Protein AF-A0AAD7K7C5-F1 (afdb_monomer)

Secondary structure (DSSP, 8-state):
--PPP-PPPP------PPPPP---S--SS---------------TTSSSHHHHHHHTTSS-----PPP--------------------PPPPPHHHHHHHHHHHHHHHHT---------------------------------------------PPPPPPPSSSS-TTSPPP--TTTS---HHHHHHHHHHHS--BBPPPPS-SS--EEEEEE--SSTT-EEEEEEGGGHHHHHHHHHHHHHHHHHHH--S-HHHHHHHHHHHHHHHHHHHHHHHHHHHHHHHHGGG--TT---HHHHHHHHHHHTT----SHHHHHHHHHHH-GGGGGS-GGGS-HHHHHHH-BTTB---HHHHHH-B-HHHHTTTEEEETTTTEEEE-------------------------PPP-------PPPPP-------

Sequence (427 aa):
MATENSDAPGKAKEKRRGLPQAHYVDKLVYGAQGFGGTGLESLSLVSCQVLVNVCFLFLSSTTIFSPLFPLPSPNHCTTTNSRRIQRKVKAMPHAEMKSARRAKRELQQRTPLGGRRISSALTARSSSNTPNIPESESLSISAPIPKAPIPIITQTAPPTPPKGWRNPADLPFIAKAGKTWDDLAIIRFLRTKAAFSIPPRAASTADPWLLVRCPGAGVDGELVRLPRGYRIPLLWVAKFLWSSVELILSPADPAVRKDEWDDAKFDILHAARLCEYLLSAAAEAGAGMDRGWRCAAFDRALRRYWHRWLVSRDEFVRDFWREFGEEEYEGDVLKLGWGQWVLKGHKGFALMKQEVLNGIGVEEFTKGLVVDEDEGTFQWLPSTTESPTTEHHSHGSSTPSTVNSMPPVQVSYDLHPEPFVSLTGNT

Organism: NCBI:txid1033252

Mean predicted aligned error: 18.04 Å

Radius of gyration: 33.75 Å; Cα contacts (8 Å, |Δi|>4): 264; chains: 1; bounding box: 96×128×69 Å

pLDDT: mean 70.14, std 26.81, range [27.28, 98.56]

Structure (mmCIF, N/CA/C/O backbone):
data_AF-A0AAD7K7C5-F1
#
_entry.id   AF-A0AAD7K7C5-F1
#
loop_
_atom_site.group_PDB
_atom_site.id
_atom_site.type_symbol
_atom_site.label_atom_id
_atom_site.label_alt_id
_atom_site.label_comp_id
_atom_site.label_asym_id
_atom_site.label_entity_id
_atom_site.label_seq_id
_atom_site.pdbx_PDB_ins_code
_atom_site.Cartn_x
_atom_site.Cartn_y
_atom_site.Cartn_z
_atom_site.occupancy
_atom_site.B_iso_or_equiv
_atom_site.auth_seq_id
_atom_site.auth_comp_id
_atom_site.auth_asym_id
_atom_site.auth_atom_id
_atom_site.pdbx_PDB_model_num
ATOM 1 N N . MET A 1 1 ? -19.747 -76.636 -21.238 1.00 47.16 1 MET A N 1
ATOM 2 C CA . MET A 1 1 ? -18.793 -75.625 -21.735 1.00 47.16 1 MET A CA 1
ATOM 3 C C . MET A 1 1 ? -19.549 -74.738 -22.700 1.00 47.16 1 MET A C 1
ATOM 5 O O . MET A 1 1 ? -19.748 -75.124 -23.842 1.00 47.16 1 MET A O 1
ATOM 9 N N . ALA A 1 2 ? -20.086 -73.637 -22.185 1.00 34.78 2 ALA A N 1
ATOM 10 C CA . ALA A 1 2 ? -20.886 -72.681 -22.936 1.00 34.78 2 ALA A CA 1
ATOM 11 C C . ALA A 1 2 ? -20.260 -71.300 -22.734 1.00 34.78 2 ALA A C 1
ATOM 13 O O . ALA A 1 2 ? -19.947 -70.916 -21.610 1.00 34.78 2 ALA A O 1
ATOM 14 N N . THR A 1 3 ? -19.997 -70.636 -23.850 1.00 44.47 3 THR A N 1
ATOM 15 C CA . THR A 1 3 ? -19.385 -69.316 -23.980 1.00 44.47 3 THR A CA 1
ATOM 16 C C . THR A 1 3 ? -20.408 -68.222 -23.672 1.00 44.47 3 THR A C 1
ATOM 18 O O . THR A 1 3 ? -21.408 -68.113 -24.380 1.00 44.47 3 THR A O 1
ATOM 21 N N . GLU A 1 4 ? -20.147 -67.404 -22.651 1.00 42.88 4 GLU A N 1
ATOM 22 C CA . GLU A 1 4 ? -20.864 -66.152 -22.385 1.00 42.88 4 GLU A CA 1
ATOM 23 C C . GLU A 1 4 ? -20.209 -64.996 -23.153 1.00 42.88 4 GLU A C 1
ATOM 25 O O . GLU A 1 4 ? -19.026 -64.703 -22.976 1.00 42.88 4 GLU A O 1
ATOM 30 N N . ASN A 1 5 ? -20.997 -64.340 -24.009 1.00 43.22 5 ASN A N 1
ATOM 31 C CA . ASN A 1 5 ? -20.691 -63.034 -24.584 1.00 43.22 5 ASN A CA 1
ATOM 32 C C . ASN A 1 5 ? -21.210 -61.950 -23.633 1.00 43.22 5 ASN A C 1
ATOM 34 O O . ASN A 1 5 ? -22.384 -61.944 -23.271 1.00 43.22 5 ASN A O 1
ATOM 38 N N . SER A 1 6 ? -20.327 -61.033 -23.247 1.00 43.78 6 SER A N 1
ATOM 39 C CA . SER A 1 6 ? -20.620 -59.882 -22.398 1.00 43.78 6 SER A CA 1
ATOM 40 C C . SER A 1 6 ? -21.210 -58.724 -23.208 1.00 43.78 6 SER A C 1
ATOM 42 O O . SER A 1 6 ? -20.505 -58.100 -24.006 1.00 43.78 6 SER A O 1
ATOM 44 N N . ASP A 1 7 ? -22.477 -58.412 -22.946 1.00 43.66 7 ASP A N 1
ATOM 45 C CA . ASP A 1 7 ? -23.149 -57.183 -23.363 1.00 43.66 7 ASP A CA 1
ATOM 46 C C . ASP A 1 7 ? -22.675 -55.973 -22.538 1.00 43.66 7 ASP A C 1
ATOM 48 O O . ASP A 1 7 ? -22.571 -56.012 -21.310 1.00 43.66 7 ASP A O 1
ATOM 52 N N . ALA A 1 8 ? -22.405 -54.866 -23.231 1.00 42.53 8 ALA A N 1
ATOM 53 C CA . ALA A 1 8 ? -22.048 -53.578 -22.647 1.00 42.53 8 ALA A CA 1
ATOM 54 C C . ALA A 1 8 ? -23.306 -52.765 -22.270 1.00 42.53 8 ALA A C 1
ATOM 56 O O . ALA A 1 8 ? -24.190 -52.609 -23.116 1.00 42.53 8 ALA A O 1
ATOM 57 N N . PRO A 1 9 ? -23.396 -52.155 -21.070 1.00 45.97 9 PRO A N 1
ATOM 58 C CA . PRO A 1 9 ? -24.514 -51.280 -20.743 1.00 45.97 9 PRO A CA 1
ATOM 59 C C . PRO A 1 9 ? -24.269 -49.823 -21.159 1.00 45.97 9 PRO A C 1
ATOM 61 O O . PRO A 1 9 ? -23.169 -49.270 -21.079 1.00 45.97 9 PRO A O 1
ATOM 64 N N . GLY A 1 10 ? -25.358 -49.209 -21.622 1.00 35.75 10 GLY A N 1
ATOM 65 C CA . GLY A 1 10 ? -25.407 -47.910 -22.270 1.00 35.75 10 GLY A CA 1
ATOM 66 C C . GLY A 1 10 ? -25.159 -46.710 -21.354 1.00 35.75 10 GLY A C 1
ATOM 67 O O . GLY A 1 10 ? -25.438 -46.702 -20.157 1.00 35.75 10 GLY A O 1
ATOM 68 N N . LYS A 1 11 ? -24.662 -45.642 -21.983 1.00 34.81 11 LYS A N 1
ATOM 69 C CA . LYS A 1 11 ? -24.428 -44.323 -21.388 1.00 34.81 11 LYS A CA 1
ATOM 70 C C . LYS A 1 11 ? -25.750 -43.658 -20.988 1.00 34.81 11 LYS A C 1
ATOM 72 O O . LYS A 1 11 ? -26.514 -43.221 -21.849 1.00 34.81 11 LYS A O 1
ATOM 77 N N . ALA A 1 12 ? -25.977 -43.500 -19.686 1.00 36.78 12 ALA A N 1
ATOM 78 C CA . ALA A 1 12 ? -27.027 -42.640 -19.154 1.00 36.78 12 ALA A CA 1
ATOM 79 C C . ALA A 1 12 ? -26.671 -41.158 -19.390 1.00 36.78 12 ALA A C 1
ATOM 81 O O . ALA A 1 12 ? -25.630 -40.669 -18.951 1.00 36.78 12 ALA A O 1
ATOM 82 N N . LYS A 1 13 ? -27.538 -40.434 -20.108 1.00 36.16 13 LYS A N 1
ATOM 83 C CA . LYS A 1 13 ? -27.468 -38.974 -20.262 1.00 36.16 13 LYS A CA 1
ATOM 84 C C . LYS A 1 13 ? -27.936 -38.311 -18.967 1.00 36.16 13 LYS A C 1
ATOM 86 O O . LYS A 1 13 ? -29.131 -38.248 -18.689 1.00 36.16 13 LYS A O 1
ATOM 91 N N . GLU A 1 14 ? -26.988 -37.786 -18.202 1.00 34.47 14 GLU A N 1
ATOM 92 C CA . GLU A 1 14 ? -27.256 -36.990 -17.010 1.00 34.47 14 GLU A CA 1
ATOM 93 C C . GLU A 1 14 ? -27.833 -35.616 -17.393 1.00 34.47 14 GLU A C 1
ATOM 95 O O . GLU A 1 14 ? -27.189 -34.763 -18.012 1.00 34.47 14 GLU A O 1
ATOM 100 N N . LYS A 1 15 ? -29.105 -35.422 -17.046 1.00 33.53 15 LYS A N 1
ATOM 101 C CA . LYS A 1 15 ? -29.897 -34.215 -17.287 1.00 33.53 15 LYS A CA 1
ATOM 102 C C . LYS A 1 15 ? -29.495 -33.158 -16.248 1.00 33.53 15 LYS A C 1
ATOM 104 O O . LYS A 1 15 ? -30.090 -33.081 -15.176 1.00 33.53 15 LYS A O 1
ATOM 109 N N . ARG A 1 16 ? -28.464 -32.356 -16.546 1.00 31.20 16 ARG A N 1
ATOM 110 C CA . ARG A 1 16 ? -28.040 -31.232 -15.689 1.00 31.20 16 ARG A CA 1
ATOM 111 C C . ARG A 1 16 ? -29.177 -30.216 -15.551 1.00 31.20 16 ARG A C 1
ATOM 113 O O . ARG A 1 16 ? -29.529 -29.524 -16.504 1.00 31.20 16 ARG A O 1
ATOM 120 N N . ARG A 1 17 ? -29.750 -30.149 -14.348 1.00 33.09 17 ARG A N 1
ATOM 121 C CA . ARG A 1 17 ? -30.670 -29.093 -13.912 1.00 33.09 17 ARG A CA 1
ATOM 122 C C . ARG A 1 17 ? -29.920 -27.757 -13.925 1.00 33.09 17 ARG A C 1
ATOM 124 O O . ARG A 1 17 ? -28.794 -27.677 -13.437 1.00 33.09 17 ARG A O 1
ATOM 131 N N . GLY A 1 18 ? -30.532 -26.739 -14.528 1.00 30.41 18 GLY A N 1
ATOM 132 C CA . GLY A 1 18 ? -29.977 -25.391 -14.607 1.00 30.41 18 GLY A CA 1
ATOM 133 C C . GLY A 1 18 ? -29.777 -24.789 -13.218 1.00 30.41 18 GLY A C 1
ATOM 134 O O . GLY A 1 18 ? -30.686 -24.824 -12.391 1.00 30.41 18 GLY A O 1
ATOM 135 N N . LEU A 1 19 ? -28.581 -24.248 -12.974 1.00 32.16 19 LEU A N 1
ATOM 136 C CA . LEU A 1 19 ? -28.323 -23.387 -11.823 1.00 32.16 19 LEU A CA 1
ATOM 137 C C . LEU A 1 19 ? -29.056 -22.045 -12.005 1.00 32.16 19 LEU A C 1
ATOM 139 O O . LEU A 1 19 ? -29.082 -21.522 -13.123 1.00 32.16 19 LEU A O 1
ATOM 143 N N . PRO A 1 20 ? -29.613 -21.461 -10.931 1.00 31.81 20 PRO A N 1
ATOM 144 C CA . PRO A 1 20 ? -30.237 -20.148 -10.997 1.00 31.81 20 PRO A CA 1
ATOM 145 C C . PRO A 1 20 ? -29.188 -19.061 -11.268 1.00 31.81 20 PRO A C 1
ATOM 147 O O . PRO A 1 20 ? -28.112 -19.041 -10.670 1.00 31.81 20 PRO A O 1
ATOM 150 N N . GLN A 1 21 ? -29.519 -18.149 -12.185 1.00 29.17 21 GLN A N 1
ATOM 151 C CA . GLN A 1 21 ? -28.775 -16.913 -12.413 1.00 29.17 21 GLN A CA 1
ATOM 152 C C . GLN A 1 21 ? -28.832 -16.047 -11.150 1.00 29.17 21 GLN A C 1
ATOM 154 O O . GLN A 1 21 ? -29.907 -15.629 -10.725 1.00 29.17 21 GLN A O 1
ATOM 159 N N . ALA A 1 22 ? -27.670 -15.765 -10.563 1.00 29.27 22 ALA A N 1
ATOM 160 C CA . ALA A 1 22 ? -27.540 -14.794 -9.490 1.00 29.27 22 ALA A CA 1
ATOM 161 C C . ALA A 1 22 ? -27.639 -13.374 -10.071 1.00 29.27 22 ALA A C 1
ATOM 163 O O . ALA A 1 22 ? -26.718 -12.887 -10.724 1.00 29.27 22 ALA A O 1
ATOM 164 N N . HIS A 1 23 ? -28.769 -12.713 -9.830 1.00 30.56 23 HIS A N 1
ATOM 165 C CA . HIS A 1 23 ? -28.842 -11.257 -9.822 1.00 30.56 23 HIS A CA 1
ATOM 166 C C . HIS A 1 23 ? -28.238 -10.773 -8.498 1.00 30.56 23 HIS A C 1
ATOM 168 O O . HIS A 1 23 ? -28.795 -11.055 -7.440 1.00 30.56 23 HIS A O 1
ATOM 174 N N . TYR A 1 24 ? -27.107 -10.065 -8.544 1.00 28.64 24 TYR A N 1
ATOM 175 C CA . TYR A 1 24 ? -26.561 -9.380 -7.371 1.00 28.64 24 TYR A CA 1
ATOM 176 C C . TYR A 1 24 ? -26.072 -7.986 -7.767 1.00 28.64 24 TYR A C 1
ATOM 178 O O . TYR A 1 24 ? -24.950 -7.791 -8.227 1.00 28.64 24 TYR A O 1
ATOM 186 N N . VAL A 1 25 ? -26.981 -7.025 -7.630 1.00 32.78 25 VAL A N 1
ATOM 187 C CA . VAL A 1 25 ? -26.701 -5.593 -7.522 1.00 32.78 25 VAL A CA 1
ATOM 188 C C . VAL A 1 25 ? -27.489 -5.141 -6.289 1.00 32.78 25 VAL A C 1
ATOM 190 O O . VAL A 1 25 ? -28.655 -5.502 -6.156 1.00 32.78 25 VAL A O 1
ATOM 193 N N . ASP A 1 26 ? -26.818 -4.429 -5.385 1.00 33.12 26 ASP A N 1
ATOM 194 C CA . ASP A 1 26 ? -27.352 -3.778 -4.178 1.00 33.12 26 ASP A CA 1
ATOM 195 C C . ASP A 1 26 ? -27.926 -4.660 -3.059 1.00 33.12 26 ASP A C 1
ATOM 197 O O . ASP A 1 26 ? -29.110 -4.618 -2.737 1.00 33.12 26 ASP A O 1
ATOM 201 N N . LYS A 1 27 ? -27.035 -5.366 -2.351 1.00 29.41 27 LYS A N 1
ATOM 202 C CA . LYS A 1 27 ? -27.271 -5.757 -0.952 1.00 29.41 27 LYS A CA 1
ATOM 203 C C . LYS A 1 27 ? -26.027 -5.524 -0.095 1.00 29.41 27 LYS A C 1
ATOM 205 O O . LYS A 1 27 ? -25.256 -6.442 0.169 1.00 29.41 27 LYS A O 1
ATOM 210 N N . LEU A 1 28 ? -25.867 -4.270 0.323 1.00 30.17 28 LEU A N 1
ATOM 211 C CA . LEU A 1 28 ? -25.233 -3.884 1.591 1.00 30.17 28 LEU A CA 1
ATOM 212 C C . LEU A 1 28 ? -26.197 -3.037 2.448 1.00 30.17 28 LEU A C 1
ATOM 214 O O . LEU A 1 28 ? -25.776 -2.289 3.318 1.00 30.17 28 LEU A O 1
ATOM 218 N N . VAL A 1 29 ? -27.508 -3.160 2.207 1.00 36.34 29 VAL A N 1
ATOM 219 C CA . VAL A 1 29 ? -28.565 -2.540 3.013 1.00 36.34 29 VAL A CA 1
ATOM 220 C C . VAL A 1 29 ? -29.745 -3.529 3.096 1.00 36.34 29 VAL A C 1
ATOM 222 O O . VAL A 1 29 ? -30.197 -4.043 2.075 1.00 36.34 29 VAL A O 1
ATOM 225 N N . TYR A 1 30 ? -30.194 -3.795 4.326 1.00 30.94 30 TYR A N 1
ATOM 226 C CA . TYR A 1 30 ? -31.264 -4.699 4.796 1.00 30.94 30 TYR A CA 1
ATOM 227 C C . TYR A 1 30 ? -31.042 -6.224 4.778 1.00 30.94 30 TYR A C 1
ATOM 229 O O . TYR A 1 30 ? -31.124 -6.906 3.756 1.00 30.94 30 TYR A O 1
ATOM 237 N N . GLY A 1 31 ? -30.932 -6.762 5.998 1.00 27.56 31 GLY A N 1
ATOM 238 C CA . GLY A 1 31 ? -31.140 -8.164 6.344 1.00 27.56 31 GLY A CA 1
ATOM 239 C C . GLY A 1 31 ? -31.835 -8.304 7.701 1.00 27.56 31 GLY A C 1
ATOM 240 O O . GLY A 1 31 ? -31.241 -8.818 8.638 1.00 27.56 31 GLY A O 1
ATOM 241 N N . ALA A 1 32 ? -33.087 -7.849 7.810 1.00 36.47 32 ALA A N 1
ATOM 242 C CA . ALA A 1 32 ? -34.005 -8.273 8.868 1.00 36.47 32 ALA A CA 1
ATOM 243 C C . ALA A 1 32 ? -35.381 -8.581 8.252 1.00 36.47 32 ALA A C 1
ATOM 245 O O . ALA A 1 32 ? -35.866 -7.808 7.431 1.00 36.47 32 ALA A O 1
ATOM 246 N N . GLN A 1 33 ? -35.978 -9.694 8.703 1.00 34.03 33 GLN A N 1
ATOM 247 C CA . GLN A 1 33 ? -37.228 -10.372 8.295 1.00 34.03 33 GLN A CA 1
ATOM 248 C C . GLN A 1 33 ? -37.072 -11.503 7.256 1.00 34.03 33 GLN A C 1
ATOM 250 O O . GLN A 1 33 ? -36.557 -11.302 6.164 1.00 34.03 33 GLN A O 1
ATOM 255 N N . GLY A 1 34 ? -37.538 -12.728 7.519 1.00 31.00 34 GLY A N 1
ATOM 256 C CA . GLY A 1 34 ? -38.195 -13.234 8.724 1.00 31.00 34 GLY A CA 1
ATOM 257 C C . GLY A 1 34 ? -38.526 -14.726 8.624 1.00 31.00 34 GLY A C 1
ATOM 258 O O . GLY A 1 34 ? -38.718 -15.257 7.533 1.00 31.00 34 GLY A O 1
ATOM 259 N N . PHE A 1 35 ? -38.624 -15.378 9.781 1.00 29.81 35 PHE A N 1
ATOM 260 C CA . PHE A 1 35 ? -39.495 -16.532 9.994 1.00 29.81 35 PHE A CA 1
ATOM 261 C C . PHE A 1 35 ? -40.194 -16.342 11.342 1.00 29.81 35 PHE A C 1
ATOM 263 O O . PHE A 1 35 ? -39.560 -15.983 12.332 1.00 29.81 35 PHE A O 1
ATOM 270 N N . GLY A 1 36 ? -41.519 -16.468 11.315 1.00 29.11 36 GLY A N 1
ATOM 271 C CA . GLY A 1 36 ? -42.420 -16.064 12.384 1.00 29.11 36 GLY A CA 1
ATOM 272 C C . GLY A 1 36 ? -42.458 -17.011 13.580 1.00 29.11 36 GLY A C 1
ATOM 273 O O . GLY A 1 36 ? -42.370 -18.228 13.445 1.00 29.11 36 GLY A O 1
ATOM 274 N N . GLY A 1 37 ? -42.677 -16.408 14.742 1.00 28.66 37 GLY A N 1
ATOM 275 C CA . GLY A 1 37 ? -43.095 -17.047 15.980 1.00 28.66 37 GLY A CA 1
ATOM 276 C C . GLY A 1 37 ? -43.675 -15.954 16.869 1.00 28.66 37 GLY A C 1
ATOM 277 O O . GLY A 1 37 ? -42.984 -15.011 17.231 1.00 28.66 37 GLY A O 1
ATOM 278 N N . THR A 1 38 ? -44.976 -16.025 17.111 1.00 40.72 38 THR A N 1
ATOM 279 C CA . THR A 1 38 ? -45.772 -15.066 17.879 1.00 40.72 38 THR A CA 1
ATOM 280 C C . THR A 1 38 ? -45.323 -14.994 19.339 1.00 40.72 38 THR A C 1
ATOM 282 O O . THR A 1 38 ? -45.342 -16.013 20.025 1.00 40.72 38 THR A O 1
ATOM 285 N N . GLY A 1 39 ? -45.004 -13.799 19.834 1.00 30.20 39 GLY A N 1
ATOM 286 C CA . GLY A 1 39 ? -44.788 -13.541 21.258 1.00 30.20 39 GLY A CA 1
ATOM 287 C C . GLY A 1 39 ? -44.550 -12.057 21.512 1.00 30.20 39 GLY A C 1
ATOM 288 O O . GLY A 1 39 ? -43.632 -11.481 20.941 1.00 30.20 39 GLY A O 1
ATOM 289 N N . LEU A 1 40 ? -45.429 -11.445 22.305 1.00 44.16 40 LEU A N 1
ATOM 290 C CA . LEU A 1 40 ? -45.360 -10.059 22.765 1.00 44.16 40 LEU A CA 1
ATOM 291 C C . LEU A 1 40 ? -43.993 -9.731 23.383 1.00 44.16 40 LEU A C 1
ATOM 293 O O . LEU A 1 40 ? -43.521 -10.500 24.208 1.00 44.16 40 LEU A O 1
ATOM 297 N N . GLU A 1 41 ? -43.427 -8.567 23.054 1.00 34.22 41 GLU A N 1
ATOM 298 C CA . GLU A 1 41 ? -43.137 -7.508 24.031 1.00 34.22 41 GLU A CA 1
ATOM 299 C C . GLU A 1 41 ? -42.592 -6.241 23.347 1.00 34.22 41 GLU A C 1
ATOM 301 O O . GLU A 1 41 ? -41.885 -6.263 22.342 1.00 34.22 41 GLU A O 1
ATOM 306 N N . SER A 1 42 ? -43.035 -5.112 23.885 1.00 47.25 42 SER A N 1
ATOM 307 C CA . SER A 1 42 ? -42.762 -3.733 23.495 1.00 47.25 42 SER A CA 1
ATOM 308 C C . SER A 1 42 ? -41.293 -3.346 23.645 1.00 47.25 42 SER A C 1
ATOM 310 O O . SER A 1 42 ? -40.778 -3.528 24.738 1.00 47.25 42 SER A O 1
ATOM 312 N N . LEU A 1 43 ? -40.677 -2.689 22.648 1.00 33.75 43 LEU A N 1
ATOM 313 C CA . LEU A 1 43 ? -39.556 -1.752 22.849 1.00 33.75 43 LEU A CA 1
ATOM 314 C C . LEU A 1 43 ? -39.340 -0.825 21.623 1.00 33.75 43 LEU A C 1
ATOM 316 O O . LEU A 1 43 ? -39.041 -1.271 20.522 1.00 33.75 43 LEU A O 1
ATOM 320 N N . SER A 1 44 ? -39.488 0.481 21.880 1.00 37.69 44 SER A N 1
ATOM 321 C CA . SER A 1 44 ? -38.796 1.646 21.290 1.00 37.69 44 SER A CA 1
ATOM 322 C C . SER A 1 44 ? -38.650 1.784 19.758 1.00 37.69 44 SER A C 1
ATOM 324 O O . SER A 1 44 ? -37.717 1.293 19.126 1.00 37.69 44 SER A O 1
ATOM 326 N N . LEU A 1 45 ? -39.512 2.626 19.183 1.00 37.12 45 LEU A N 1
ATOM 327 C CA . LEU A 1 45 ? -39.569 3.036 17.773 1.00 37.12 45 LEU A CA 1
ATOM 328 C C . LEU A 1 45 ? -38.772 4.339 17.501 1.00 37.12 45 LEU A C 1
ATOM 330 O O . LEU A 1 45 ? -39.266 5.239 16.829 1.00 37.12 45 LEU A O 1
ATOM 334 N N . VAL A 1 46 ? -37.550 4.474 18.039 1.00 40.00 46 VAL A N 1
ATOM 335 C CA . VAL A 1 46 ? -36.719 5.700 17.872 1.00 40.00 46 VAL A CA 1
ATOM 336 C C . VAL A 1 46 ? -35.445 5.476 17.035 1.00 40.00 46 VAL A C 1
ATOM 338 O O . VAL A 1 46 ? -34.828 6.432 16.578 1.00 40.00 46 VAL A O 1
ATOM 341 N N . SER A 1 47 ? -35.066 4.235 16.716 1.00 40.12 47 SER A N 1
ATOM 342 C CA . SER A 1 47 ? -33.760 3.968 16.080 1.00 40.12 47 SER A CA 1
ATOM 343 C C . SER A 1 47 ? -33.761 3.938 14.535 1.00 40.12 47 SER A C 1
ATOM 345 O O . SER A 1 47 ? -32.709 4.034 13.911 1.00 40.12 47 SER A O 1
ATOM 347 N N . CYS A 1 48 ? -34.922 3.888 13.868 1.00 32.62 48 CYS A N 1
ATOM 348 C CA . CYS A 1 48 ? -34.977 3.773 12.396 1.00 32.62 48 CYS A CA 1
ATOM 349 C C . CYS A 1 48 ? -34.983 5.108 11.621 1.00 32.62 48 CYS A C 1
ATOM 351 O O . CYS A 1 48 ? -34.838 5.094 10.400 1.00 32.62 48 CYS A O 1
ATOM 353 N N . GLN A 1 49 ? -35.094 6.263 12.291 1.00 34.91 49 GLN A N 1
ATOM 354 C CA . GLN A 1 49 ? -35.167 7.567 11.608 1.00 34.91 49 GLN A CA 1
ATOM 355 C C . GLN A 1 49 ? -33.789 8.219 11.357 1.00 34.91 49 GLN A C 1
ATOM 357 O O . GLN A 1 49 ? -33.678 9.137 10.546 1.00 34.91 49 GLN A O 1
ATOM 362 N N . VAL A 1 50 ? -32.720 7.741 12.007 1.00 40.34 50 VAL A N 1
ATOM 363 C CA . VAL A 1 50 ? -31.375 8.342 11.890 1.00 40.34 50 VAL A CA 1
ATOM 364 C C . VAL A 1 50 ? -30.628 7.843 10.644 1.00 40.34 50 VAL A C 1
ATOM 366 O O . VAL A 1 50 ? -29.931 8.616 9.992 1.00 40.34 50 VAL A O 1
ATOM 369 N N . LEU A 1 51 ? -30.852 6.596 10.219 1.00 38.44 51 LEU A N 1
ATOM 370 C CA . LEU A 1 51 ? -30.116 5.988 9.098 1.00 38.44 51 LEU A CA 1
ATOM 371 C C . LEU A 1 51 ? -30.588 6.437 7.703 1.00 38.44 51 LEU A C 1
ATOM 373 O O . LEU A 1 51 ? -29.822 6.363 6.745 1.00 38.44 51 LEU A O 1
ATOM 377 N N . VAL A 1 52 ? -31.805 6.975 7.573 1.00 39.00 52 VAL A N 1
ATOM 378 C CA . VAL A 1 52 ? -32.299 7.532 6.295 1.00 39.00 52 VAL A CA 1
ATOM 379 C C . VAL A 1 52 ? -31.802 8.971 6.070 1.00 39.00 52 VAL A C 1
ATOM 381 O O . VAL A 1 52 ? -31.647 9.395 4.925 1.00 39.00 52 VAL A O 1
ATOM 384 N N . ASN A 1 53 ? -31.454 9.708 7.132 1.00 34.81 53 ASN A N 1
ATOM 385 C CA . ASN A 1 53 ? -31.019 11.106 7.021 1.00 34.81 53 ASN A CA 1
ATOM 386 C C . ASN A 1 53 ? -29.542 11.276 6.626 1.00 34.81 53 ASN A C 1
ATOM 388 O O . ASN A 1 53 ? -29.204 12.264 5.979 1.00 34.81 53 ASN A O 1
ATOM 392 N N . VAL A 1 54 ? -28.665 10.308 6.905 1.00 40.56 54 VAL A N 1
ATOM 393 C CA . VAL A 1 54 ? -27.234 10.431 6.555 1.00 40.56 54 VAL A CA 1
ATOM 394 C C . VAL A 1 54 ? -26.990 10.263 5.045 1.00 40.56 54 VAL A C 1
ATOM 396 O O . VAL A 1 54 ? -26.106 10.909 4.489 1.00 40.56 54 VAL A O 1
ATOM 399 N N . CYS A 1 55 ? -27.837 9.509 4.333 1.00 32.72 55 CYS A N 1
ATOM 400 C CA . CYS A 1 55 ? -27.761 9.399 2.867 1.00 32.72 55 CYS A CA 1
ATOM 401 C C . CYS A 1 55 ? -28.472 10.543 2.112 1.00 32.72 55 CYS A C 1
ATOM 403 O O . CYS A 1 55 ? -28.177 10.766 0.938 1.00 32.72 55 CYS A O 1
ATOM 405 N N . PHE A 1 56 ? -29.370 11.299 2.758 1.00 33.50 56 PHE A N 1
ATOM 406 C CA . PHE A 1 56 ? -30.066 12.442 2.138 1.00 33.50 56 PHE A CA 1
ATOM 407 C C . PHE A 1 56 ? -29.319 13.782 2.292 1.00 33.50 56 PHE A C 1
ATOM 409 O O . PHE A 1 56 ? -29.553 14.713 1.517 1.00 33.50 56 PHE A O 1
ATOM 416 N N . LEU A 1 57 ? -28.368 13.875 3.230 1.00 38.12 57 LEU A N 1
ATOM 417 C CA . LEU A 1 57 ? -27.609 15.104 3.502 1.00 38.12 57 LEU A CA 1
ATOM 418 C C . LEU A 1 57 ? -26.440 15.382 2.538 1.00 38.12 57 LEU A C 1
ATOM 420 O O . LEU A 1 57 ? -25.878 16.471 2.583 1.00 38.12 57 LEU A O 1
ATOM 424 N N . PHE A 1 58 ? -26.128 14.480 1.598 1.00 38.75 58 PHE A N 1
ATOM 425 C CA . PHE A 1 58 ? -25.119 14.729 0.551 1.00 38.75 58 PHE A CA 1
ATOM 426 C C . PHE A 1 58 ? -25.689 15.037 -0.846 1.00 38.75 58 PHE A C 1
ATOM 428 O O . PHE A 1 58 ? -24.928 15.243 -1.788 1.00 38.75 58 PHE A O 1
ATOM 435 N N . LEU A 1 59 ? -27.017 15.140 -0.989 1.00 38.19 59 LEU A N 1
ATOM 436 C CA . LEU A 1 59 ? -27.680 15.526 -2.249 1.00 38.19 59 LEU A CA 1
ATOM 437 C C . LEU A 1 59 ? -28.478 16.841 -2.172 1.00 38.19 59 LEU A C 1
ATOM 439 O O . LEU A 1 59 ? -29.106 17.220 -3.157 1.00 38.19 59 LEU A O 1
ATOM 443 N N . SER A 1 60 ? -28.413 17.574 -1.052 1.00 34.31 60 SER A N 1
ATOM 444 C CA . SER A 1 60 ? -29.209 18.796 -0.835 1.00 34.31 60 SER A CA 1
ATOM 445 C C . SER A 1 60 ? -28.419 19.934 -0.172 1.00 34.31 60 SER A C 1
ATOM 447 O O . SER A 1 60 ? -28.877 20.492 0.813 1.00 34.31 60 SER A O 1
ATOM 449 N N . SER A 1 61 ? -27.236 20.284 -0.684 1.00 33.19 61 SER A N 1
ATOM 450 C CA . SER A 1 61 ? -26.539 21.530 -0.306 1.00 33.19 61 SER A CA 1
ATOM 451 C C . SER A 1 61 ? -25.750 22.096 -1.486 1.00 33.19 61 SER A C 1
ATOM 453 O O . SER A 1 61 ? -24.528 22.188 -1.481 1.00 33.19 61 SER A O 1
ATOM 455 N N . THR A 1 62 ? -26.477 22.496 -2.526 1.00 37.34 62 THR A N 1
ATOM 456 C CA . THR A 1 62 ? -26.044 23.566 -3.432 1.00 37.34 62 THR A CA 1
ATOM 457 C C . THR A 1 62 ? -27.039 24.705 -3.295 1.00 37.34 62 THR A C 1
ATOM 459 O O . THR A 1 62 ? -27.902 24.895 -4.150 1.00 37.34 62 THR A O 1
ATOM 462 N N . THR A 1 63 ? -26.938 25.443 -2.192 1.00 35.44 63 THR A N 1
ATOM 463 C CA . THR A 1 63 ? -27.582 26.749 -2.059 1.00 35.44 63 THR A CA 1
ATOM 464 C C . THR A 1 63 ? -26.505 27.798 -2.271 1.00 35.44 63 THR A C 1
ATOM 466 O O . THR A 1 63 ? -25.550 27.920 -1.510 1.00 35.44 63 THR A O 1
ATOM 469 N N . ILE A 1 64 ? -26.647 28.490 -3.392 1.00 35.69 64 ILE A N 1
ATOM 470 C CA . ILE A 1 64 ? -25.784 29.551 -3.886 1.00 35.69 64 ILE A CA 1
ATOM 471 C C . ILE A 1 64 ? -25.893 30.743 -2.928 1.00 35.69 64 ILE A C 1
ATOM 473 O O . ILE A 1 64 ? -26.966 31.326 -2.795 1.00 35.69 64 ILE A O 1
ATOM 477 N N . PHE A 1 65 ? -24.789 31.122 -2.286 1.00 31.66 65 PHE A N 1
ATOM 478 C CA . PHE A 1 65 ? -24.623 32.454 -1.706 1.00 31.66 65 PHE A CA 1
ATOM 479 C C . PHE A 1 65 ? -23.894 33.312 -2.749 1.00 31.66 65 PHE A C 1
ATOM 481 O O . PHE A 1 65 ? -22.699 33.143 -2.985 1.00 31.66 65 PHE A O 1
ATOM 488 N N . SER A 1 66 ? -24.632 34.188 -3.430 1.00 33.06 66 SER A N 1
ATOM 489 C CA . SER A 1 66 ? -24.066 35.236 -4.285 1.00 33.06 66 SER A CA 1
ATOM 490 C C . SER A 1 66 ? -23.788 36.485 -3.445 1.00 33.06 66 SER A C 1
ATOM 492 O O . SER A 1 66 ? -24.688 36.919 -2.725 1.00 33.06 66 SER A O 1
ATOM 494 N N . PRO A 1 67 ? -22.613 37.127 -3.555 1.00 38.19 67 PRO A N 1
ATOM 495 C CA . PRO A 1 67 ? -22.465 38.507 -3.127 1.00 38.19 67 PRO A CA 1
ATOM 496 C C . PRO A 1 67 ? -22.992 39.464 -4.209 1.00 38.19 67 PRO A C 1
ATOM 498 O O . PRO A 1 67 ? -22.740 39.302 -5.403 1.00 38.19 67 PRO A O 1
ATOM 501 N N . LEU A 1 68 ? -23.742 40.462 -3.745 1.00 37.75 68 LEU A N 1
ATOM 502 C CA . LEU A 1 68 ? -24.208 41.644 -4.469 1.00 37.75 68 LEU A CA 1
ATOM 503 C C . LEU A 1 68 ? -23.044 42.415 -5.109 1.00 37.75 68 LEU A C 1
ATOM 505 O O . LEU A 1 68 ? -22.209 42.919 -4.373 1.00 37.75 68 LEU A O 1
ATOM 509 N N . PHE A 1 69 ? -23.058 42.596 -6.432 1.00 37.38 69 PHE A N 1
ATOM 510 C CA . PHE A 1 69 ? -22.565 43.796 -7.133 1.00 37.38 69 PHE A CA 1
ATOM 511 C C . PHE A 1 69 ? -23.290 43.931 -8.496 1.00 37.38 69 PHE A C 1
ATOM 513 O O . PHE A 1 69 ? -23.781 42.930 -9.023 1.00 37.38 69 PHE A O 1
ATOM 520 N N . PRO A 1 70 ? -23.453 45.157 -9.034 1.00 41.16 70 PRO A N 1
ATOM 521 C CA . PRO A 1 70 ? -24.513 45.488 -9.983 1.00 41.16 70 PRO A CA 1
ATOM 522 C C . PRO A 1 70 ? -24.177 45.158 -11.445 1.00 41.16 70 PRO A C 1
ATOM 524 O O . PRO A 1 70 ? -23.043 45.290 -11.901 1.00 41.16 70 PRO A O 1
ATOM 527 N N . LEU A 1 71 ? -25.226 44.782 -12.181 1.00 34.00 71 LEU A N 1
ATOM 528 C CA . LEU A 1 71 ? -25.270 44.600 -13.635 1.00 34.00 71 LEU A CA 1
ATOM 529 C C . LEU A 1 71 ? -25.092 45.921 -14.404 1.00 34.00 71 LEU A C 1
ATOM 531 O O . LEU A 1 71 ? -25.615 46.954 -13.979 1.00 34.00 71 LEU A O 1
ATOM 535 N N . PRO A 1 72 ? -24.569 45.837 -15.639 1.00 37.97 72 PRO A N 1
ATOM 536 C CA . PRO A 1 72 ? -25.155 46.539 -16.770 1.00 37.97 72 PRO A CA 1
ATOM 537 C C . PRO A 1 72 ? -25.804 45.574 -17.787 1.00 37.97 72 PRO A C 1
ATOM 539 O O . PRO A 1 72 ? -25.529 44.378 -17.827 1.00 37.97 72 PRO A O 1
ATOM 542 N N . SER A 1 73 ? -26.714 46.163 -18.564 1.00 32.41 73 SER A N 1
ATOM 543 C CA . SER A 1 73 ? -27.765 45.613 -19.438 1.00 32.41 73 SER A CA 1
ATOM 544 C C . SER A 1 73 ? -27.377 44.588 -20.532 1.00 32.41 73 SER A C 1
ATOM 546 O O . SER A 1 73 ? -26.204 44.460 -20.879 1.00 32.41 73 SER A O 1
ATOM 548 N N . PRO A 1 74 ? -28.378 43.895 -21.132 1.00 43.88 74 PRO A N 1
ATOM 549 C CA . PRO A 1 74 ? -28.205 42.703 -21.959 1.00 43.88 74 PRO A CA 1
ATOM 550 C C . PRO A 1 74 ? -28.158 42.997 -23.466 1.00 43.88 74 PRO A C 1
ATOM 552 O O . PRO A 1 74 ? -28.775 43.946 -23.939 1.00 43.88 74 PRO A O 1
ATOM 555 N N . ASN A 1 75 ? -27.530 42.099 -24.233 1.00 30.53 75 ASN A N 1
ATOM 556 C CA . ASN A 1 75 ? -27.838 41.890 -25.647 1.00 30.53 75 ASN A CA 1
ATOM 557 C C . ASN A 1 75 ? -27.744 40.395 -26.010 1.00 30.53 75 ASN A C 1
ATOM 559 O O . ASN A 1 75 ? -26.768 39.721 -25.700 1.00 30.53 75 ASN A O 1
ATOM 563 N N . HIS A 1 76 ? -28.826 39.929 -26.637 1.00 31.56 76 HIS A N 1
ATOM 564 C CA . HIS A 1 76 ? -29.079 38.721 -27.435 1.00 31.56 76 HIS A CA 1
ATOM 565 C C . HIS A 1 76 ? -27.923 37.750 -27.765 1.00 31.56 76 HIS A C 1
ATOM 567 O O . HIS A 1 76 ? -26.899 38.173 -28.285 1.00 31.56 76 HIS A O 1
ATOM 573 N N . CYS A 1 77 ? -28.177 36.431 -27.680 1.00 28.22 77 CYS A N 1
ATOM 574 C CA . CYS A 1 77 ? -28.370 35.558 -28.861 1.00 28.22 77 CYS A CA 1
ATOM 575 C C . CYS A 1 77 ? -28.748 34.106 -28.472 1.00 28.22 77 CYS A C 1
ATOM 577 O O . CYS A 1 77 ? -28.441 33.618 -27.389 1.00 28.22 77 CYS A O 1
ATOM 579 N N . THR A 1 78 ? -29.457 33.442 -29.378 1.00 28.03 78 THR A N 1
ATOM 580 C CA . THR A 1 78 ? -30.232 32.196 -29.276 1.00 28.03 78 THR A CA 1
ATOM 581 C C . THR A 1 78 ? -29.474 30.906 -29.645 1.00 28.03 78 THR A C 1
ATOM 583 O O . THR A 1 78 ? -28.522 30.941 -30.419 1.00 28.03 78 THR A O 1
ATOM 586 N N . THR A 1 79 ? -30.081 29.757 -29.275 1.00 27.28 79 THR A N 1
ATOM 587 C CA . THR A 1 79 ? -29.996 28.396 -29.898 1.00 27.28 79 THR A CA 1
ATOM 588 C C . THR A 1 79 ? -28.698 27.589 -29.654 1.00 27.28 79 THR A C 1
ATOM 590 O O . THR A 1 79 ? -27.602 28.103 -29.775 1.00 27.28 79 THR A O 1
ATOM 593 N N . THR A 1 80 ? -28.697 26.282 -29.330 1.00 28.81 80 THR A N 1
ATOM 594 C CA . THR A 1 80 ? -29.344 25.175 -30.068 1.00 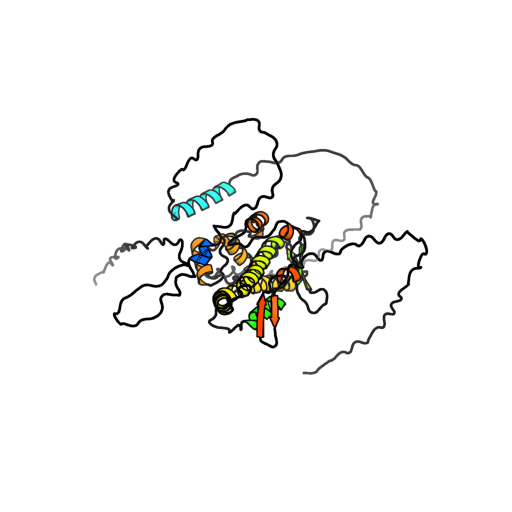28.81 80 THR A CA 1
ATOM 595 C C . THR A 1 80 ? -29.387 23.854 -29.262 1.00 28.81 80 THR A C 1
ATOM 597 O O . THR A 1 80 ? -28.504 23.560 -28.462 1.00 28.81 80 THR A O 1
ATOM 600 N N . ASN A 1 81 ? -30.416 23.046 -29.544 1.00 28.08 81 ASN A N 1
ATOM 601 C CA . ASN A 1 81 ? -30.711 21.682 -29.079 1.00 28.08 81 ASN A CA 1
ATOM 602 C C . ASN A 1 81 ? -29.623 20.622 -29.357 1.00 28.08 81 ASN A C 1
ATOM 604 O O . ASN A 1 81 ? -29.024 20.624 -30.429 1.00 28.08 81 ASN A O 1
ATOM 608 N N . SER A 1 82 ? -29.541 19.583 -28.508 1.00 29.89 82 SER A N 1
ATOM 609 C CA . SER A 1 82 ? -29.056 18.260 -28.938 1.00 29.89 82 SER A CA 1
ATOM 610 C C . SER A 1 82 ? -29.831 17.107 -28.285 1.00 29.89 82 SER A C 1
ATOM 612 O O . SER A 1 82 ? -29.974 17.021 -27.065 1.00 29.89 82 SER A O 1
ATOM 614 N N . ARG A 1 83 ? -30.391 16.244 -29.143 1.00 31.42 83 ARG A N 1
ATOM 615 C CA . ARG A 1 83 ? -31.309 15.136 -28.835 1.00 31.42 83 ARG A CA 1
ATOM 616 C C . ARG A 1 83 ? -30.549 13.886 -28.379 1.00 31.42 83 ARG A C 1
ATOM 618 O O . ARG A 1 8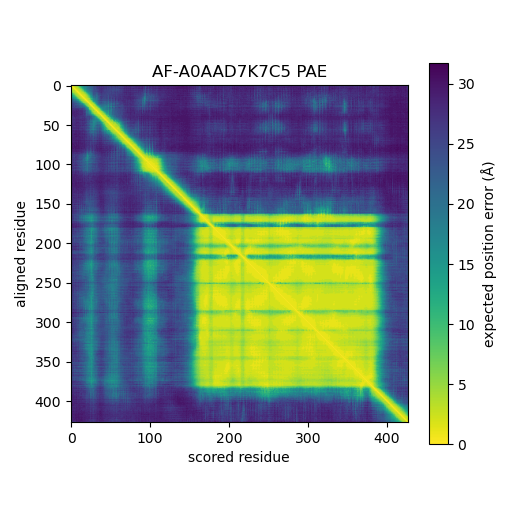3 ? -29.607 13.437 -29.025 1.00 31.42 83 ARG A O 1
ATOM 625 N N . ARG A 1 84 ? -31.039 13.275 -27.300 1.00 30.44 84 ARG A N 1
ATOM 626 C CA . ARG A 1 84 ? -30.550 12.033 -26.685 1.00 30.44 84 ARG A CA 1
ATOM 627 C C . ARG A 1 84 ? -31.186 10.814 -27.367 1.00 30.44 84 ARG A C 1
ATOM 629 O O . ARG A 1 84 ? -32.380 10.582 -27.218 1.00 30.44 84 ARG A O 1
ATOM 636 N N . ILE A 1 85 ? -30.390 10.017 -28.081 1.00 31.28 85 ILE A N 1
ATOM 637 C CA . ILE A 1 85 ? -30.787 8.689 -28.579 1.00 31.28 85 ILE A CA 1
ATOM 638 C C . ILE A 1 85 ? -30.478 7.663 -27.482 1.00 31.28 85 ILE A C 1
ATOM 640 O O . ILE A 1 85 ? -29.315 7.389 -27.196 1.00 31.28 85 ILE A O 1
ATOM 644 N N . GLN A 1 86 ? -31.509 7.077 -26.869 1.00 28.88 86 GLN A N 1
ATOM 645 C CA . GLN A 1 86 ? -31.362 5.879 -26.040 1.00 28.88 86 GLN A CA 1
ATOM 646 C C . GLN A 1 86 ? -31.535 4.632 -26.915 1.00 28.88 86 GLN A C 1
ATOM 648 O O . GLN A 1 86 ? -32.631 4.347 -27.391 1.00 28.88 86 GLN A O 1
ATOM 653 N N . ARG A 1 87 ? -30.461 3.861 -27.120 1.00 33.28 87 ARG A N 1
ATOM 654 C CA . ARG A 1 87 ? -30.549 2.482 -27.623 1.00 33.28 87 ARG A CA 1
ATOM 655 C C . ARG A 1 87 ? -30.444 1.526 -26.436 1.00 33.28 87 ARG A C 1
ATOM 657 O O . ARG A 1 87 ? -29.417 1.486 -25.766 1.00 33.28 87 ARG A O 1
ATOM 664 N N . LYS A 1 88 ? -31.510 0.757 -26.189 1.00 32.28 88 LYS A N 1
ATOM 665 C CA . LYS A 1 88 ? -31.509 -0.407 -25.289 1.00 32.28 88 LYS A CA 1
ATOM 666 C C . LYS A 1 88 ? -30.531 -1.450 -25.838 1.00 32.28 88 LYS A C 1
ATOM 668 O O . LYS A 1 88 ? -30.774 -2.014 -26.901 1.00 32.28 88 LYS A O 1
ATOM 673 N N . VAL A 1 89 ? -29.443 -1.709 -25.118 1.00 31.80 89 VAL A N 1
ATOM 674 C CA . VAL A 1 89 ? -28.532 -2.827 -25.399 1.00 31.80 89 VAL A CA 1
ATOM 675 C C . VAL A 1 89 ? -29.022 -4.036 -24.607 1.00 31.80 89 VAL A C 1
ATOM 677 O O . VAL A 1 89 ? -29.125 -3.988 -23.384 1.00 31.80 89 VAL A O 1
ATOM 680 N N . LYS A 1 90 ? -29.380 -5.106 -25.320 1.00 37.28 90 LYS A N 1
ATOM 681 C CA . LYS A 1 90 ? -29.804 -6.391 -24.754 1.00 37.28 90 LYS A CA 1
ATOM 682 C C . LYS A 1 90 ? -28.563 -7.101 -24.194 1.00 37.28 90 LYS A C 1
ATOM 684 O O . LYS A 1 90 ? -27.559 -7.196 -24.895 1.00 37.28 90 LYS A O 1
ATOM 689 N N . ALA A 1 91 ? -28.612 -7.551 -22.940 1.00 37.12 91 ALA A N 1
ATOM 690 C CA . ALA A 1 91 ? -27.500 -8.253 -22.301 1.00 37.12 91 ALA A CA 1
ATOM 691 C C . ALA A 1 91 ? -27.187 -9.567 -23.044 1.00 37.12 91 ALA A C 1
ATOM 693 O O . ALA A 1 91 ? -28.087 -10.361 -23.317 1.00 37.12 91 ALA A O 1
ATOM 694 N N . MET A 1 92 ? -25.914 -9.763 -23.390 1.00 43.47 92 MET A N 1
ATOM 695 C CA . MET A 1 92 ? -25.409 -10.916 -24.140 1.00 43.47 92 MET A CA 1
ATOM 696 C C . MET A 1 92 ? -25.031 -12.055 -23.162 1.00 43.47 92 MET A C 1
ATOM 698 O O . MET A 1 92 ? -24.471 -11.763 -22.102 1.00 43.47 92 MET A O 1
ATOM 702 N N . PRO A 1 93 ? -25.323 -13.337 -23.460 1.00 62.53 93 PRO A N 1
ATOM 703 C CA . PRO A 1 93 ? -25.016 -14.466 -22.577 1.00 62.53 93 PRO A CA 1
ATOM 704 C C . PRO A 1 93 ? -23.520 -14.613 -22.238 1.00 62.53 93 PRO A C 1
ATOM 706 O O . PRO A 1 93 ? -22.639 -14.418 -23.073 1.00 62.53 93 PRO A O 1
ATOM 709 N N . HIS A 1 94 ? -23.218 -15.039 -21.008 1.00 46.69 94 HIS A N 1
ATOM 710 C CA . HIS A 1 94 ? -21.858 -15.110 -20.447 1.00 46.69 94 HIS A CA 1
ATOM 711 C C . HIS A 1 94 ? -20.868 -15.987 -21.249 1.00 46.69 94 HIS A C 1
ATOM 713 O O . HIS A 1 94 ? -19.690 -15.644 -21.371 1.00 46.69 94 HIS A O 1
ATOM 719 N N . ALA A 1 95 ? -21.330 -17.094 -21.843 1.00 53.78 95 ALA A N 1
ATOM 720 C CA . ALA A 1 95 ? -20.495 -17.950 -22.696 1.00 53.78 95 ALA A CA 1
ATOM 721 C C . ALA A 1 95 ? -20.068 -17.238 -23.996 1.00 53.78 95 ALA A C 1
ATOM 723 O O . ALA A 1 95 ? -18.925 -17.357 -24.439 1.00 53.78 95 ALA A O 1
ATOM 724 N N . GLU A 1 96 ? -20.963 -16.423 -24.551 1.00 57.56 96 GLU A N 1
ATOM 725 C CA . GLU A 1 96 ? -20.716 -15.602 -25.734 1.00 57.56 96 GLU A CA 1
ATOM 726 C C . GLU A 1 96 ? -19.755 -14.446 -25.430 1.00 57.56 96 GLU A C 1
ATOM 728 O O . GLU A 1 96 ? -18.898 -14.131 -26.250 1.00 57.56 96 GLU A O 1
ATOM 733 N N . MET A 1 97 ? -19.800 -13.882 -24.217 1.00 55.97 97 MET A N 1
ATOM 734 C CA . MET A 1 97 ? -18.833 -12.870 -23.782 1.00 55.97 97 MET A CA 1
ATOM 735 C C . MET A 1 97 ? -17.408 -13.435 -23.664 1.00 55.97 97 MET A C 1
ATOM 737 O O . MET A 1 97 ? -16.455 -12.765 -24.068 1.00 55.97 97 MET A O 1
ATOM 741 N N . LYS A 1 98 ? -17.240 -14.670 -23.162 1.00 58.34 98 LYS A N 1
ATOM 742 C CA . LYS A 1 98 ? -15.928 -15.345 -23.119 1.00 58.34 98 LYS A CA 1
ATOM 743 C C . LYS A 1 98 ? -15.399 -15.632 -24.528 1.00 58.34 98 LYS A C 1
ATOM 745 O O . LYS A 1 98 ? -14.245 -15.316 -24.815 1.00 58.34 98 LYS A O 1
ATOM 750 N N . SER A 1 99 ? -16.252 -16.123 -25.430 1.00 67.81 99 SER A N 1
ATOM 751 C CA . SER A 1 99 ? -15.882 -16.359 -26.833 1.00 67.81 99 SER A CA 1
ATOM 752 C C . SER A 1 99 ? -15.545 -15.059 -27.576 1.00 67.81 99 SER A C 1
ATOM 754 O O . SER A 1 99 ? -14.535 -14.990 -28.271 1.00 67.81 99 SER A O 1
ATOM 756 N N . ALA A 1 100 ? -16.323 -13.990 -27.376 1.00 63.53 100 ALA A N 1
ATOM 757 C CA . ALA A 1 100 ? -16.087 -12.687 -27.998 1.00 63.53 100 ALA A CA 1
ATOM 758 C C . ALA A 1 100 ? -14.801 -12.015 -27.489 1.00 63.53 100 ALA A C 1
ATOM 760 O O . ALA A 1 100 ? -14.086 -11.377 -28.262 1.00 63.53 100 ALA A O 1
ATOM 761 N N . ARG A 1 101 ? -14.461 -12.178 -26.202 1.00 69.44 101 ARG A N 1
ATOM 762 C CA . ARG A 1 101 ? -13.190 -11.689 -25.641 1.00 69.44 101 ARG A CA 1
ATOM 763 C C . ARG A 1 101 ? -11.991 -12.486 -26.162 1.00 69.44 101 ARG A C 1
ATOM 765 O O . ARG A 1 101 ? -10.982 -11.868 -26.496 1.00 69.44 101 ARG A O 1
ATOM 772 N N . ARG A 1 102 ? -12.114 -13.814 -26.301 1.00 71.69 102 ARG A N 1
ATOM 773 C CA . ARG A 1 102 ? -11.080 -14.668 -26.914 1.00 71.69 102 ARG A CA 1
ATOM 774 C C . ARG A 1 102 ? -10.855 -14.300 -28.386 1.00 71.69 102 ARG A C 1
ATOM 776 O O . ARG A 1 102 ? -9.724 -14.024 -28.769 1.00 71.69 102 ARG A O 1
ATOM 783 N N . ALA A 1 103 ? -11.933 -14.135 -29.156 1.00 69.81 103 ALA A N 1
ATOM 784 C CA . ALA A 1 103 ? -11.880 -13.696 -30.553 1.00 69.81 103 ALA A CA 1
ATOM 785 C C . ALA A 1 103 ? -11.283 -12.284 -30.715 1.00 69.81 103 ALA A C 1
ATOM 787 O O . ALA A 1 103 ? -10.518 -12.028 -31.642 1.00 69.81 103 ALA A O 1
ATOM 788 N N . LYS A 1 104 ? -11.569 -11.356 -29.789 1.00 69.50 104 LYS A N 1
ATOM 789 C CA . LYS A 1 104 ? -10.978 -10.007 -29.803 1.00 69.50 104 LYS A CA 1
ATOM 790 C C . LYS A 1 104 ? -9.473 -10.019 -29.500 1.00 69.50 104 LYS A C 1
ATOM 792 O O . LYS A 1 104 ? -8.744 -9.222 -30.090 1.00 69.50 104 LYS A O 1
ATOM 797 N N . ARG A 1 105 ? -9.003 -10.914 -28.617 1.00 59.41 105 ARG A N 1
ATOM 798 C CA . ARG A 1 105 ? -7.566 -11.115 -28.344 1.00 59.41 105 ARG A CA 1
ATOM 799 C C . ARG A 1 105 ? -6.849 -11.730 -29.553 1.00 59.41 105 ARG A C 1
ATOM 801 O O . ARG A 1 105 ? -5.796 -11.229 -29.933 1.00 59.41 105 ARG A O 1
ATOM 808 N N . GLU A 1 106 ? -7.449 -12.719 -30.216 1.00 72.44 106 GLU A N 1
ATOM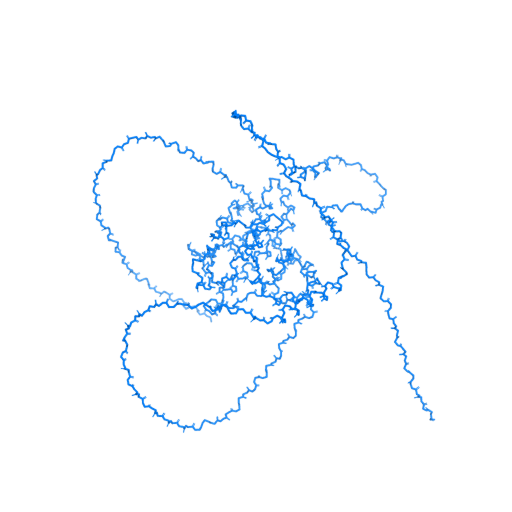 809 C CA . GLU A 1 106 ? -6.901 -13.298 -31.455 1.00 72.44 106 GLU A CA 1
ATOM 810 C C . GLU A 1 106 ? -6.837 -12.279 -32.605 1.00 72.44 106 GLU A C 1
ATOM 812 O O . GLU A 1 106 ? -5.864 -12.251 -33.358 1.00 72.44 106 GLU A O 1
ATOM 817 N N . LEU A 1 107 ? -7.826 -11.383 -32.711 1.00 59.41 107 LEU A N 1
ATOM 818 C CA . LEU A 1 107 ? -7.827 -10.322 -33.721 1.00 59.41 107 LEU A CA 1
ATOM 819 C C . LEU A 1 107 ? -6.728 -9.275 -33.469 1.00 59.41 107 LEU A C 1
ATOM 821 O O . LEU A 1 107 ? -6.095 -8.819 -34.416 1.00 59.41 107 LEU A O 1
ATOM 825 N N . GLN A 1 108 ? -6.454 -8.927 -32.206 1.00 54.38 108 GLN A N 1
ATOM 826 C CA . GLN A 1 108 ? -5.370 -7.998 -31.860 1.00 54.38 108 GLN A CA 1
ATOM 827 C C . GLN A 1 108 ? -3.977 -8.599 -32.096 1.00 54.38 108 GLN A C 1
ATOM 829 O O . GLN A 1 108 ? -3.075 -7.874 -32.510 1.00 54.38 108 GLN A O 1
ATOM 834 N N . GLN A 1 109 ? -3.812 -9.912 -31.908 1.00 56.16 109 GLN A N 1
ATOM 835 C CA . GLN A 1 109 ? -2.554 -10.619 -32.184 1.00 56.16 109 GLN A CA 1
ATOM 836 C C . GLN A 1 109 ? -2.266 -10.805 -33.684 1.00 56.16 109 GLN A C 1
ATOM 838 O O . GLN A 1 109 ? -1.123 -11.057 -34.056 1.00 56.16 109 GLN A O 1
ATOM 843 N N . ARG A 1 110 ? -3.272 -10.658 -34.558 1.00 51.56 110 ARG A N 1
ATOM 844 C CA . ARG A 1 110 ? -3.136 -10.828 -36.016 1.00 51.56 110 ARG A CA 1
ATOM 845 C C . ARG A 1 110 ? -2.911 -9.538 -36.806 1.00 51.56 110 ARG A C 1
ATOM 847 O O . ARG A 1 110 ? -2.761 -9.611 -38.021 1.00 51.56 110 ARG A O 1
ATOM 854 N N . THR A 1 111 ? -2.861 -8.375 -36.161 1.00 42.59 111 THR A N 1
ATOM 855 C CA . THR A 1 111 ? -2.559 -7.109 -36.850 1.00 42.59 111 THR A CA 1
ATOM 856 C C . THR A 1 111 ? -1.045 -6.983 -37.079 1.00 42.59 111 THR A C 1
ATOM 858 O O . THR A 1 111 ? -0.308 -6.854 -36.100 1.00 42.59 111 THR A O 1
ATOM 861 N N . PRO A 1 112 ? -0.541 -7.000 -38.329 1.00 40.97 112 PRO A N 1
ATOM 862 C CA . PRO A 1 112 ? 0.875 -6.782 -38.583 1.00 40.97 112 PRO A CA 1
ATOM 863 C C . PRO A 1 112 ? 1.232 -5.317 -38.306 1.00 40.97 112 PRO A C 1
ATOM 865 O O . PRO A 1 112 ? 0.520 -4.399 -38.715 1.00 40.97 112 PRO A O 1
ATOM 868 N N . LEU A 1 113 ? 2.348 -5.105 -37.605 1.00 45.22 113 LEU A N 1
ATOM 869 C CA . LEU A 1 113 ? 2.953 -3.802 -37.318 1.00 45.22 113 LEU A CA 1
ATOM 870 C C . LEU A 1 113 ? 3.389 -3.108 -38.623 1.00 45.22 113 LEU A C 1
ATOM 872 O O . LEU A 1 113 ? 4.546 -3.178 -39.029 1.00 45.22 113 LEU A O 1
ATOM 876 N N . GLY A 1 114 ? 2.455 -2.434 -39.290 1.00 37.50 114 GLY A N 1
ATOM 877 C CA . GLY A 1 114 ? 2.716 -1.551 -40.424 1.00 37.50 114 GLY A CA 1
ATOM 878 C C . GLY A 1 114 ? 2.674 -0.090 -39.988 1.00 37.50 114 GLY A C 1
ATOM 879 O O . GLY A 1 114 ? 1.596 0.445 -39.745 1.00 37.50 114 GLY A O 1
ATOM 880 N N . GLY A 1 115 ? 3.836 0.564 -39.888 1.00 32.12 115 GLY A N 1
ATOM 881 C CA . GLY A 1 115 ? 3.889 2.003 -39.608 1.00 32.12 115 GLY A CA 1
ATOM 882 C C . GLY A 1 115 ? 5.240 2.573 -39.177 1.00 32.12 115 GLY A C 1
ATOM 883 O O . GLY A 1 115 ? 5.282 3.392 -38.264 1.00 32.12 115 GLY A O 1
ATOM 884 N N . ARG A 1 116 ? 6.351 2.173 -39.814 1.00 36.00 116 ARG A N 1
ATOM 885 C CA . ARG A 1 116 ? 7.621 2.919 -39.734 1.00 36.00 116 ARG A CA 1
ATOM 886 C C . ARG A 1 116 ? 7.420 4.287 -40.397 1.00 36.00 116 ARG A C 1
ATOM 888 O O . ARG A 1 116 ? 7.350 4.363 -41.620 1.00 36.00 116 ARG A O 1
ATOM 895 N N . ARG A 1 117 ? 7.364 5.366 -39.612 1.00 36.53 117 ARG A N 1
ATOM 896 C CA . ARG A 1 117 ? 7.685 6.711 -40.110 1.00 36.53 117 ARG A CA 1
ATOM 897 C C . ARG A 1 117 ? 9.165 6.967 -39.876 1.00 36.53 117 ARG A C 1
ATOM 899 O O . ARG A 1 117 ? 9.620 7.084 -38.745 1.00 36.53 117 ARG A O 1
ATOM 906 N N . ILE A 1 118 ? 9.884 6.994 -40.987 1.00 37.41 118 ILE A N 1
ATOM 907 C CA . ILE A 1 118 ? 11.253 7.469 -41.111 1.00 37.41 118 ILE A CA 1
ATOM 908 C C . ILE A 1 118 ? 11.146 8.990 -41.234 1.00 37.41 118 ILE A C 1
ATOM 910 O O . ILE A 1 118 ? 10.482 9.474 -42.148 1.00 37.41 118 ILE A O 1
ATOM 914 N N . SER A 1 119 ? 11.783 9.724 -40.327 1.00 35.59 119 SER A N 1
ATOM 915 C CA . SER A 1 119 ? 12.092 11.139 -40.527 1.00 35.59 119 SER A CA 1
ATOM 916 C C . SER A 1 119 ? 13.591 11.316 -40.345 1.00 35.59 119 SER A C 1
ATOM 918 O O . SER A 1 119 ? 14.130 11.082 -39.266 1.00 35.59 119 SER A O 1
ATOM 920 N N . SER A 1 120 ? 14.236 11.691 -41.442 1.00 35.25 120 SER A N 1
ATOM 921 C CA . SER A 1 120 ? 15.658 11.983 -41.577 1.00 35.25 120 SER A CA 1
ATOM 922 C C . SER A 1 120 ? 15.886 13.496 -41.516 1.00 35.25 120 SER A C 1
ATOM 924 O O . SER A 1 120 ? 15.161 14.224 -42.188 1.00 35.25 120 SER A O 1
ATOM 926 N N . ALA A 1 121 ? 16.908 13.940 -40.776 1.00 34.69 121 ALA A N 1
ATOM 927 C CA . ALA A 1 121 ? 17.775 15.111 -41.031 1.00 34.69 121 ALA A CA 1
ATOM 928 C C . ALA A 1 121 ? 18.841 15.146 -39.903 1.00 34.69 121 ALA A C 1
ATOM 930 O O . ALA A 1 121 ? 18.468 15.132 -38.735 1.00 34.69 121 ALA A O 1
ATOM 931 N N . LEU A 1 122 ? 20.142 14.906 -40.162 1.00 36.59 122 LEU A N 1
ATOM 932 C CA . LEU A 1 122 ? 21.180 15.892 -40.559 1.00 36.59 122 LEU A CA 1
ATOM 933 C C . LEU A 1 122 ? 21.253 17.058 -39.544 1.00 36.59 122 LEU A C 1
ATOM 935 O O . LEU A 1 122 ? 20.249 17.712 -39.322 1.00 36.59 122 LEU A O 1
ATOM 939 N N . THR A 1 123 ? 22.352 17.436 -38.879 1.00 34.25 123 THR A N 1
ATOM 940 C CA . THR A 1 123 ? 23.803 17.346 -39.139 1.00 34.25 123 THR A CA 1
ATOM 941 C C . THR A 1 123 ? 24.515 17.794 -37.847 1.00 34.25 123 THR A C 1
ATOM 943 O O . THR A 1 123 ? 24.048 18.760 -37.255 1.00 34.25 123 THR A O 1
ATOM 946 N N . ALA A 1 124 ? 25.643 17.198 -37.442 1.00 33.94 124 ALA A N 1
ATOM 947 C CA . ALA A 1 124 ? 26.763 17.926 -36.818 1.00 33.94 124 ALA A CA 1
ATOM 948 C C . ALA A 1 124 ? 27.962 16.995 -36.592 1.00 33.94 124 ALA A C 1
ATOM 950 O O . ALA A 1 124 ? 27.906 15.988 -35.894 1.00 33.94 124 ALA A O 1
ATOM 951 N N . ARG A 1 125 ? 29.043 17.394 -37.245 1.00 37.00 125 ARG A N 1
ATOM 952 C CA . ARG A 1 125 ? 30.404 16.877 -37.255 1.00 37.00 125 ARG A CA 1
ATOM 953 C C . ARG A 1 125 ? 31.094 17.279 -35.947 1.00 37.00 125 ARG A C 1
ATOM 955 O O . ARG A 1 125 ? 31.038 18.454 -35.602 1.00 37.00 125 ARG A O 1
ATOM 962 N N . SER A 1 126 ? 31.789 16.364 -35.278 1.00 36.56 126 SER A N 1
ATOM 963 C CA . SER A 1 126 ? 32.958 16.747 -34.482 1.00 36.56 126 SER A CA 1
ATOM 964 C C . SER A 1 126 ? 33.917 15.578 -34.315 1.00 36.56 126 SER A C 1
ATOM 966 O O . SER A 1 126 ? 33.543 14.481 -33.908 1.00 36.56 126 SER A O 1
ATOM 968 N N . SER A 1 127 ? 35.145 15.855 -34.721 1.00 38.06 127 SER A N 1
ATOM 969 C CA . SER A 1 127 ? 36.302 14.981 -34.759 1.00 38.06 127 SER A CA 1
ATOM 970 C C . SER A 1 127 ? 37.033 15.021 -33.420 1.00 38.06 127 SER A C 1
ATOM 972 O O . SER A 1 127 ? 37.290 16.112 -32.921 1.00 38.06 127 SER A O 1
ATOM 974 N N . SER A 1 128 ? 37.489 13.875 -32.919 1.00 39.03 128 SER A N 1
ATOM 975 C CA . SER A 1 128 ? 38.748 13.802 -32.165 1.00 39.03 128 SER A CA 1
ATOM 976 C C . SER A 1 128 ? 39.259 12.362 -32.053 1.00 39.03 128 SER A C 1
ATOM 978 O O . SER A 1 128 ? 38.699 11.509 -31.375 1.00 39.03 128 SER A O 1
ATOM 980 N N . ASN A 1 129 ? 40.340 12.129 -32.796 1.00 40.06 129 ASN A N 1
ATOM 981 C CA . ASN A 1 129 ? 41.532 11.345 -32.476 1.00 40.06 129 ASN A CA 1
ATOM 982 C C . ASN A 1 129 ? 41.487 10.435 -31.237 1.00 40.06 129 ASN A C 1
ATOM 984 O O . ASN A 1 129 ? 41.500 10.913 -30.105 1.00 40.06 129 ASN A O 1
ATOM 988 N N . THR A 1 130 ? 41.660 9.133 -31.465 1.00 42.88 130 THR A N 1
ATOM 989 C CA . THR A 1 130 ? 42.371 8.244 -30.533 1.00 42.88 130 THR A CA 1
ATOM 990 C C . THR A 1 130 ? 43.410 7.424 -31.308 1.00 42.88 130 THR A C 1
ATOM 992 O O . THR A 1 130 ? 43.110 6.958 -32.409 1.00 42.88 130 THR A O 1
ATOM 995 N N . PRO A 1 131 ? 44.652 7.319 -30.801 1.00 55.22 131 PRO A N 1
ATOM 996 C CA . PRO A 1 131 ? 45.758 6.693 -31.511 1.00 55.22 131 PRO A CA 1
ATOM 997 C C . PRO A 1 131 ? 45.819 5.174 -31.306 1.00 55.22 131 PRO A C 1
ATOM 999 O O . PRO A 1 131 ? 45.436 4.640 -30.268 1.00 55.22 131 PRO A O 1
ATOM 1002 N N . ASN A 1 132 ? 46.354 4.533 -32.344 1.00 42.56 132 ASN A N 1
ATOM 1003 C CA . ASN A 1 132 ? 46.705 3.124 -32.494 1.00 42.56 132 ASN A CA 1
ATOM 1004 C C . ASN A 1 132 ? 47.339 2.486 -31.247 1.00 42.56 132 ASN A C 1
ATOM 1006 O O . ASN A 1 132 ? 48.349 2.976 -30.742 1.00 42.56 132 ASN A O 1
ATOM 1010 N N . ILE A 1 133 ? 46.811 1.325 -30.852 1.00 52.47 133 ILE A N 1
ATOM 1011 C CA . ILE A 1 133 ? 47.497 0.343 -30.005 1.00 52.47 133 ILE A CA 1
ATOM 1012 C C . ILE A 1 133 ? 47.826 -0.867 -30.898 1.00 52.47 133 ILE A C 1
ATOM 1014 O O . ILE A 1 133 ? 46.932 -1.333 -31.608 1.00 52.47 133 ILE A O 1
ATOM 1018 N N . PRO A 1 134 ? 49.085 -1.337 -30.919 1.00 59.31 134 PRO A N 1
ATOM 1019 C CA . PRO A 1 134 ? 49.536 -2.375 -31.836 1.00 59.31 134 PRO A CA 1
ATOM 1020 C C . PRO A 1 134 ? 49.068 -3.779 -31.440 1.00 59.31 134 PRO A C 1
ATOM 1022 O O . PRO A 1 134 ? 48.925 -4.113 -30.264 1.00 59.31 134 PRO A O 1
ATOM 1025 N N . GLU A 1 135 ? 48.882 -4.588 -32.483 1.00 48.59 135 GLU A N 1
ATOM 1026 C CA . GLU A 1 135 ? 48.756 -6.042 -32.473 1.00 48.59 135 GLU A CA 1
ATOM 1027 C C . GLU A 1 135 ? 49.807 -6.709 -31.582 1.00 48.59 135 GLU A C 1
ATOM 1029 O O . GLU A 1 135 ? 50.996 -6.393 -31.628 1.00 48.59 135 GLU A O 1
ATOM 1034 N N . SER A 1 136 ? 49.367 -7.683 -30.791 1.00 53.12 136 SER A N 1
ATOM 1035 C CA . SER A 1 136 ? 50.240 -8.638 -30.115 1.00 53.12 136 SER A CA 1
ATOM 1036 C C . SER A 1 136 ? 49.597 -10.018 -30.192 1.00 53.12 136 SER A C 1
ATOM 1038 O O . SER A 1 136 ? 48.671 -10.348 -29.459 1.00 53.12 136 SER A O 1
ATOM 1040 N N . GLU A 1 137 ? 50.066 -10.746 -31.199 1.00 48.94 137 GLU A N 1
ATOM 1041 C CA . GLU A 1 137 ? 50.424 -12.163 -31.191 1.00 48.94 137 GLU A CA 1
ATOM 1042 C C . GLU A 1 137 ? 49.470 -13.173 -30.536 1.00 48.94 137 GLU A C 1
ATOM 1044 O O . GLU A 1 137 ? 49.410 -13.406 -29.331 1.00 48.94 137 GLU A O 1
ATOM 1049 N N . SER A 1 138 ? 48.820 -13.895 -31.443 1.00 49.62 138 SER A N 1
ATOM 1050 C CA . SER A 1 138 ? 48.322 -15.251 -31.292 1.00 49.62 138 SER A CA 1
ATOM 1051 C C . SER A 1 138 ? 49.393 -16.230 -30.791 1.00 49.62 138 SER A C 1
ATOM 1053 O O . SER A 1 138 ? 50.375 -16.483 -31.489 1.00 49.62 138 SER A O 1
ATOM 1055 N N . LEU A 1 139 ? 49.123 -16.913 -29.676 1.00 49.69 139 LEU A N 1
ATOM 1056 C CA . LEU A 1 139 ? 49.710 -18.220 -29.379 1.00 49.69 139 LEU A CA 1
ATOM 1057 C C . LEU A 1 139 ? 48.597 -19.243 -29.155 1.00 49.69 139 LEU A C 1
ATOM 1059 O O . LEU A 1 139 ? 47.894 -19.252 -28.147 1.00 49.69 139 LEU A O 1
ATOM 1063 N N . SER A 1 140 ? 48.447 -20.104 -30.161 1.00 49.94 140 SER A N 1
ATOM 1064 C CA . SER A 1 140 ? 47.650 -21.323 -30.122 1.00 49.94 140 SER A CA 1
ATOM 1065 C C . SER A 1 140 ? 48.391 -22.391 -29.322 1.00 49.94 140 SER A C 1
ATOM 1067 O O . SER A 1 140 ? 49.414 -22.898 -29.773 1.00 49.94 140 SER A O 1
ATOM 1069 N N . ILE A 1 141 ? 47.842 -22.787 -28.175 1.00 53.72 141 ILE A N 1
ATOM 1070 C CA . ILE A 1 141 ? 48.188 -24.046 -27.508 1.00 53.72 141 ILE A CA 1
ATOM 1071 C C . ILE A 1 141 ? 46.910 -24.885 -27.465 1.00 53.72 141 ILE A C 1
ATOM 1073 O O . ILE A 1 141 ? 46.044 -24.707 -26.613 1.00 53.72 141 ILE A O 1
ATOM 1077 N N . SER A 1 142 ? 46.776 -25.777 -28.449 1.00 47.56 142 SER A N 1
ATOM 1078 C CA . SER A 1 142 ? 45.776 -26.846 -28.445 1.00 47.56 142 SER A CA 1
ATOM 1079 C C . SER A 1 142 ? 46.243 -27.956 -27.509 1.00 47.56 142 SER A C 1
ATOM 1081 O O . SER A 1 142 ? 47.117 -28.741 -27.867 1.00 47.56 142 SER A O 1
ATOM 1083 N N . ALA A 1 143 ? 45.643 -28.036 -26.323 1.00 59.91 143 ALA A N 1
ATOM 1084 C CA . ALA A 1 143 ? 45.680 -29.230 -25.487 1.00 59.91 143 ALA A CA 1
ATOM 1085 C C . ALA A 1 143 ? 44.321 -29.954 -25.594 1.00 59.91 143 ALA A C 1
ATOM 1087 O O . ALA A 1 143 ? 43.278 -29.309 -25.447 1.00 59.91 143 ALA A O 1
ATOM 1088 N N . PRO A 1 144 ? 44.287 -31.273 -25.858 1.00 58.09 144 PRO A N 1
ATOM 1089 C CA . PRO A 1 144 ? 43.046 -32.040 -25.892 1.00 58.09 144 PRO A CA 1
ATOM 1090 C C . PRO A 1 144 ? 42.492 -32.199 -24.471 1.00 58.09 144 PRO A C 1
ATOM 1092 O O . PRO A 1 144 ? 42.996 -32.985 -23.671 1.00 58.09 144 PRO A O 1
ATOM 1095 N N . ILE A 1 145 ? 41.439 -31.443 -24.155 1.00 56.50 145 ILE A N 1
ATOM 1096 C CA . ILE A 1 145 ? 40.674 -31.604 -22.915 1.00 56.50 145 ILE A CA 1
ATOM 1097 C C . ILE A 1 145 ? 39.851 -32.902 -23.031 1.00 56.50 145 ILE A C 1
ATOM 1099 O O . ILE A 1 145 ? 39.058 -33.031 -23.973 1.00 56.50 145 ILE A O 1
ATOM 1103 N N . PRO A 1 146 ? 39.999 -33.871 -22.108 1.00 57.50 146 PRO A N 1
ATOM 1104 C CA . PRO A 1 146 ? 39.156 -35.059 -22.079 1.00 57.50 146 PRO A CA 1
ATOM 1105 C C . PRO A 1 146 ? 37.695 -34.650 -21.851 1.00 57.50 146 PRO A C 1
ATOM 1107 O O . PRO A 1 146 ? 37.352 -34.030 -20.845 1.00 57.50 146 PRO A O 1
ATOM 1110 N N . LYS A 1 147 ? 36.828 -34.993 -22.813 1.00 52.09 147 LYS A N 1
ATOM 1111 C CA . LYS A 1 147 ? 35.368 -34.839 -22.735 1.00 52.09 147 LYS A CA 1
ATOM 1112 C C . LYS A 1 147 ? 34.824 -35.696 -21.590 1.00 52.09 147 LYS A C 1
ATOM 1114 O O . LYS A 1 147 ? 34.464 -36.853 -21.794 1.00 52.09 147 LYS A O 1
ATOM 1119 N N . ALA A 1 148 ? 34.747 -35.123 -20.395 1.00 61.06 148 ALA A N 1
ATOM 1120 C CA . ALA A 1 148 ? 33.887 -35.651 -19.350 1.00 61.06 148 ALA A CA 1
ATOM 1121 C C . ALA A 1 148 ? 32.421 -35.500 -19.809 1.00 61.06 148 ALA A C 1
ATOM 1123 O O . ALA A 1 148 ? 32.053 -34.431 -20.310 1.00 61.06 148 ALA A O 1
ATOM 1124 N N . PRO A 1 149 ? 31.583 -36.546 -19.699 1.00 64.19 149 PRO A N 1
ATOM 1125 C CA . PRO A 1 149 ? 30.169 -36.451 -20.027 1.00 64.19 149 PRO A CA 1
ATOM 1126 C C . PRO A 1 149 ? 29.518 -35.406 -19.120 1.00 64.19 149 PRO A C 1
ATOM 1128 O O . PRO A 1 149 ? 29.476 -35.557 -17.901 1.00 64.19 149 PRO A O 1
ATOM 1131 N N . ILE A 1 150 ? 29.043 -34.323 -19.735 1.00 55.03 150 ILE A N 1
ATOM 1132 C CA . ILE A 1 150 ? 28.258 -33.287 -19.069 1.00 55.03 150 ILE A CA 1
ATOM 1133 C C . ILE A 1 150 ? 27.031 -33.991 -18.475 1.00 55.03 150 ILE A C 1
ATOM 1135 O O . ILE A 1 150 ? 26.288 -34.618 -19.239 1.00 55.03 150 ILE A O 1
ATOM 1139 N N . PRO A 1 151 ? 26.806 -33.936 -17.150 1.00 55.44 151 PRO A N 1
ATOM 1140 C CA . PRO A 1 151 ? 25.588 -34.467 -16.571 1.00 55.44 151 PRO A CA 1
ATOM 1141 C C . PRO A 1 151 ? 24.420 -33.720 -17.208 1.00 55.44 151 PRO A C 1
ATOM 1143 O O . PRO A 1 151 ? 24.300 -32.500 -17.091 1.00 55.44 151 PRO A O 1
ATOM 1146 N N . ILE A 1 152 ? 23.586 -34.461 -17.934 1.00 48.50 152 ILE A N 1
ATOM 1147 C CA . ILE A 1 152 ? 22.302 -33.979 -18.421 1.00 48.50 152 ILE A CA 1
ATOM 1148 C C . ILE A 1 152 ? 21.507 -33.640 -17.163 1.00 48.50 152 ILE A C 1
ATOM 1150 O O . ILE A 1 152 ? 20.982 -34.523 -16.486 1.00 48.50 152 ILE A O 1
ATOM 1154 N N . ILE A 1 153 ? 21.478 -32.355 -16.810 1.00 45.53 153 ILE A N 1
ATOM 1155 C CA . ILE A 1 153 ? 20.540 -31.827 -15.829 1.00 45.53 153 ILE A CA 1
ATOM 1156 C C . ILE A 1 153 ? 19.184 -31.947 -16.509 1.00 45.53 153 ILE A C 1
ATOM 1158 O O . ILE A 1 153 ? 18.769 -31.082 -17.280 1.00 45.53 153 ILE A O 1
ATOM 1162 N N . THR A 1 154 ? 18.531 -33.083 -16.288 1.00 41.06 154 THR A N 1
ATOM 1163 C CA . THR A 1 154 ? 17.135 -33.293 -16.639 1.00 41.06 154 THR A CA 1
ATOM 1164 C C . THR A 1 154 ? 16.362 -32.220 -15.885 1.00 41.06 154 THR A C 1
ATOM 1166 O O . THR A 1 154 ? 16.168 -32.338 -14.678 1.00 41.06 154 THR A O 1
ATOM 1169 N N . GLN A 1 155 ? 16.011 -31.124 -16.567 1.00 44.38 155 GLN A N 1
ATOM 1170 C CA . GLN A 1 155 ? 15.101 -30.115 -16.039 1.00 44.38 155 GLN A CA 1
ATOM 1171 C C . GLN A 1 155 ? 13.796 -30.833 -15.724 1.00 44.38 155 GLN A C 1
ATOM 1173 O O . GLN A 1 155 ? 12.991 -31.120 -16.610 1.00 44.38 155 GLN A O 1
ATOM 1178 N N . THR A 1 156 ? 13.623 -31.187 -14.455 1.00 43.38 156 THR A N 1
ATOM 1179 C CA . THR A 1 156 ? 12.367 -31.677 -13.918 1.00 43.38 156 THR A CA 1
ATOM 1180 C C . THR A 1 156 ? 11.332 -30.619 -14.261 1.00 43.38 156 THR A C 1
ATOM 1182 O O . THR A 1 156 ? 11.485 -29.459 -13.871 1.00 43.38 156 THR A O 1
ATOM 1185 N N . ALA A 1 157 ? 10.335 -30.995 -15.066 1.00 51.47 157 ALA A N 1
ATOM 1186 C CA . ALA A 1 157 ? 9.270 -30.089 -15.463 1.00 51.47 157 ALA A CA 1
ATOM 1187 C C . ALA A 1 157 ? 8.735 -29.377 -14.208 1.00 51.47 157 ALA A C 1
ATOM 1189 O O . ALA A 1 157 ? 8.541 -30.044 -13.184 1.00 51.47 157 ALA A O 1
ATOM 1190 N N . PRO A 1 158 ? 8.547 -28.045 -14.250 1.00 65.56 158 PRO A N 1
ATOM 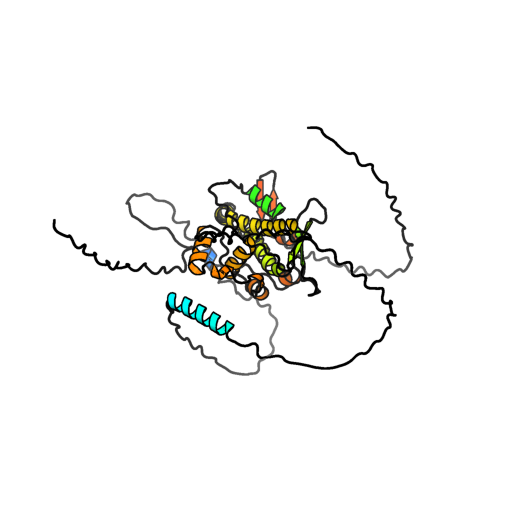1191 C CA . PRO A 1 158 ? 8.091 -27.300 -13.089 1.00 65.56 158 PRO A CA 1
ATOM 1192 C C . PRO A 1 158 ? 6.811 -27.950 -12.552 1.00 65.56 158 PRO A C 1
ATOM 1194 O O . PRO A 1 158 ? 5.955 -28.347 -13.353 1.00 65.56 158 PRO A O 1
ATOM 1197 N N . PRO A 1 159 ? 6.686 -28.116 -11.222 1.00 63.59 159 PRO A N 1
ATOM 1198 C CA . PRO A 1 159 ? 5.531 -28.765 -10.625 1.00 63.59 159 PRO A CA 1
ATOM 1199 C C . PRO A 1 159 ? 4.269 -28.088 -11.149 1.00 63.59 159 PRO A C 1
ATOM 1201 O O . PRO A 1 159 ? 4.135 -26.866 -11.068 1.00 63.59 159 PRO A O 1
ATOM 1204 N N . THR A 1 160 ? 3.368 -28.885 -11.732 1.00 58.75 160 THR A N 1
ATOM 1205 C CA . THR A 1 160 ? 2.074 -28.403 -12.224 1.00 58.75 160 THR A CA 1
ATOM 1206 C C . THR A 1 160 ? 1.443 -27.526 -11.145 1.00 58.75 160 THR A C 1
ATOM 1208 O O . THR A 1 160 ? 1.306 -28.007 -10.013 1.00 58.75 160 THR A O 1
ATOM 1211 N N . PRO A 1 161 ? 1.082 -26.263 -11.446 1.00 57.12 161 PRO A N 1
ATOM 1212 C CA . PRO A 1 161 ? 0.527 -25.376 -10.441 1.00 57.12 161 PRO A CA 1
ATOM 1213 C C . PRO A 1 161 ? -0.712 -26.036 -9.821 1.00 57.12 161 PRO A C 1
ATOM 1215 O O . PRO A 1 161 ? -1.458 -26.731 -10.525 1.00 57.12 161 PRO A O 1
ATOM 1218 N N . PRO A 1 162 ? -0.916 -25.881 -8.502 1.00 57.09 162 PRO A N 1
ATOM 1219 C CA . PRO A 1 162 ? -2.017 -26.528 -7.808 1.00 57.09 162 PRO A CA 1
ATOM 1220 C C . PRO A 1 162 ? -3.337 -26.204 -8.514 1.00 57.09 162 PRO A C 1
ATOM 1222 O O . PRO A 1 162 ? -3.615 -25.051 -8.835 1.00 57.09 162 PRO A O 1
ATOM 1225 N N . LYS A 1 163 ? -4.159 -27.232 -8.765 1.00 62.38 163 LYS A N 1
ATOM 1226 C CA . LYS A 1 163 ? -5.477 -27.138 -9.427 1.00 62.38 163 LYS A CA 1
ATOM 1227 C C . LYS A 1 163 ? -6.540 -26.457 -8.540 1.00 62.38 163 LYS A C 1
ATOM 1229 O O . LYS A 1 163 ? -7.650 -26.963 -8.396 1.00 62.38 163 LYS A O 1
ATOM 1234 N N . GLY A 1 164 ? -6.206 -25.335 -7.909 1.00 79.69 164 GLY A N 1
ATOM 1235 C CA . GLY A 1 164 ? -7.065 -24.610 -6.978 1.00 79.69 164 GLY A CA 1
ATOM 1236 C C . GLY A 1 164 ? -7.168 -23.125 -7.310 1.00 79.69 164 GLY A C 1
ATOM 1237 O O . GLY A 1 164 ? -6.343 -22.570 -8.026 1.00 79.69 164 GLY A O 1
ATOM 1238 N N . TRP A 1 165 ? -8.189 -22.475 -6.752 1.00 86.69 165 TRP A N 1
ATOM 1239 C CA . TRP A 1 165 ? -8.382 -21.024 -6.862 1.00 86.69 165 TRP A CA 1
ATOM 1240 C C . TRP A 1 165 ? -7.354 -20.220 -6.052 1.00 86.69 165 TRP A C 1
ATOM 1242 O O . TRP A 1 165 ? -7.193 -19.023 -6.276 1.00 86.69 165 TRP A O 1
ATOM 1252 N N . ARG A 1 166 ? -6.673 -20.872 -5.101 1.00 89.12 166 ARG A N 1
ATOM 1253 C CA . ARG A 1 166 ? -5.631 -20.273 -4.269 1.00 89.12 166 ARG A CA 1
ATOM 1254 C C . ARG A 1 166 ? -4.271 -20.523 -4.907 1.00 89.12 166 ARG A C 1
ATOM 1256 O O . ARG A 1 166 ? -3.859 -21.677 -5.031 1.00 89.12 166 ARG A O 1
ATOM 1263 N N . ASN A 1 167 ? -3.583 -19.455 -5.292 1.00 90.75 167 ASN A N 1
ATOM 1264 C CA . ASN A 1 167 ? -2.234 -19.546 -5.832 1.00 90.75 167 ASN A CA 1
ATOM 1265 C C . ASN A 1 167 ? -1.214 -19.427 -4.682 1.00 90.75 167 ASN A C 1
ATOM 1267 O O . ASN A 1 167 ? -1.402 -18.588 -3.803 1.00 90.75 167 ASN A O 1
ATOM 1271 N N . PRO A 1 168 ? -0.139 -20.237 -4.656 1.00 93.12 168 PRO A N 1
ATOM 1272 C CA . PRO A 1 168 ? 0.895 -20.151 -3.620 1.00 93.12 168 PRO A CA 1
ATOM 1273 C C . PRO A 1 168 ? 1.624 -18.800 -3.578 1.00 93.12 168 PRO A C 1
ATOM 1275 O O . PRO A 1 168 ? 2.200 -18.459 -2.552 1.00 93.12 168 PRO A O 1
ATOM 1278 N N . ALA A 1 169 ? 1.598 -18.032 -4.668 1.00 94.19 169 ALA A N 1
ATOM 1279 C CA . ALA A 1 169 ? 2.144 -16.683 -4.717 1.00 94.19 169 ALA A CA 1
ATOM 1280 C C . ALA A 1 169 ? 1.214 -15.630 -4.097 1.00 94.19 169 ALA A C 1
ATOM 1282 O O . ALA A 1 169 ? 1.663 -14.512 -3.879 1.00 94.19 169 ALA A O 1
ATOM 1283 N N . ASP A 1 170 ? -0.067 -15.925 -3.839 1.00 94.38 170 ASP A N 1
ATOM 1284 C CA . ASP A 1 170 ? -0.938 -14.982 -3.136 1.00 94.38 170 ASP A CA 1
ATOM 1285 C C . ASP A 1 170 ? -0.508 -14.865 -1.670 1.00 94.38 170 ASP A C 1
ATOM 1287 O O . ASP A 1 170 ? -0.354 -15.866 -0.968 1.00 94.38 170 ASP A O 1
ATOM 1291 N N . LEU A 1 171 ? -0.370 -13.629 -1.183 1.00 95.12 171 LEU A N 1
ATOM 1292 C CA . LEU A 1 171 ? -0.139 -13.393 0.237 1.00 95.12 171 LEU A CA 1
ATOM 1293 C C . LEU A 1 171 ? -1.345 -13.930 1.034 1.00 95.12 171 LEU A C 1
ATOM 1295 O O . LEU A 1 171 ? -2.477 -13.536 0.746 1.00 95.12 171 LEU A O 1
ATOM 1299 N N . PRO A 1 172 ? -1.152 -14.794 2.048 1.00 93.31 172 PRO A N 1
ATOM 1300 C CA . PRO A 1 172 ? -2.270 -15.313 2.826 1.00 93.31 172 PRO A CA 1
ATOM 1301 C C . PRO A 1 172 ? -3.020 -14.202 3.566 1.00 93.31 172 PRO A C 1
ATOM 1303 O O . PRO A 1 172 ? -2.415 -13.382 4.275 1.00 93.31 172 PRO A O 1
ATOM 1306 N N . PHE A 1 173 ? -4.346 -14.197 3.433 1.00 92.75 173 PHE A N 1
ATOM 1307 C CA . PHE A 1 173 ? -5.217 -13.325 4.211 1.00 92.75 173 PHE A CA 1
ATOM 1308 C C . PHE A 1 173 ? -5.210 -13.756 5.683 1.00 92.75 173 PHE A C 1
ATOM 1310 O O . PHE A 1 173 ? -5.366 -14.937 5.994 1.00 92.75 173 PHE A O 1
ATOM 1317 N N . ILE A 1 174 ? -5.012 -12.801 6.595 1.00 89.50 174 ILE A N 1
ATOM 1318 C CA . ILE A 1 174 ? -5.131 -13.057 8.033 1.00 89.50 174 ILE A CA 1
ATOM 1319 C C . ILE A 1 174 ? -6.581 -12.788 8.407 1.00 89.50 174 ILE A C 1
ATOM 1321 O O . ILE A 1 174 ? -7.022 -11.644 8.416 1.00 89.50 174 ILE A O 1
ATOM 1325 N N . ALA A 1 175 ? -7.312 -13.860 8.694 1.00 80.38 175 ALA A N 1
ATOM 1326 C CA . ALA A 1 175 ? -8.663 -13.775 9.220 1.00 80.38 175 ALA A CA 1
ATOM 1327 C C . ALA A 1 175 ? -8.655 -13.675 10.752 1.00 80.38 175 ALA A C 1
ATOM 1329 O O . ALA A 1 175 ? -7.695 -14.071 11.419 1.00 80.38 175 ALA A O 1
ATOM 1330 N N . LYS A 1 176 ? -9.799 -13.261 11.307 1.00 73.12 176 LYS A N 1
ATOM 1331 C CA . LYS A 1 176 ? -10.088 -13.212 12.750 1.00 73.12 176 LYS A CA 1
ATOM 1332 C C . LYS A 1 176 ? -9.842 -14.547 13.484 1.00 73.12 176 LYS A C 1
ATOM 1334 O O . LYS A 1 176 ? -9.670 -14.554 14.695 1.00 73.12 176 LYS A O 1
ATOM 1339 N N . ALA A 1 177 ? -9.821 -15.676 12.769 1.00 63.00 177 ALA A N 1
ATOM 1340 C CA . ALA A 1 177 ? -9.988 -17.019 13.330 1.00 63.00 177 ALA A CA 1
ATOM 1341 C C . ALA A 1 177 ? -8.707 -17.781 13.749 1.00 63.00 177 ALA A C 1
ATOM 1343 O O . ALA A 1 177 ? -8.812 -18.966 14.045 1.00 63.00 177 ALA A O 1
ATOM 1344 N N . GLY A 1 178 ? -7.507 -17.182 13.777 1.00 63.41 178 GLY A N 1
ATOM 1345 C CA . GLY A 1 178 ? -6.299 -17.982 14.081 1.00 63.41 178 GLY A CA 1
ATOM 1346 C C . GLY A 1 178 ? -5.084 -17.274 14.676 1.00 63.41 178 GLY A C 1
ATOM 1347 O O . GLY A 1 178 ? -4.217 -17.938 15.237 1.00 63.41 178 GLY A O 1
ATOM 1348 N N . LYS A 1 179 ? -5.001 -15.945 14.597 1.00 65.94 179 LYS A N 1
ATOM 1349 C CA . LYS A 1 179 ? -3.952 -15.164 15.259 1.00 65.94 179 LYS A CA 1
ATOM 1350 C C . LYS A 1 179 ? -4.578 -13.860 15.722 1.00 65.94 179 LYS A C 1
ATOM 1352 O O . LYS A 1 179 ? -5.037 -13.082 14.888 1.00 65.94 179 LYS A O 1
ATOM 1357 N N . THR A 1 180 ? -4.659 -13.658 17.032 1.00 77.81 180 THR A N 1
ATOM 1358 C CA . THR A 1 180 ? -5.221 -12.438 17.613 1.00 77.81 180 THR A CA 1
ATOM 1359 C C . THR A 1 180 ? -4.245 -11.298 17.357 1.00 77.81 180 THR A C 1
ATOM 1361 O O . THR A 1 180 ? -3.275 -11.121 18.086 1.00 77.81 180 THR A O 1
ATOM 1364 N N . TRP A 1 181 ? -4.461 -10.575 16.265 1.00 91.62 181 TRP A N 1
ATOM 1365 C CA . TRP A 1 181 ? -3.938 -9.227 16.129 1.00 91.62 181 TRP A CA 1
ATOM 1366 C C . TRP A 1 181 ? -4.820 -8.330 16.981 1.00 91.62 181 TRP A C 1
ATOM 1368 O O . TRP A 1 181 ? -6.005 -8.178 16.675 1.00 91.62 181 TRP A O 1
ATOM 1378 N N . ASP A 1 182 ? -4.266 -7.808 18.070 1.00 93.50 182 ASP A N 1
ATOM 1379 C CA . ASP A 1 182 ? -4.924 -6.736 18.800 1.00 93.50 182 ASP A CA 1
ATOM 1380 C C . ASP A 1 182 ? -4.895 -5.443 17.969 1.00 93.50 182 ASP A C 1
ATOM 1382 O O . ASP A 1 182 ? -4.076 -5.277 17.057 1.00 93.50 182 ASP A O 1
ATOM 1386 N N . ASP A 1 183 ? -5.840 -4.548 18.244 1.00 95.38 183 ASP A N 1
ATOM 1387 C CA . ASP A 1 183 ? -6.035 -3.342 17.441 1.00 95.38 183 ASP A CA 1
ATOM 1388 C C . ASP A 1 183 ? -4.800 -2.433 17.464 1.00 95.38 183 ASP A C 1
ATOM 1390 O O . ASP A 1 183 ? -4.387 -1.908 16.428 1.00 95.38 183 ASP A O 1
ATOM 1394 N N . LEU A 1 184 ? -4.148 -2.323 18.621 1.00 96.19 184 LEU A N 1
ATOM 1395 C CA . LEU A 1 184 ? -2.947 -1.516 18.792 1.00 96.19 184 LEU A CA 1
ATOM 1396 C C . LEU A 1 184 ? -1.750 -2.115 18.040 1.00 96.19 184 LEU A C 1
ATOM 1398 O O . LEU A 1 184 ? -0.979 -1.383 17.430 1.00 96.19 184 LEU A O 1
ATOM 1402 N N . ALA A 1 185 ? -1.607 -3.439 17.996 1.00 96.06 185 ALA A N 1
ATOM 1403 C CA . ALA A 1 185 ? -0.593 -4.144 17.223 1.00 96.06 185 ALA A CA 1
ATOM 1404 C C . ALA A 1 185 ? -0.786 -3.935 15.719 1.00 96.06 185 ALA A C 1
ATOM 1406 O O . ALA A 1 185 ? 0.204 -3.788 14.998 1.00 96.06 185 ALA A O 1
ATOM 1407 N N . ILE A 1 186 ? -2.036 -3.869 15.240 1.00 97.06 186 ILE A N 1
ATOM 1408 C CA . ILE A 1 186 ? -2.327 -3.480 13.854 1.00 97.06 186 ILE A CA 1
ATOM 1409 C C . ILE A 1 186 ? -1.830 -2.055 13.616 1.00 97.06 186 ILE A C 1
ATOM 1411 O O . ILE A 1 186 ? -1.032 -1.846 12.706 1.00 97.06 186 ILE A O 1
ATOM 1415 N N . ILE A 1 187 ? -2.224 -1.087 14.446 1.00 97.75 187 ILE A N 1
ATOM 1416 C CA . ILE A 1 187 ? -1.812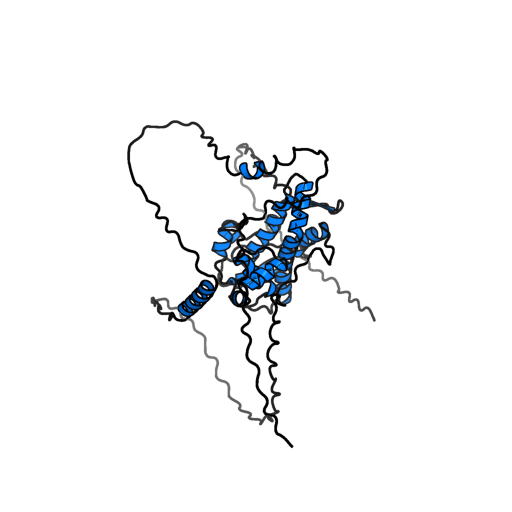 0.318 14.296 1.00 97.75 187 ILE A CA 1
ATOM 1417 C C . ILE A 1 187 ? -0.286 0.484 14.378 1.00 97.75 187 ILE A C 1
ATOM 1419 O O . ILE A 1 187 ? 0.308 1.172 13.543 1.00 97.75 187 ILE A O 1
ATOM 1423 N N . ARG A 1 188 ? 0.381 -0.197 15.315 1.00 96.56 188 ARG A N 1
ATOM 1424 C CA . ARG A 1 188 ? 1.848 -0.232 15.421 1.00 96.56 188 ARG A CA 1
ATOM 1425 C C . ARG A 1 188 ? 2.484 -0.795 14.160 1.00 96.56 188 ARG A C 1
ATOM 1427 O O . ARG A 1 188 ? 3.447 -0.218 13.658 1.00 96.56 188 ARG A O 1
ATOM 1434 N N . PHE A 1 189 ? 1.945 -1.884 13.611 1.00 97.00 189 PHE A N 1
ATOM 1435 C CA . PHE A 1 189 ? 2.427 -2.445 12.351 1.00 97.00 189 PHE A CA 1
ATOM 1436 C C . PHE A 1 189 ? 2.252 -1.456 11.195 1.00 97.00 189 PHE A C 1
ATOM 1438 O O . PHE A 1 189 ? 3.191 -1.251 10.428 1.00 97.00 189 PHE A O 1
ATOM 1445 N N . LEU A 1 190 ? 1.100 -0.784 11.097 1.00 97.25 190 LEU A N 1
ATOM 1446 C CA . LEU A 1 190 ? 0.872 0.245 10.080 1.00 97.25 190 LEU A CA 1
ATOM 1447 C C . LEU A 1 190 ? 1.934 1.347 10.156 1.00 97.25 190 LEU A C 1
ATOM 1449 O O . LEU A 1 190 ? 2.572 1.646 9.151 1.00 97.25 190 LEU A O 1
ATOM 1453 N N . ARG A 1 191 ? 2.178 1.895 11.352 1.00 96.06 191 ARG A N 1
ATOM 1454 C CA . ARG A 1 191 ? 3.139 2.990 11.568 1.00 96.06 191 ARG A CA 1
ATOM 1455 C C . ARG A 1 191 ? 4.593 2.590 11.342 1.00 96.06 191 ARG A C 1
ATOM 1457 O O . ARG A 1 191 ? 5.373 3.395 10.855 1.00 96.06 191 ARG A O 1
ATOM 1464 N N . THR A 1 192 ? 4.971 1.375 11.722 1.00 94.94 192 THR A N 1
ATOM 1465 C CA . THR A 1 192 ? 6.386 0.964 11.726 1.00 94.94 192 THR A CA 1
ATOM 1466 C C . THR A 1 192 ? 6.805 0.210 10.472 1.00 94.94 192 THR A C 1
ATOM 1468 O O . THR A 1 192 ? 7.978 0.246 10.115 1.00 94.94 192 THR A O 1
ATOM 1471 N N . LYS A 1 193 ? 5.876 -0.489 9.811 1.00 95.75 193 LYS A N 1
ATOM 1472 C CA . LYS A 1 193 ? 6.178 -1.387 8.685 1.00 95.75 193 LYS A CA 1
ATOM 1473 C C . LYS A 1 193 ? 5.524 -0.984 7.369 1.00 95.75 193 LYS A C 1
ATOM 1475 O O . LYS A 1 193 ? 6.056 -1.316 6.316 1.00 95.75 193 LYS A O 1
ATOM 1480 N N . ALA A 1 194 ? 4.387 -0.290 7.408 1.00 95.88 194 ALA A N 1
ATOM 1481 C CA . ALA A 1 194 ? 3.650 0.107 6.202 1.00 95.88 194 ALA A CA 1
ATOM 1482 C C . ALA A 1 194 ? 3.626 1.621 5.953 1.00 95.88 194 ALA A C 1
ATOM 1484 O O . ALA A 1 194 ? 3.069 2.079 4.954 1.00 95.88 194 ALA A O 1
ATOM 1485 N N . ALA A 1 195 ? 4.232 2.402 6.840 1.00 95.81 195 ALA A N 1
ATOM 1486 C CA . ALA A 1 195 ? 4.480 3.815 6.635 1.00 95.81 195 ALA A CA 1
ATOM 1487 C C . ALA A 1 195 ? 5.727 3.932 5.752 1.00 95.81 195 ALA A C 1
ATOM 1489 O O . ALA A 1 195 ? 6.725 3.299 6.055 1.00 95.81 195 ALA A O 1
ATOM 1490 N N . PHE A 1 196 ? 5.672 4.645 4.630 1.00 97.56 196 PHE A N 1
ATOM 1491 C CA . PHE A 1 196 ? 6.821 4.867 3.745 1.00 97.56 196 PHE A CA 1
ATOM 1492 C C . PHE A 1 196 ? 6.553 6.061 2.828 1.00 97.56 196 PHE A C 1
ATOM 1494 O O . PHE A 1 196 ? 5.402 6.393 2.544 1.00 97.56 196 PHE A O 1
ATOM 1501 N N . SER A 1 197 ? 7.621 6.687 2.339 1.00 97.94 197 SER A N 1
ATOM 1502 C CA . SER A 1 197 ? 7.554 7.838 1.439 1.00 97.94 197 SER A CA 1
ATOM 1503 C C . SER A 1 197 ? 7.837 7.412 0.004 1.00 97.94 197 SER A C 1
ATOM 1505 O O . SER A 1 197 ? 8.859 6.785 -0.296 1.00 97.94 197 SER A O 1
ATOM 1507 N N . ILE A 1 198 ? 6.950 7.801 -0.909 1.00 98.25 198 ILE A N 1
ATOM 1508 C CA . ILE A 1 198 ? 7.113 7.562 -2.344 1.00 98.25 198 ILE A CA 1
ATOM 1509 C C . ILE A 1 198 ? 7.594 8.865 -2.982 1.00 98.25 198 ILE A C 1
ATOM 1511 O O . ILE A 1 198 ? 6.894 9.873 -2.880 1.00 98.25 198 ILE A O 1
ATOM 1515 N N . PRO A 1 199 ? 8.743 8.873 -3.678 1.00 97.50 199 PRO A N 1
ATOM 1516 C CA . PRO A 1 199 ? 9.335 10.105 -4.179 1.00 97.50 199 PRO A CA 1
ATOM 1517 C C . PRO A 1 199 ? 8.544 10.721 -5.348 1.00 97.50 199 PRO A C 1
ATOM 1519 O O . PRO A 1 199 ? 7.716 10.053 -6.000 1.00 97.50 199 PRO A O 1
ATOM 1522 N N . PRO A 1 200 ? 8.869 11.977 -5.704 1.00 97.62 200 PRO A N 1
ATOM 1523 C CA . PRO A 1 200 ? 8.425 12.595 -6.941 1.00 97.62 200 PRO A CA 1
ATOM 1524 C C . PRO A 1 200 ? 8.745 11.755 -8.172 1.00 97.62 200 PRO A C 1
ATOM 1526 O O . PRO A 1 200 ? 9.581 10.847 -8.178 1.00 97.62 200 PRO A O 1
ATOM 1529 N N . ARG A 1 201 ? 8.062 12.068 -9.269 1.00 95.38 201 ARG A N 1
ATOM 1530 C CA . ARG A 1 201 ? 8.392 11.500 -10.567 1.00 95.38 201 ARG A CA 1
ATOM 1531 C C . ARG A 1 201 ? 9.829 11.900 -10.905 1.00 95.38 201 ARG A C 1
ATOM 1533 O O . ARG A 1 201 ? 10.116 13.083 -11.048 1.00 95.38 201 ARG A O 1
ATOM 1540 N N . ALA A 1 202 ? 10.696 10.907 -11.102 1.00 92.62 202 ALA A N 1
ATOM 1541 C CA . ALA A 1 202 ? 12.068 11.143 -11.539 1.00 92.62 202 ALA A CA 1
ATOM 1542 C C . ALA A 1 202 ? 12.096 12.022 -12.800 1.00 92.62 202 ALA A C 1
ATOM 1544 O O . ALA A 1 202 ? 11.394 11.727 -13.779 1.00 92.62 202 ALA A O 1
ATOM 1545 N N . ALA A 1 203 ? 12.918 13.076 -12.761 1.00 87.31 203 ALA A N 1
ATOM 1546 C CA . ALA A 1 203 ? 13.077 14.029 -13.857 1.00 87.31 203 ALA A CA 1
ATOM 1547 C C . ALA A 1 203 ? 13.575 13.341 -15.135 1.00 87.31 203 ALA A C 1
ATOM 1549 O O . ALA A 1 203 ? 13.093 13.620 -16.231 1.00 87.31 203 ALA A O 1
ATOM 1550 N N . SER A 1 204 ? 14.490 12.380 -14.983 1.00 90.44 204 SER A N 1
ATOM 1551 C CA . SER A 1 204 ? 15.001 11.577 -16.088 1.00 90.44 204 SER A CA 1
ATOM 1552 C C . SER A 1 204 ? 14.170 10.312 -16.287 1.00 90.44 204 SER A C 1
ATOM 1554 O O . SER A 1 204 ? 13.815 9.617 -15.333 1.00 90.44 204 SER A O 1
ATOM 1556 N N . THR A 1 205 ? 13.876 9.975 -17.542 1.00 89.25 205 THR A N 1
ATOM 1557 C CA . THR A 1 205 ? 13.335 8.665 -17.939 1.00 89.25 205 THR A CA 1
ATOM 1558 C C . THR A 1 205 ? 14.400 7.571 -17.989 1.00 89.25 205 THR A C 1
ATOM 1560 O O . THR A 1 205 ? 14.043 6.398 -18.063 1.00 89.25 205 THR A O 1
ATOM 1563 N N . ALA A 1 206 ? 15.683 7.946 -17.936 1.00 92.69 206 ALA A N 1
ATOM 1564 C CA . ALA A 1 206 ? 16.799 7.018 -18.057 1.00 92.69 206 ALA A CA 1
ATOM 1565 C C . ALA A 1 206 ? 17.011 6.174 -16.797 1.00 92.69 206 ALA A C 1
ATOM 1567 O O . ALA A 1 206 ? 17.497 5.053 -16.916 1.00 92.69 206 ALA A O 1
ATOM 1568 N N . ASP A 1 207 ? 16.630 6.685 -15.620 1.00 93.25 207 ASP A N 1
ATOM 1569 C CA . ASP A 1 207 ? 16.664 5.904 -14.386 1.00 93.25 207 ASP A CA 1
ATOM 1570 C C . ASP A 1 207 ? 15.472 4.925 -14.362 1.00 93.25 207 ASP A C 1
ATOM 1572 O O . ASP A 1 207 ? 14.306 5.362 -14.338 1.00 93.25 207 ASP A O 1
ATOM 1576 N N . PRO A 1 208 ? 15.728 3.603 -14.436 1.00 95.44 208 PRO A N 1
ATOM 1577 C CA . PRO A 1 208 ? 14.678 2.596 -14.411 1.00 95.44 208 PRO A CA 1
ATOM 1578 C C . PRO A 1 208 ? 14.218 2.283 -12.980 1.00 95.44 208 PRO A C 1
ATOM 1580 O O . PRO A 1 208 ? 13.337 1.437 -12.812 1.00 95.44 208 PRO A O 1
ATOM 1583 N N . TRP A 1 209 ? 14.795 2.934 -11.969 1.00 96.81 209 TRP A N 1
ATOM 1584 C CA . TRP A 1 209 ? 14.561 2.637 -10.566 1.00 96.81 209 TRP A CA 1
ATOM 1585 C C . TRP A 1 209 ? 13.693 3.686 -9.870 1.00 96.81 209 TRP A C 1
ATOM 1587 O O . TRP A 1 209 ? 13.563 4.836 -10.286 1.00 96.81 209 TRP A O 1
ATOM 1597 N N . LEU A 1 210 ? 13.051 3.232 -8.804 1.00 96.94 210 LEU A N 1
ATOM 1598 C CA . LEU A 1 210 ? 12.316 3.996 -7.813 1.00 96.94 210 LEU A CA 1
ATOM 1599 C C . LEU A 1 210 ? 13.021 3.778 -6.473 1.00 96.94 210 LEU A C 1
ATOM 1601 O O . LEU A 1 210 ? 13.275 2.630 -6.118 1.00 96.94 210 LEU A O 1
ATOM 1605 N N . LEU A 1 211 ? 13.306 4.848 -5.734 1.00 97.25 211 LEU A N 1
ATOM 1606 C CA . LEU A 1 211 ? 13.873 4.771 -4.386 1.00 97.25 211 LEU A CA 1
ATOM 1607 C C . LEU A 1 211 ? 12.785 5.135 -3.374 1.00 97.25 211 LEU A C 1
ATOM 1609 O O . LEU A 1 211 ? 12.435 6.305 -3.239 1.00 97.25 211 LEU A O 1
ATOM 1613 N N . VAL A 1 212 ? 12.210 4.132 -2.716 1.00 97.50 212 VAL A N 1
ATOM 1614 C CA . VAL A 1 212 ? 11.194 4.313 -1.671 1.00 97.50 212 VAL A CA 1
ATOM 1615 C C . VAL A 1 212 ? 11.898 4.455 -0.330 1.00 97.50 212 VAL A C 1
ATOM 1617 O O . VAL A 1 212 ? 12.765 3.645 -0.011 1.00 97.50 212 VAL A O 1
ATOM 1620 N N . ARG A 1 213 ? 11.536 5.471 0.455 1.00 97.50 213 ARG A N 1
ATOM 1621 C CA . ARG A 1 213 ? 12.101 5.672 1.794 1.00 97.50 213 ARG A CA 1
ATOM 1622 C C . ARG A 1 213 ? 11.204 4.999 2.823 1.00 97.50 213 ARG A C 1
ATOM 1624 O O . ARG A 1 213 ? 10.052 5.396 2.982 1.00 97.50 213 ARG A O 1
ATOM 1631 N N . CYS A 1 214 ? 11.732 3.991 3.498 1.00 96.00 214 CYS A N 1
ATOM 1632 C CA . CYS A 1 214 ? 11.066 3.268 4.569 1.00 96.00 214 CYS A CA 1
ATOM 1633 C C . CYS A 1 214 ? 11.572 3.772 5.935 1.00 96.00 214 CYS A C 1
ATOM 1635 O O . CYS A 1 214 ? 12.731 4.178 6.042 1.00 96.00 214 CYS A O 1
ATOM 1637 N N . PRO A 1 215 ? 10.744 3.742 6.988 1.00 90.12 215 PRO A N 1
ATOM 1638 C CA . PRO A 1 215 ? 11.173 3.961 8.359 1.00 90.12 215 PRO A CA 1
ATOM 1639 C C . PRO A 1 215 ? 12.261 2.945 8.709 1.00 90.12 215 PRO A C 1
ATOM 1641 O O . PRO A 1 215 ? 12.060 1.741 8.574 1.00 90.12 215 PRO A O 1
ATOM 1644 N N . GLY A 1 216 ? 13.420 3.434 9.137 1.00 82.06 216 GLY A N 1
ATOM 1645 C CA . GLY A 1 216 ? 14.558 2.614 9.546 1.00 82.06 216 GLY A CA 1
ATOM 1646 C C . GLY A 1 216 ? 15.122 3.101 10.877 1.00 82.06 216 GLY A C 1
ATOM 1647 O O . GLY A 1 216 ? 14.672 4.108 11.415 1.00 82.06 216 GLY A O 1
ATOM 1648 N N . ALA A 1 217 ? 16.128 2.401 11.404 1.00 66.62 217 ALA A N 1
ATOM 1649 C CA . ALA A 1 217 ? 16.783 2.780 12.661 1.00 66.62 217 ALA A CA 1
ATOM 1650 C C . ALA A 1 217 ? 17.594 4.094 12.566 1.00 66.62 217 ALA A C 1
ATOM 1652 O O . ALA A 1 217 ? 17.975 4.653 13.590 1.00 66.62 217 ALA A O 1
ATOM 1653 N N . GLY A 1 218 ? 17.876 4.577 11.350 1.00 76.00 218 GLY A N 1
ATOM 1654 C CA . GLY A 1 218 ? 18.613 5.818 11.101 1.00 76.00 218 GLY A CA 1
ATOM 1655 C C . GLY A 1 218 ? 17.710 7.028 10.850 1.00 76.00 218 GLY A C 1
ATOM 1656 O O . GLY A 1 218 ? 16.564 6.880 10.431 1.00 76.00 218 GLY A O 1
ATOM 1657 N N . VAL A 1 219 ? 18.271 8.229 11.036 1.00 74.44 219 VAL A N 1
ATOM 1658 C CA . VAL A 1 219 ? 17.593 9.532 10.844 1.00 74.44 219 VAL A CA 1
ATOM 1659 C C . VAL A 1 219 ? 17.005 9.680 9.437 1.00 74.44 219 VAL A C 1
ATOM 1661 O O . VAL A 1 219 ? 15.924 10.236 9.271 1.00 74.44 219 VAL A O 1
ATOM 1664 N N . ASP A 1 220 ? 17.678 9.125 8.431 1.00 82.25 220 ASP A N 1
ATOM 1665 C CA . ASP A 1 220 ? 17.236 9.195 7.038 1.00 82.25 220 ASP A CA 1
ATOM 1666 C C . ASP A 1 220 ? 16.299 8.042 6.633 1.00 82.25 220 ASP A C 1
ATOM 1668 O O . ASP A 1 220 ? 15.750 8.046 5.531 1.00 82.25 220 ASP A O 1
ATOM 1672 N N . GLY A 1 221 ? 16.083 7.042 7.486 1.00 89.19 221 GLY A N 1
ATOM 1673 C CA . GLY A 1 221 ? 15.387 5.816 7.098 1.00 89.19 221 GLY A CA 1
ATOM 1674 C C . GLY A 1 221 ? 16.155 4.966 6.073 1.00 89.19 221 GLY A C 1
ATOM 1675 O O . GLY A 1 221 ? 17.281 5.267 5.678 1.00 89.19 221 GLY A O 1
ATOM 1676 N N . GLU A 1 222 ? 15.543 3.863 5.654 1.00 94.25 222 GLU A N 1
ATOM 1677 C CA . GLU A 1 222 ? 16.118 2.908 4.703 1.00 94.25 222 GLU A CA 1
ATOM 1678 C C . GLU A 1 222 ? 15.611 3.181 3.281 1.00 94.25 222 GLU A C 1
ATOM 1680 O O . GLU A 1 222 ? 14.415 3.383 3.062 1.00 94.25 222 GLU A O 1
ATOM 1685 N N . LEU A 1 223 ? 16.508 3.185 2.289 1.00 96.25 223 LEU A N 1
ATOM 1686 C CA . LEU A 1 223 ? 16.132 3.341 0.883 1.00 96.25 223 LEU A CA 1
ATOM 1687 C C . LEU A 1 223 ? 15.988 1.978 0.207 1.00 96.25 223 LEU A C 1
ATOM 1689 O O . LEU A 1 223 ? 16.972 1.291 -0.054 1.00 96.25 223 LEU A O 1
ATOM 1693 N N . VAL A 1 224 ? 14.756 1.640 -0.162 1.00 97.12 224 VAL A N 1
ATOM 1694 C CA . VAL A 1 224 ? 14.427 0.418 -0.895 1.00 97.12 224 VAL A CA 1
ATOM 1695 C C . VAL A 1 224 ? 14.310 0.728 -2.381 1.00 97.12 224 VAL A C 1
ATOM 1697 O O . VAL A 1 224 ? 13.538 1.594 -2.808 1.00 97.12 224 VAL A O 1
ATOM 1700 N N . ARG A 1 225 ? 15.081 0.007 -3.195 1.00 97.38 225 ARG A N 1
ATOM 1701 C CA . ARG A 1 225 ? 15.061 0.137 -4.653 1.00 97.38 225 ARG A CA 1
ATOM 1702 C C . ARG A 1 225 ? 13.959 -0.744 -5.237 1.00 97.38 225 ARG A C 1
ATOM 1704 O O . ARG A 1 225 ? 13.892 -1.924 -4.936 1.00 97.38 225 ARG A O 1
ATOM 1711 N N . LEU A 1 226 ? 13.139 -0.193 -6.130 1.00 97.94 226 LEU A N 1
ATOM 1712 C CA . LEU A 1 226 ? 12.088 -0.902 -6.872 1.00 97.94 226 LEU A CA 1
ATOM 1713 C C . LEU A 1 226 ? 12.152 -0.573 -8.370 1.00 97.94 226 LEU A C 1
ATOM 1715 O O . LEU A 1 226 ? 12.608 0.511 -8.740 1.00 97.94 226 LEU A O 1
ATOM 1719 N N . PRO A 1 227 ? 11.651 -1.437 -9.270 1.00 97.69 227 PRO A N 1
ATOM 1720 C CA . PRO A 1 227 ? 11.424 -1.054 -10.659 1.00 97.69 227 PRO A CA 1
ATOM 1721 C C . PRO A 1 227 ? 10.445 0.122 -10.758 1.00 97.69 227 PRO A C 1
ATOM 1723 O O . PRO A 1 227 ? 9.377 0.124 -10.142 1.00 97.69 227 PRO A O 1
ATOM 1726 N N . ARG A 1 228 ? 10.760 1.107 -11.603 1.00 97.25 228 ARG A N 1
ATOM 1727 C CA . ARG A 1 228 ? 9.969 2.339 -11.779 1.00 97.25 228 ARG A CA 1
ATOM 1728 C C . ARG A 1 228 ? 8.486 2.102 -12.078 1.00 97.25 228 ARG A C 1
ATOM 1730 O O . ARG A 1 228 ? 7.652 2.934 -11.716 1.00 97.25 228 ARG A O 1
ATOM 1737 N N . GLY A 1 229 ? 8.151 0.983 -12.725 1.00 97.25 229 GLY A N 1
ATOM 1738 C CA . GLY A 1 229 ? 6.770 0.594 -13.028 1.00 97.25 229 GLY A CA 1
ATOM 1739 C C . GLY A 1 229 ? 5.871 0.489 -11.791 1.00 97.25 229 GLY A C 1
ATOM 1740 O O . GLY A 1 229 ? 4.679 0.768 -11.893 1.00 97.25 229 GLY A O 1
ATOM 1741 N N . TYR A 1 230 ? 6.433 0.185 -10.615 1.00 98.38 230 TYR A N 1
ATOM 1742 C CA . TYR A 1 230 ? 5.674 0.087 -9.367 1.00 98.38 230 TYR A CA 1
ATOM 1743 C C . TYR A 1 230 ? 5.268 1.435 -8.775 1.00 98.38 230 TYR A C 1
ATOM 1745 O O . TYR A 1 230 ? 4.375 1.453 -7.937 1.00 98.38 230 TYR A O 1
ATOM 1753 N N . ARG A 1 231 ? 5.843 2.569 -9.207 1.00 98.31 231 ARG A N 1
ATOM 1754 C CA . ARG A 1 231 ? 5.622 3.862 -8.533 1.00 98.31 231 ARG A CA 1
ATOM 1755 C C . ARG A 1 231 ? 4.143 4.228 -8.394 1.00 98.31 231 ARG A C 1
ATOM 1757 O O . ARG A 1 231 ? 3.698 4.528 -7.295 1.00 98.31 231 ARG A O 1
ATOM 1764 N N . ILE A 1 232 ? 3.387 4.234 -9.495 1.00 98.50 232 ILE A N 1
ATOM 1765 C CA . ILE A 1 232 ? 1.971 4.646 -9.468 1.00 98.50 232 ILE A CA 1
ATOM 1766 C C . ILE A 1 232 ? 1.072 3.597 -8.797 1.00 98.50 232 ILE A C 1
ATOM 1768 O O . ILE A 1 232 ? 0.264 3.995 -7.960 1.00 98.50 232 ILE A O 1
ATOM 1772 N N . PRO A 1 233 ? 1.191 2.289 -9.101 1.00 98.56 233 PRO A N 1
ATOM 1773 C CA . PRO A 1 233 ? 0.443 1.270 -8.371 1.00 98.56 233 PRO A CA 1
ATOM 1774 C C . PRO A 1 233 ? 0.706 1.301 -6.862 1.00 98.56 233 PRO A C 1
ATOM 1776 O O . PRO A 1 233 ? -0.242 1.281 -6.087 1.00 98.56 233 PRO A O 1
ATOM 1779 N N . LEU A 1 234 ? 1.968 1.420 -6.437 1.00 98.56 234 LEU A N 1
ATOM 1780 C CA . LEU A 1 234 ? 2.334 1.502 -5.023 1.00 98.56 234 LEU A CA 1
ATOM 1781 C C . LEU A 1 234 ? 1.752 2.757 -4.360 1.00 98.56 234 LEU A C 1
ATOM 1783 O O . LEU A 1 234 ? 1.182 2.658 -3.278 1.00 98.56 234 LEU A O 1
ATOM 1787 N N . LEU A 1 235 ? 1.812 3.910 -5.038 1.00 98.44 235 LEU A N 1
ATOM 1788 C CA . LEU A 1 235 ? 1.203 5.161 -4.569 1.00 98.44 235 LEU A CA 1
ATOM 1789 C C . LEU A 1 235 ? -0.304 5.022 -4.362 1.00 98.44 235 LEU A C 1
ATOM 1791 O O . LEU A 1 235 ? -0.841 5.508 -3.371 1.00 98.44 235 LEU A O 1
ATOM 1795 N N . TRP A 1 236 ? -0.980 4.316 -5.265 1.00 98.50 236 TRP A N 1
ATOM 1796 C CA . TRP A 1 236 ? -2.396 4.018 -5.113 1.00 98.50 236 TRP A CA 1
ATOM 1797 C C . TRP A 1 236 ? -2.686 3.109 -3.919 1.00 98.50 236 TRP A C 1
ATOM 1799 O O . TRP A 1 236 ? -3.594 3.410 -3.152 1.00 98.50 236 TRP A O 1
ATOM 1809 N N . VAL A 1 237 ? -1.940 2.011 -3.751 1.00 98.38 237 VAL A N 1
ATOM 1810 C CA . VAL A 1 237 ? -2.163 1.088 -2.626 1.00 98.38 237 VAL A CA 1
ATOM 1811 C C . VAL A 1 237 ? -1.908 1.790 -1.293 1.00 98.38 237 VAL A C 1
ATOM 1813 O O . VAL A 1 237 ? -2.715 1.640 -0.381 1.00 98.38 237 VAL A O 1
ATOM 1816 N N . ALA A 1 238 ? -0.856 2.608 -1.203 1.00 98.25 238 ALA A N 1
ATOM 1817 C CA . ALA A 1 238 ? -0.570 3.420 -0.024 1.00 98.25 238 ALA A CA 1
ATOM 1818 C C . ALA A 1 238 ? -1.694 4.430 0.265 1.00 98.25 238 ALA A C 1
ATOM 1820 O O . ALA A 1 238 ? -2.165 4.508 1.396 1.00 98.25 238 ALA A O 1
ATOM 1821 N N . LYS A 1 239 ? -2.193 5.145 -0.755 1.00 97.75 239 LYS A N 1
ATOM 1822 C CA . LYS A 1 239 ? -3.330 6.066 -0.594 1.00 97.75 239 LYS A CA 1
ATOM 1823 C C . LYS A 1 239 ? -4.593 5.338 -0.148 1.00 97.75 239 LYS A C 1
ATOM 1825 O O . LYS A 1 239 ? -5.242 5.783 0.787 1.00 97.75 239 LYS A O 1
ATOM 1830 N N . PHE A 1 240 ? -4.932 4.219 -0.785 1.00 97.88 240 PHE A N 1
ATOM 1831 C CA . PHE A 1 240 ? -6.079 3.405 -0.389 1.00 97.88 240 PHE A CA 1
ATOM 1832 C C . PHE A 1 240 ? -5.956 2.937 1.065 1.00 97.88 240 PHE A C 1
ATOM 1834 O O . PHE A 1 240 ? -6.918 3.064 1.817 1.00 97.88 240 PHE A O 1
ATOM 1841 N N . LEU A 1 241 ? -4.779 2.451 1.468 1.00 98.06 241 LEU A N 1
ATOM 1842 C CA . LEU A 1 241 ? -4.500 2.028 2.837 1.00 98.06 241 LEU A CA 1
ATOM 1843 C C . LEU A 1 241 ? -4.738 3.172 3.831 1.00 98.06 241 LEU A C 1
ATOM 1845 O O . LEU A 1 241 ? -5.603 3.061 4.697 1.00 98.06 241 LEU A O 1
ATOM 1849 N N . TRP A 1 242 ? -4.001 4.273 3.689 1.00 98.12 242 TRP A N 1
ATOM 1850 C CA . TRP A 1 242 ? -4.005 5.352 4.675 1.00 98.12 242 TRP A CA 1
ATOM 1851 C C . TRP A 1 242 ? -5.307 6.152 4.681 1.00 98.12 242 TRP A C 1
ATOM 1853 O O . TRP A 1 242 ? -5.813 6.460 5.753 1.00 98.12 242 TRP A O 1
ATOM 1863 N N . SER A 1 243 ? -5.930 6.382 3.522 1.00 97.69 243 SER A N 1
ATOM 1864 C CA . SER A 1 243 ? -7.258 7.003 3.477 1.00 97.69 243 SER A CA 1
ATOM 1865 C C . SER A 1 243 ? -8.356 6.096 4.039 1.00 97.69 243 SER A C 1
ATOM 1867 O O . SER A 1 243 ? -9.364 6.608 4.510 1.00 97.69 243 SER A O 1
ATOM 1869 N N . SER A 1 244 ? -8.198 4.765 4.011 1.00 97.62 244 SER A N 1
ATOM 1870 C CA . SER A 1 244 ? -9.143 3.867 4.697 1.00 97.62 244 SER A CA 1
ATOM 1871 C C . SER A 1 244 ? -8.999 3.976 6.214 1.00 97.62 244 SER A C 1
ATOM 1873 O O . SER A 1 244 ? -10.003 4.039 6.914 1.00 97.62 244 SER A O 1
ATOM 1875 N N . VAL A 1 245 ? -7.761 4.044 6.718 1.00 97.94 245 VAL A N 1
ATOM 1876 C CA . VAL A 1 245 ? -7.482 4.269 8.146 1.00 97.94 245 VAL A CA 1
ATOM 1877 C C . VAL A 1 245 ? -8.063 5.607 8.598 1.00 97.94 245 VAL A C 1
ATOM 1879 O O . VAL A 1 245 ? -8.814 5.641 9.565 1.00 97.94 245 VAL A O 1
ATOM 1882 N N . GLU A 1 246 ? -7.774 6.687 7.871 1.00 97.50 246 GLU A N 1
ATOM 1883 C CA . GLU A 1 246 ? -8.345 8.012 8.122 1.00 97.50 246 GLU A CA 1
ATOM 1884 C C . GLU A 1 246 ? -9.872 7.963 8.169 1.00 97.50 246 GLU A C 1
ATOM 1886 O O . GLU A 1 246 ? -10.467 8.385 9.159 1.00 97.50 246 GLU A O 1
ATOM 1891 N N . LEU A 1 247 ? -10.505 7.404 7.134 1.00 96.50 247 LEU A N 1
ATOM 1892 C CA . LEU A 1 247 ? -11.960 7.342 7.023 1.00 96.50 247 LEU A CA 1
ATOM 1893 C C . LEU A 1 247 ? -12.602 6.648 8.227 1.00 96.50 247 LEU A C 1
ATOM 1895 O O . LEU A 1 247 ? -13.573 7.166 8.765 1.00 96.50 247 LEU A O 1
ATOM 1899 N N . ILE A 1 248 ? -12.052 5.509 8.648 1.00 97.31 248 ILE A N 1
ATOM 1900 C CA . ILE A 1 248 ? -12.622 4.682 9.720 1.00 97.31 248 ILE A CA 1
ATOM 1901 C C . ILE A 1 248 ? -12.344 5.264 11.105 1.00 97.31 248 ILE A C 1
ATOM 1903 O O . ILE A 1 248 ? -13.139 5.073 12.018 1.00 97.31 248 ILE A O 1
ATOM 1907 N N . LEU A 1 249 ? -11.232 5.978 11.289 1.00 96.75 249 LEU A N 1
ATOM 1908 C CA . LEU A 1 249 ? -10.851 6.542 12.587 1.00 96.75 249 LEU A CA 1
ATOM 1909 C C . LEU A 1 249 ? -11.330 7.984 12.807 1.00 96.75 249 LEU A C 1
ATOM 1911 O O . LEU A 1 249 ? -11.246 8.476 13.933 1.00 96.75 249 LEU A O 1
ATOM 1915 N N . SER A 1 250 ? -11.842 8.641 11.765 1.00 95.69 250 SER A N 1
ATOM 1916 C CA . SER A 1 250 ? -12.383 10.007 11.813 1.00 95.69 250 SER A CA 1
ATOM 1917 C C . SER A 1 250 ? -13.754 10.185 12.490 1.00 95.69 250 SER A C 1
ATOM 1919 O O . SER A 1 250 ? -14.000 11.287 12.986 1.00 95.69 250 SER A O 1
ATOM 1921 N N . PRO A 1 251 ? -14.687 9.206 12.529 1.00 90.69 251 PRO A N 1
ATOM 1922 C CA . PRO A 1 251 ? -15.990 9.408 13.154 1.00 90.69 251 PRO A CA 1
ATOM 1923 C C . PRO A 1 251 ? -15.857 9.840 14.616 1.00 90.69 251 PRO A C 1
ATOM 1925 O O . PRO A 1 251 ? -15.097 9.249 15.388 1.00 90.69 251 PRO A O 1
ATOM 1928 N N . ALA A 1 252 ? -16.613 10.871 15.001 1.00 85.62 252 ALA A N 1
ATOM 1929 C CA . ALA A 1 252 ? -16.591 11.406 16.361 1.00 85.62 252 ALA A CA 1
ATOM 1930 C C . ALA A 1 252 ? -17.192 10.426 17.381 1.00 85.62 252 ALA A C 1
ATOM 1932 O O . ALA A 1 252 ? -16.750 10.396 18.525 1.00 85.62 252 ALA A O 1
ATOM 1933 N N . ASP A 1 253 ? -18.174 9.622 16.959 1.00 93.44 253 ASP A N 1
ATOM 1934 C CA . ASP A 1 253 ? -18.814 8.609 17.797 1.00 93.44 253 ASP A CA 1
ATOM 1935 C C . ASP A 1 253 ? -17.912 7.363 17.941 1.00 93.44 253 ASP A C 1
ATOM 1937 O O . ASP A 1 253 ? -17.666 6.668 16.946 1.00 93.44 253 ASP A O 1
ATOM 1941 N N . PRO A 1 254 ? -17.438 7.036 19.161 1.00 92.31 254 PRO A N 1
ATOM 1942 C CA . PRO A 1 254 ? -16.590 5.871 19.398 1.00 92.31 254 PRO A CA 1
ATOM 1943 C C . PRO A 1 254 ? -17.262 4.531 19.078 1.00 92.31 254 PRO A C 1
ATOM 1945 O O . PRO A 1 254 ? -16.567 3.578 18.724 1.00 92.31 254 PRO A O 1
ATOM 1948 N N . ALA A 1 255 ? -18.589 4.427 19.206 1.00 93.81 255 ALA A N 1
ATOM 1949 C CA . ALA A 1 255 ? -19.304 3.177 18.959 1.00 93.81 255 ALA A CA 1
ATOM 1950 C C . ALA A 1 255 ? -19.328 2.840 17.463 1.00 93.81 255 ALA A C 1
ATOM 1952 O O . ALA A 1 255 ? -18.992 1.719 17.083 1.00 93.81 255 ALA A O 1
ATOM 1953 N N . VAL A 1 256 ? -19.645 3.831 16.623 1.00 94.12 256 VAL A N 1
ATOM 1954 C CA . VAL A 1 256 ? -19.613 3.702 15.156 1.00 94.12 256 VAL A CA 1
ATOM 1955 C C . VAL A 1 256 ? -18.195 3.403 14.680 1.00 94.12 256 VAL A C 1
ATOM 1957 O O . VAL A 1 256 ? -17.983 2.459 13.926 1.00 94.12 256 VAL A O 1
ATOM 1960 N N . ARG A 1 257 ? -17.208 4.151 15.193 1.00 94.62 257 ARG A N 1
ATOM 1961 C CA . ARG A 1 257 ? -15.789 3.942 14.880 1.00 94.62 257 ARG A CA 1
ATOM 1962 C C . ARG A 1 257 ? -15.353 2.501 15.142 1.00 94.62 257 ARG A C 1
ATOM 1964 O O . ARG A 1 257 ? -14.653 1.909 14.326 1.00 94.62 257 ARG A O 1
ATOM 1971 N N . LYS A 1 258 ? -15.745 1.940 16.289 1.00 95.12 258 LYS A N 1
ATOM 1972 C CA . LYS A 1 258 ? -15.368 0.580 16.681 1.00 95.12 258 LYS A CA 1
ATOM 1973 C C . LYS A 1 258 ? -15.973 -0.479 15.758 1.00 95.12 258 LYS A C 1
ATOM 1975 O O . LYS A 1 258 ? -15.258 -1.398 15.374 1.00 95.12 258 LYS A O 1
ATOM 1980 N N . ASP A 1 259 ? -17.248 -0.339 15.406 1.00 95.69 259 ASP A N 1
ATOM 1981 C CA . ASP A 1 259 ? -17.947 -1.263 14.504 1.00 95.69 259 ASP A CA 1
ATOM 1982 C C . ASP A 1 259 ? -17.309 -1.262 13.103 1.00 95.69 259 ASP A C 1
ATOM 1984 O O . ASP A 1 259 ? -16.892 -2.304 12.596 1.00 95.69 259 ASP A O 1
ATOM 1988 N N . GLU A 1 260 ? -17.096 -0.072 12.528 1.00 95.50 260 GLU A N 1
ATOM 1989 C CA . GLU A 1 260 ? -16.434 0.078 11.225 1.00 95.50 260 GLU A CA 1
ATOM 1990 C C . GLU A 1 260 ? -14.985 -0.436 11.242 1.00 95.50 260 GLU A C 1
ATOM 1992 O O . GLU A 1 260 ? -14.528 -1.080 10.290 1.00 95.50 260 GLU A O 1
ATOM 1997 N N . TRP A 1 261 ? -14.254 -0.188 12.333 1.00 96.19 261 TRP A N 1
ATOM 1998 C CA . TRP A 1 261 ? -12.904 -0.711 12.524 1.00 96.19 261 TRP A CA 1
ATOM 1999 C C . TRP A 1 261 ? -12.883 -2.236 12.580 1.00 96.19 261 TRP A C 1
ATOM 2001 O O . TRP A 1 261 ? -12.080 -2.860 11.882 1.00 96.19 261 TRP A O 1
ATOM 2011 N N . ASP A 1 262 ? -13.771 -2.855 13.356 1.00 94.94 262 ASP A N 1
ATOM 2012 C CA . ASP A 1 262 ? -13.846 -4.310 13.482 1.00 94.94 262 ASP A CA 1
ATOM 2013 C C . ASP A 1 262 ? -14.125 -5.001 12.140 1.00 94.94 262 ASP A C 1
ATOM 2015 O O . ASP A 1 262 ? -13.552 -6.065 11.866 1.00 94.94 262 ASP A O 1
ATOM 2019 N N . ASP A 1 263 ? -14.924 -4.366 11.284 1.00 93.56 263 ASP A N 1
ATOM 2020 C CA . ASP A 1 263 ? -15.255 -4.868 9.954 1.00 93.56 263 ASP A CA 1
ATOM 2021 C C . ASP A 1 263 ? -14.122 -4.706 8.933 1.00 93.56 263 ASP A C 1
ATOM 2023 O O . ASP A 1 263 ? -13.973 -5.552 8.042 1.00 93.56 263 ASP A O 1
ATOM 2027 N N . ALA A 1 264 ? -13.313 -3.649 9.039 1.00 95.62 264 ALA A N 1
ATOM 2028 C CA . ALA A 1 264 ? -12.346 -3.272 8.006 1.00 95.62 264 ALA A CA 1
ATOM 2029 C C . ALA A 1 264 ? -10.872 -3.541 8.355 1.00 95.62 264 ALA A C 1
ATOM 2031 O O . ALA A 1 264 ? -10.043 -3.678 7.447 1.00 95.62 264 ALA A O 1
ATOM 2032 N N . LYS A 1 265 ? -10.510 -3.655 9.640 1.00 95.69 265 LYS A N 1
ATOM 2033 C CA . LYS A 1 265 ? -9.106 -3.694 10.097 1.00 95.69 265 LYS A CA 1
ATOM 2034 C C . LYS A 1 265 ? -8.252 -4.787 9.462 1.00 95.69 265 LYS A C 1
ATOM 2036 O O . LYS A 1 265 ? -7.069 -4.569 9.216 1.00 95.69 265 LYS A O 1
ATOM 2041 N N . PHE A 1 266 ? -8.823 -5.949 9.144 1.00 95.56 266 PHE A N 1
ATOM 2042 C CA . PHE A 1 266 ? -8.071 -7.040 8.510 1.00 95.56 266 PHE A CA 1
ATOM 2043 C C . PHE A 1 266 ? -7.820 -6.814 7.016 1.00 95.56 266 PHE A C 1
ATOM 2045 O O . PHE A 1 266 ? -6.785 -7.242 6.505 1.00 95.56 266 PHE A O 1
ATOM 2052 N N . ASP A 1 267 ? -8.714 -6.111 6.320 1.00 96.06 267 ASP A N 1
ATOM 2053 C CA . ASP A 1 267 ? -8.484 -5.700 4.933 1.00 96.06 267 ASP A CA 1
ATOM 2054 C C . ASP A 1 267 ? -7.415 -4.592 4.870 1.00 96.06 267 ASP A C 1
ATOM 2056 O O . ASP A 1 267 ? -6.499 -4.666 4.046 1.00 96.06 267 ASP A O 1
ATOM 2060 N N . ILE A 1 268 ? -7.454 -3.637 5.810 1.00 97.31 268 ILE A N 1
ATOM 2061 C CA . ILE A 1 268 ? -6.402 -2.624 6.015 1.00 97.31 268 ILE A CA 1
ATOM 2062 C C . ILE A 1 268 ? -5.057 -3.299 6.316 1.00 97.31 268 ILE A C 1
ATOM 2064 O O . ILE A 1 268 ? -4.066 -3.055 5.626 1.00 97.31 268 ILE A O 1
ATOM 2068 N N . LEU A 1 269 ? -5.020 -4.203 7.301 1.00 97.00 269 LEU A N 1
ATOM 2069 C CA . LEU A 1 269 ? -3.818 -4.956 7.661 1.00 97.00 269 LEU A CA 1
ATOM 2070 C C . LEU A 1 269 ? -3.279 -5.754 6.469 1.00 97.00 269 LEU A C 1
ATOM 2072 O O . LEU A 1 269 ? -2.067 -5.833 6.276 1.00 97.00 269 LEU A O 1
ATOM 2076 N N . HIS A 1 270 ? -4.147 -6.347 5.649 1.00 96.94 270 HIS A N 1
ATOM 2077 C CA . HIS A 1 270 ? -3.708 -7.079 4.466 1.00 96.94 270 HIS A CA 1
ATOM 2078 C C . HIS A 1 270 ? -3.058 -6.159 3.425 1.00 96.94 270 HIS A C 1
ATOM 2080 O O . HIS A 1 270 ? -1.988 -6.491 2.916 1.00 96.94 270 HIS A O 1
ATOM 2086 N N . ALA A 1 271 ? -3.651 -4.995 3.140 1.00 97.81 271 ALA A N 1
ATOM 2087 C CA . ALA A 1 271 ? -3.054 -4.007 2.241 1.00 97.81 271 ALA A CA 1
ATOM 2088 C C . ALA A 1 271 ? -1.688 -3.517 2.755 1.00 97.81 271 ALA A C 1
ATOM 2090 O O . ALA A 1 271 ? -0.735 -3.421 1.983 1.00 97.81 271 ALA A O 1
ATOM 2091 N N . ALA A 1 272 ? -1.563 -3.298 4.063 1.00 97.94 272 ALA A N 1
ATOM 2092 C CA . ALA A 1 272 ? -0.301 -2.947 4.704 1.00 97.94 272 ALA A CA 1
ATOM 2093 C C . ALA A 1 272 ? 0.761 -4.045 4.569 1.00 97.94 272 ALA A C 1
ATOM 2095 O O . ALA A 1 272 ? 1.892 -3.769 4.174 1.00 97.94 272 ALA A O 1
ATOM 2096 N N . ARG A 1 273 ? 0.386 -5.303 4.830 1.00 97.56 273 ARG A N 1
ATOM 2097 C CA . ARG A 1 273 ? 1.279 -6.458 4.663 1.00 97.56 273 ARG A CA 1
ATOM 2098 C C . ARG A 1 273 ? 1.694 -6.675 3.211 1.00 97.56 273 ARG A C 1
ATOM 2100 O O . ARG A 1 273 ? 2.799 -7.137 2.978 1.00 97.56 273 ARG A O 1
ATOM 2107 N N . LEU A 1 274 ? 0.847 -6.349 2.234 1.00 98.06 274 LEU A N 1
ATOM 2108 C CA . LEU A 1 274 ? 1.226 -6.395 0.818 1.00 98.06 274 LEU A CA 1
ATOM 2109 C C . LEU A 1 274 ? 2.336 -5.387 0.497 1.00 98.06 274 LEU A C 1
ATOM 2111 O O . LEU A 1 274 ? 3.278 -5.737 -0.212 1.00 98.06 274 LEU A O 1
ATOM 2115 N N . CYS A 1 275 ? 2.234 -4.158 1.012 1.00 98.38 275 CYS A N 1
ATOM 2116 C CA . CYS A 1 275 ? 3.278 -3.147 0.844 1.00 98.38 275 CYS A CA 1
ATOM 2117 C C . CYS A 1 275 ? 4.580 -3.556 1.539 1.00 98.38 275 CYS A C 1
ATOM 2119 O O . CYS A 1 275 ? 5.635 -3.500 0.915 1.00 98.38 275 CYS A O 1
ATOM 2121 N N . GLU A 1 276 ? 4.500 -4.007 2.794 1.00 97.69 276 GLU A N 1
ATOM 2122 C CA . GLU A 1 276 ? 5.661 -4.498 3.547 1.00 97.69 276 GLU A CA 1
ATOM 2123 C C . GLU A 1 276 ? 6.325 -5.674 2.821 1.00 97.69 276 GLU A C 1
ATOM 2125 O O . GLU A 1 276 ? 7.519 -5.625 2.560 1.00 97.69 276 GLU A O 1
ATOM 2130 N N . TYR A 1 277 ? 5.549 -6.661 2.366 1.00 97.88 277 TYR A N 1
ATOM 2131 C CA . TYR A 1 277 ? 6.073 -7.818 1.641 1.00 97.88 277 TYR A CA 1
ATOM 2132 C C . TYR A 1 277 ? 6.786 -7.427 0.337 1.00 97.88 277 TYR A C 1
ATOM 2134 O O . TYR A 1 277 ? 7.838 -7.978 0.019 1.00 97.88 277 TYR A O 1
ATOM 2142 N N . LEU A 1 278 ? 6.243 -6.464 -0.423 1.00 98.31 278 LEU A N 1
ATOM 2143 C CA . LEU A 1 278 ? 6.901 -5.929 -1.620 1.00 98.31 278 LEU A CA 1
ATOM 2144 C C . LEU A 1 278 ? 8.247 -5.281 -1.275 1.00 98.31 278 LEU A C 1
ATOM 2146 O O . LEU A 1 278 ? 9.234 -5.530 -1.966 1.00 98.31 278 LEU A O 1
ATOM 2150 N N . LEU A 1 279 ? 8.264 -4.419 -0.256 1.00 98.06 279 LEU A N 1
ATOM 2151 C CA . LEU A 1 279 ? 9.439 -3.637 0.122 1.00 98.06 279 LEU A CA 1
ATOM 2152 C C . LEU A 1 279 ? 10.528 -4.528 0.727 1.00 98.06 279 LEU A C 1
ATOM 2154 O O . LEU A 1 279 ? 11.676 -4.424 0.309 1.00 98.06 279 LEU A O 1
ATOM 2158 N N . SER A 1 280 ? 10.164 -5.460 1.607 1.00 97.00 280 SER A N 1
ATOM 2159 C CA . SER A 1 280 ? 11.080 -6.446 2.188 1.00 97.00 280 SER A CA 1
ATOM 2160 C C . SER A 1 280 ? 11.684 -7.350 1.108 1.00 97.00 280 SER A C 1
ATOM 2162 O O . SER A 1 280 ? 12.903 -7.464 1.021 1.00 97.00 280 SER A O 1
ATOM 2164 N N . ALA A 1 281 ? 10.871 -7.893 0.192 1.00 97.62 281 ALA A N 1
ATOM 2165 C CA . ALA A 1 281 ? 11.379 -8.714 -0.914 1.00 97.62 281 ALA A CA 1
ATOM 2166 C C . ALA A 1 281 ? 12.322 -7.936 -1.854 1.00 97.62 281 ALA A C 1
ATOM 2168 O O . ALA A 1 281 ? 13.262 -8.501 -2.415 1.00 97.62 281 ALA A O 1
ATOM 2169 N N . ALA A 1 282 ? 12.079 -6.637 -2.048 1.00 97.75 282 ALA A N 1
ATOM 2170 C CA . ALA A 1 282 ? 12.944 -5.779 -2.851 1.00 97.75 282 ALA A CA 1
ATOM 2171 C C . ALA A 1 282 ? 14.253 -5.423 -2.128 1.00 97.75 282 ALA A C 1
ATOM 2173 O O . ALA A 1 282 ? 15.313 -5.417 -2.757 1.00 97.75 282 ALA A O 1
ATOM 2174 N N . ALA A 1 283 ? 14.195 -5.169 -0.818 1.00 96.56 283 ALA A N 1
ATOM 2175 C CA . ALA A 1 283 ? 15.371 -4.947 0.018 1.00 96.56 283 ALA A CA 1
ATOM 2176 C C . ALA A 1 283 ? 16.278 -6.189 0.038 1.00 96.56 283 ALA A C 1
ATOM 2178 O O . ALA A 1 283 ? 17.481 -6.070 -0.190 1.00 96.56 283 ALA A O 1
ATOM 2179 N N . GLU A 1 284 ? 15.693 -7.382 0.187 1.00 96.50 284 GLU A N 1
ATOM 2180 C CA . GLU A 1 284 ? 16.402 -8.667 0.118 1.00 96.50 284 GLU A CA 1
ATOM 2181 C C . GLU A 1 284 ? 17.064 -8.903 -1.247 1.00 96.50 284 GLU A C 1
ATOM 2183 O O . GLU A 1 284 ? 18.196 -9.382 -1.318 1.00 96.50 284 GLU A O 1
ATOM 2188 N N . ALA A 1 285 ? 16.394 -8.540 -2.347 1.00 97.00 285 ALA A N 1
ATOM 2189 C CA . ALA A 1 285 ? 16.981 -8.633 -3.685 1.00 97.00 285 ALA A CA 1
ATOM 2190 C C . ALA A 1 285 ? 18.157 -7.653 -3.881 1.00 97.00 285 ALA A C 1
ATOM 2192 O O . ALA A 1 285 ? 19.096 -7.942 -4.632 1.00 97.00 285 ALA A O 1
ATOM 2193 N N . GLY A 1 286 ? 18.112 -6.495 -3.212 1.00 93.69 286 GLY A N 1
ATOM 2194 C CA . GLY A 1 286 ? 19.199 -5.525 -3.119 1.00 93.69 286 GLY A CA 1
ATOM 2195 C C . GLY A 1 286 ? 19.814 -5.149 -4.471 1.00 93.69 286 GLY A C 1
ATOM 2196 O O . GLY A 1 286 ? 19.128 -4.813 -5.441 1.00 93.69 286 GLY A O 1
ATOM 2197 N N . ALA A 1 287 ? 21.146 -5.209 -4.552 1.00 89.75 287 ALA A N 1
ATOM 2198 C CA . ALA A 1 287 ? 21.888 -4.909 -5.779 1.00 89.75 287 ALA A CA 1
ATOM 2199 C C . ALA A 1 287 ? 21.673 -5.944 -6.903 1.00 89.75 287 ALA A C 1
ATOM 2201 O O . ALA A 1 287 ? 21.872 -5.610 -8.072 1.00 89.75 287 ALA A O 1
ATOM 2202 N N . GLY A 1 288 ? 21.246 -7.168 -6.566 1.00 90.56 288 GLY A N 1
ATOM 2203 C CA . GLY A 1 288 ? 20.974 -8.249 -7.519 1.00 90.56 288 GLY A CA 1
ATOM 2204 C C . GLY A 1 288 ? 19.654 -8.096 -8.280 1.00 90.56 288 GLY A C 1
ATOM 2205 O O . GLY A 1 288 ? 19.373 -8.873 -9.189 1.00 90.56 288 GLY A O 1
ATOM 2206 N N . MET A 1 289 ? 18.845 -7.092 -7.938 1.00 95.62 289 MET A N 1
ATOM 2207 C CA . MET A 1 289 ? 17.558 -6.852 -8.576 1.00 95.62 289 MET A CA 1
ATOM 2208 C C . MET A 1 289 ? 17.716 -6.333 -10.017 1.00 95.62 289 MET A C 1
ATOM 2210 O O . MET A 1 289 ? 18.238 -5.236 -10.255 1.00 95.62 289 MET A O 1
ATOM 2214 N N . ASP A 1 290 ? 17.209 -7.101 -10.986 1.00 95.06 290 ASP A N 1
ATOM 2215 C CA . ASP A 1 290 ? 17.154 -6.710 -12.396 1.00 95.06 290 ASP A CA 1
ATOM 2216 C C . ASP A 1 290 ? 15.949 -5.798 -12.719 1.00 95.06 290 ASP A C 1
ATOM 2218 O O . ASP A 1 290 ? 15.038 -5.594 -11.913 1.00 95.06 290 ASP A O 1
ATOM 2222 N N . ARG A 1 291 ? 15.957 -5.172 -13.906 1.00 93.12 291 ARG A N 1
ATOM 2223 C CA . ARG A 1 291 ? 14.900 -4.222 -14.321 1.00 93.12 291 ARG A CA 1
ATOM 2224 C C . ARG A 1 291 ? 13.531 -4.887 -14.505 1.00 93.12 291 ARG A C 1
ATOM 2226 O O . ARG A 1 291 ? 12.521 -4.187 -14.559 1.00 93.12 291 ARG A O 1
ATOM 2233 N N . GLY A 1 292 ? 13.518 -6.203 -14.691 1.00 95.19 292 GLY A N 1
ATOM 2234 C CA . GLY A 1 292 ? 12.336 -7.030 -14.877 1.00 95.19 292 GLY A CA 1
ATOM 2235 C C . GLY A 1 292 ? 11.827 -7.662 -13.585 1.00 95.19 292 GLY A C 1
ATOM 2236 O O . GLY A 1 292 ? 10.824 -8.362 -13.659 1.00 95.19 292 GLY A O 1
ATOM 2237 N N . TRP A 1 293 ? 12.467 -7.416 -12.437 1.00 97.94 293 TRP A N 1
ATOM 2238 C CA . TRP A 1 293 ? 12.118 -8.025 -11.160 1.00 97.94 293 TRP A CA 1
ATOM 2239 C C . TRP A 1 293 ? 10.656 -7.773 -10.797 1.00 97.94 293 TRP A C 1
ATOM 2241 O O . TRP A 1 293 ? 10.126 -6.670 -10.982 1.00 97.94 293 TRP A O 1
ATOM 2251 N N . ARG A 1 294 ? 9.989 -8.803 -10.265 1.00 97.69 294 ARG A N 1
ATOM 2252 C CA . ARG A 1 294 ? 8.572 -8.753 -9.893 1.00 97.69 294 ARG A CA 1
ATOM 2253 C C . ARG A 1 294 ? 8.325 -9.365 -8.528 1.00 97.69 294 ARG A C 1
ATOM 2255 O O . ARG A 1 294 ? 8.895 -10.399 -8.197 1.00 97.69 294 ARG A O 1
ATOM 2262 N N . CYS A 1 295 ? 7.370 -8.785 -7.809 1.00 98.00 295 CYS A N 1
ATOM 2263 C CA . CYS A 1 295 ? 6.783 -9.396 -6.629 1.00 98.00 295 CYS A CA 1
ATOM 2264 C C . CYS A 1 295 ? 5.433 -10.005 -7.020 1.00 98.00 295 CYS A C 1
ATOM 2266 O O . CYS A 1 295 ? 4.435 -9.295 -7.150 1.00 98.00 295 CYS A O 1
ATOM 2268 N N . ALA A 1 296 ? 5.397 -11.325 -7.219 1.00 97.31 296 ALA A N 1
ATOM 2269 C CA . ALA A 1 296 ? 4.195 -12.019 -7.685 1.00 97.31 296 ALA A CA 1
ATOM 2270 C C . ALA A 1 296 ? 2.986 -11.804 -6.752 1.00 97.31 296 ALA A C 1
ATOM 2272 O O . ALA A 1 296 ? 1.879 -11.570 -7.234 1.00 97.31 296 ALA A O 1
ATOM 2273 N N . ALA A 1 297 ? 3.198 -11.806 -5.432 1.00 97.38 297 ALA A N 1
ATOM 2274 C CA . ALA A 1 297 ? 2.143 -11.552 -4.449 1.00 97.38 297 ALA A CA 1
ATOM 2275 C C . ALA A 1 297 ? 1.497 -10.173 -4.627 1.00 97.38 297 ALA A C 1
ATOM 2277 O O . ALA A 1 297 ? 0.269 -10.048 -4.656 1.00 97.38 297 ALA A O 1
ATOM 2278 N N . PHE A 1 298 ? 2.327 -9.144 -4.808 1.00 98.25 298 PHE A N 1
ATOM 2279 C CA . PHE A 1 298 ? 1.860 -7.779 -5.009 1.00 98.25 298 PHE A CA 1
ATOM 2280 C C . PHE A 1 298 ? 1.180 -7.611 -6.372 1.00 98.25 298 PHE A C 1
ATOM 2282 O O . PHE A 1 298 ? 0.090 -7.050 -6.454 1.00 98.25 298 PHE A O 1
ATOM 2289 N N . ASP A 1 299 ? 1.759 -8.165 -7.440 1.00 98.50 299 ASP A N 1
ATOM 2290 C CA . ASP A 1 299 ? 1.202 -8.086 -8.794 1.00 98.50 299 ASP A CA 1
ATOM 2291 C C . ASP A 1 299 ? -0.192 -8.714 -8.904 1.00 98.50 299 ASP A C 1
ATOM 2293 O O . ASP A 1 299 ? -1.082 -8.161 -9.560 1.00 98.50 299 ASP A O 1
ATOM 2297 N N . ARG A 1 300 ? -0.417 -9.845 -8.225 1.00 97.56 300 ARG A N 1
ATOM 2298 C CA . ARG A 1 300 ? -1.741 -10.476 -8.156 1.00 97.56 300 ARG A CA 1
ATOM 2299 C C . ARG A 1 300 ? -2.752 -9.583 -7.440 1.00 97.56 300 ARG A C 1
ATOM 2301 O O . ARG A 1 300 ? -3.871 -9.417 -7.929 1.00 97.56 300 ARG A O 1
ATOM 2308 N N . ALA A 1 301 ? -2.369 -8.949 -6.333 1.00 97.94 301 ALA A N 1
ATOM 2309 C CA . ALA A 1 301 ? -3.233 -7.984 -5.656 1.00 97.94 301 ALA A CA 1
ATOM 2310 C C . ALA A 1 301 ? -3.544 -6.770 -6.548 1.00 97.94 301 ALA A C 1
ATOM 2312 O O . ALA A 1 301 ? -4.711 -6.424 -6.733 1.00 97.94 301 ALA A O 1
ATOM 2313 N N . LEU A 1 302 ? -2.531 -6.192 -7.203 1.00 98.38 302 LEU A N 1
ATOM 2314 C CA . LEU A 1 302 ? -2.708 -5.089 -8.152 1.00 98.38 302 LEU A CA 1
ATOM 2315 C C . LEU A 1 302 ? -3.667 -5.448 -9.286 1.00 98.38 302 LEU A C 1
ATOM 2317 O O . LEU A 1 302 ? -4.472 -4.618 -9.714 1.00 98.38 302 LEU A O 1
ATOM 2321 N N . ARG A 1 303 ? -3.615 -6.692 -9.769 1.00 98.12 303 ARG A N 1
ATOM 2322 C CA . ARG A 1 303 ? -4.513 -7.162 -10.821 1.00 98.12 303 ARG A CA 1
ATOM 2323 C C . ARG A 1 303 ? -5.966 -7.171 -10.358 1.00 98.12 303 ARG A C 1
ATOM 2325 O O . ARG A 1 303 ? -6.833 -6.717 -11.101 1.00 98.12 303 ARG A O 1
ATOM 2332 N N . ARG A 1 304 ? -6.229 -7.616 -9.125 1.00 97.75 304 ARG A N 1
ATOM 2333 C CA . ARG A 1 304 ? -7.564 -7.532 -8.509 1.00 97.75 304 ARG A CA 1
ATOM 2334 C C . ARG A 1 304 ? -7.999 -6.076 -8.339 1.00 97.75 304 ARG A C 1
ATOM 2336 O O . ARG A 1 304 ? -9.117 -5.717 -8.708 1.00 97.75 304 ARG A O 1
ATOM 2343 N N . TYR A 1 305 ? -7.095 -5.209 -7.886 1.00 97.75 305 TYR A N 1
ATOM 2344 C CA . TYR A 1 305 ? -7.391 -3.791 -7.670 1.00 97.75 305 TYR A CA 1
ATOM 2345 C C . TYR A 1 305 ? -7.736 -3.070 -8.969 1.00 97.75 305 TYR A C 1
ATOM 2347 O O . TYR A 1 305 ? -8.690 -2.296 -8.996 1.00 97.75 305 TYR A O 1
ATOM 2355 N N . TRP A 1 306 ? -7.047 -3.386 -10.067 1.00 98.06 306 TRP A N 1
ATOM 2356 C CA . TRP A 1 306 ? -7.365 -2.860 -11.395 1.00 98.06 306 TRP A CA 1
ATOM 2357 C C . TRP A 1 306 ? -8.817 -3.141 -11.810 1.00 98.06 306 TRP A C 1
ATOM 2359 O O . TRP A 1 306 ? -9.501 -2.272 -12.363 1.00 98.06 306 TRP A O 1
ATOM 2369 N N . HIS A 1 307 ? -9.305 -4.339 -11.479 1.00 97.62 307 HIS A N 1
ATOM 2370 C CA . HIS A 1 307 ? -10.689 -4.776 -11.682 1.00 97.62 307 HIS A CA 1
ATOM 2371 C C . HIS A 1 307 ? -11.651 -4.314 -10.585 1.00 97.62 307 HIS A C 1
ATOM 2373 O O . HIS A 1 307 ? -12.822 -4.679 -10.618 1.00 97.62 307 HIS A O 1
ATOM 2379 N N . ARG A 1 308 ? -11.198 -3.454 -9.662 1.00 96.38 308 ARG A N 1
ATOM 2380 C CA . ARG A 1 308 ? -11.977 -2.874 -8.554 1.00 96.38 308 ARG A CA 1
ATOM 2381 C C . ARG A 1 308 ? -12.358 -3.873 -7.456 1.00 96.38 308 ARG A C 1
ATOM 2383 O O . ARG A 1 308 ? -13.325 -3.660 -6.729 1.00 96.38 308 ARG A O 1
ATOM 2390 N N . TRP A 1 309 ? -11.585 -4.944 -7.313 1.00 96.25 309 TRP A N 1
ATOM 2391 C CA . TRP A 1 309 ? -11.726 -5.926 -6.238 1.00 96.25 309 TRP A CA 1
ATOM 2392 C C . TRP A 1 309 ? -10.684 -5.642 -5.161 1.00 96.25 309 TRP A C 1
ATOM 2394 O O . TRP A 1 309 ? -9.595 -6.206 -5.181 1.00 96.25 309 TRP A O 1
ATOM 2404 N N . LEU A 1 310 ? -11.002 -4.701 -4.267 1.00 93.94 310 LEU A N 1
ATOM 2405 C CA . LEU A 1 310 ? -10.076 -4.240 -3.222 1.00 93.94 310 LEU A CA 1
ATOM 2406 C C . LEU A 1 310 ? -10.032 -5.157 -1.988 1.00 93.94 310 LEU A C 1
ATOM 2408 O O . LEU A 1 310 ? -9.036 -5.181 -1.274 1.00 93.94 310 LEU A O 1
ATOM 2412 N N . VAL A 1 311 ? -11.103 -5.914 -1.746 1.00 92.69 311 VAL A N 1
ATOM 2413 C CA . VAL A 1 311 ? -11.217 -6.813 -0.590 1.00 92.69 311 VAL A CA 1
ATOM 2414 C C . VAL A 1 311 ? -10.391 -8.070 -0.842 1.00 92.69 311 VAL A C 1
ATOM 2416 O O . VAL A 1 311 ? -10.486 -8.668 -1.916 1.00 92.69 311 VAL A O 1
ATOM 2419 N N . SER A 1 312 ? -9.591 -8.471 0.145 1.00 92.44 312 SER A N 1
ATOM 2420 C CA . SER A 1 312 ? -8.631 -9.575 -0.007 1.00 92.44 312 SER A CA 1
ATOM 2421 C C . SER A 1 312 ? -8.981 -10.816 0.811 1.00 92.44 312 SER A C 1
ATOM 2423 O O . SER A 1 312 ? -8.171 -11.737 0.901 1.00 92.44 312 SER A O 1
ATOM 2425 N N . ARG A 1 313 ? -10.194 -10.877 1.376 1.00 93.81 313 ARG A N 1
ATOM 2426 C CA . ARG A 1 313 ? -10.697 -12.084 2.047 1.00 93.81 313 ARG A CA 1
ATOM 2427 C C . ARG A 1 313 ? -10.792 -13.240 1.053 1.00 93.81 313 ARG A C 1
ATOM 2429 O O . ARG A 1 313 ? -11.065 -13.045 -0.136 1.00 93.81 313 ARG A O 1
ATOM 2436 N N . ASP A 1 314 ? -10.591 -14.449 1.561 1.00 93.19 314 ASP A N 1
ATOM 2437 C CA . ASP A 1 314 ? -10.496 -15.672 0.762 1.00 93.19 314 ASP A CA 1
ATOM 2438 C C . ASP A 1 314 ? -11.729 -15.879 -0.144 1.00 93.19 314 ASP A C 1
ATOM 2440 O O . ASP A 1 314 ? -11.595 -16.302 -1.293 1.00 93.19 314 ASP A O 1
ATOM 2444 N N . GLU A 1 315 ? -12.934 -15.532 0.317 1.00 93.69 315 GLU A N 1
ATOM 2445 C CA . GLU A 1 315 ? -14.160 -15.605 -0.479 1.00 93.69 315 GLU A CA 1
ATOM 2446 C C . GLU A 1 315 ? -14.143 -14.689 -1.711 1.00 93.69 315 GLU A C 1
ATOM 2448 O O . GLU A 1 315 ? -14.520 -15.140 -2.794 1.00 93.69 315 GLU A O 1
ATOM 2453 N N . PHE A 1 316 ? -13.627 -13.463 -1.586 1.00 94.62 316 PHE A N 1
ATOM 2454 C CA . PHE A 1 316 ? -13.511 -12.525 -2.702 1.00 94.62 316 PHE A CA 1
ATOM 2455 C C . PHE A 1 316 ? -12.364 -12.914 -3.633 1.00 94.62 316 PHE A C 1
ATOM 2457 O O . PHE A 1 316 ? -12.499 -12.847 -4.847 1.00 94.62 316 PHE A O 1
ATOM 2464 N N . VAL A 1 317 ? -11.238 -13.405 -3.119 1.00 94.69 317 VAL A N 1
ATOM 2465 C CA . VAL A 1 317 ? -10.168 -13.905 -4.002 1.00 94.69 317 VAL A CA 1
ATOM 2466 C C . VAL A 1 317 ? -10.667 -15.093 -4.832 1.00 94.69 317 VAL A C 1
ATOM 2468 O O . VAL A 1 317 ? -10.428 -15.169 -6.040 1.00 94.69 317 VAL A O 1
ATOM 2471 N N . ARG A 1 318 ? -11.437 -15.992 -4.214 1.00 94.88 318 ARG A N 1
ATOM 2472 C CA . ARG A 1 318 ? -12.059 -17.128 -4.894 1.00 94.88 318 ARG A CA 1
ATOM 2473 C C . ARG A 1 318 ? -13.067 -16.696 -5.951 1.00 94.88 318 ARG A C 1
ATOM 2475 O O . ARG A 1 318 ? -13.065 -17.264 -7.042 1.00 94.88 318 ARG A O 1
ATOM 2482 N N . ASP A 1 319 ? -13.932 -15.734 -5.648 1.00 96.00 319 ASP A N 1
ATOM 2483 C CA . ASP A 1 319 ? -14.917 -15.249 -6.614 1.00 96.00 319 ASP A CA 1
ATOM 2484 C C . ASP A 1 319 ? -14.237 -14.539 -7.797 1.00 96.00 319 ASP A C 1
ATOM 2486 O O . ASP A 1 319 ? -14.657 -14.736 -8.939 1.00 96.00 319 ASP A O 1
ATOM 2490 N N . PHE A 1 320 ? -13.116 -13.843 -7.564 1.00 96.44 320 PHE A N 1
ATOM 2491 C CA . PHE A 1 320 ? -12.338 -13.198 -8.626 1.00 96.44 320 PHE A CA 1
ATOM 2492 C C . PHE A 1 320 ? -11.800 -14.258 -9.576 1.00 96.44 320 PHE A C 1
ATOM 2494 O O . PHE A 1 320 ? -11.957 -14.179 -10.794 1.00 96.44 320 PHE A O 1
ATOM 2501 N N . TRP A 1 321 ? -11.203 -15.300 -8.999 1.00 95.62 321 TRP A N 1
ATOM 2502 C CA . TRP A 1 321 ? -10.677 -16.419 -9.757 1.00 95.62 321 TRP A CA 1
ATOM 2503 C C . TRP A 1 321 ? -11.774 -17.152 -10.542 1.00 95.62 321 TRP A C 1
ATOM 2505 O O . TRP A 1 321 ? -11.549 -17.542 -11.683 1.00 95.62 321 TRP A O 1
ATOM 2515 N N . ARG A 1 322 ? -12.988 -17.308 -9.997 1.00 95.56 322 ARG A N 1
ATOM 2516 C CA . ARG A 1 322 ? -14.110 -17.912 -10.745 1.00 95.56 322 ARG A CA 1
ATOM 2517 C C . ARG A 1 322 ? -14.519 -17.071 -11.954 1.00 95.56 322 ARG A C 1
ATOM 2519 O O . ARG A 1 322 ? -14.858 -17.634 -12.999 1.00 95.56 322 ARG A O 1
ATOM 2526 N N . GLU A 1 323 ? -14.528 -15.748 -11.810 1.00 96.12 323 GLU A N 1
ATOM 2527 C CA . GLU A 1 323 ? -14.935 -14.835 -12.878 1.00 96.12 323 GLU A CA 1
ATOM 2528 C C . GLU A 1 323 ? -13.868 -14.735 -13.978 1.00 96.12 323 GLU A C 1
ATOM 2530 O O . GLU A 1 323 ? -14.172 -14.936 -15.161 1.00 96.12 323 GLU A O 1
ATOM 2535 N N . PHE A 1 324 ? -12.621 -14.473 -13.586 1.00 95.69 324 PHE A N 1
ATOM 2536 C CA . PHE A 1 324 ? -11.535 -14.112 -14.498 1.00 95.69 324 PHE A CA 1
ATOM 2537 C C . PHE A 1 324 ? -10.557 -15.256 -14.795 1.00 95.69 324 PHE A C 1
ATOM 2539 O O . PHE A 1 324 ? -9.956 -15.275 -15.868 1.00 95.69 324 PHE A O 1
ATOM 2546 N N . GLY A 1 325 ? -10.441 -16.238 -13.900 1.00 94.50 325 GLY A N 1
ATOM 2547 C CA . GLY A 1 325 ? -9.488 -17.342 -14.011 1.00 94.50 325 GLY A CA 1
ATOM 2548 C C . GLY A 1 325 ? -8.035 -16.920 -13.790 1.00 94.50 325 GLY A C 1
ATOM 2549 O O . GLY A 1 325 ? -7.724 -15.757 -13.537 1.00 94.50 325 GLY A O 1
ATOM 2550 N N . GLU A 1 326 ? -7.130 -17.893 -13.910 1.00 93.50 326 GLU A N 1
ATOM 2551 C CA . GLU A 1 326 ? -5.690 -17.659 -13.753 1.00 93.50 326 GLU A CA 1
ATOM 2552 C C . GLU A 1 326 ? -5.085 -16.889 -14.939 1.00 93.50 326 GLU A C 1
ATOM 2554 O O . GLU A 1 326 ? -4.160 -16.106 -14.750 1.00 93.50 326 GLU A O 1
ATOM 2559 N N . GLU A 1 327 ? -5.679 -17.019 -16.133 1.00 93.56 327 GLU A N 1
ATOM 2560 C CA . GLU A 1 327 ? -5.281 -16.295 -17.352 1.00 93.56 327 GLU A CA 1
ATOM 2561 C C . GLU A 1 327 ? -5.247 -14.776 -17.147 1.00 93.56 327 GLU A C 1
ATOM 2563 O O . GLU A 1 327 ? -4.479 -14.056 -17.787 1.00 93.56 327 GLU A O 1
ATOM 2568 N N . GLU A 1 328 ? -6.095 -14.248 -16.259 1.00 95.62 328 GLU A N 1
ATOM 2569 C CA . GLU A 1 328 ? -6.091 -12.820 -15.994 1.00 95.62 328 GLU A CA 1
ATOM 2570 C C . GLU A 1 328 ? -4.792 -12.387 -15.308 1.00 95.62 328 GLU A C 1
ATOM 2572 O O . GLU A 1 328 ? -4.329 -11.285 -15.582 1.00 95.62 328 GLU A O 1
ATOM 2577 N N . TYR A 1 329 ? -4.148 -13.232 -14.502 1.00 95.31 329 TYR A N 1
ATOM 2578 C CA . TYR A 1 329 ? -2.881 -12.918 -13.836 1.00 95.31 329 TYR A CA 1
ATOM 2579 C C . TYR A 1 329 ? -1.648 -13.011 -14.747 1.00 95.31 329 TYR A C 1
ATOM 2581 O O . TYR A 1 329 ? -0.604 -12.475 -14.390 1.00 95.31 329 TYR A O 1
ATOM 2589 N N . GLU A 1 330 ? -1.759 -13.617 -15.932 1.00 94.44 330 GLU A N 1
ATOM 2590 C CA . GLU A 1 330 ? -0.646 -13.737 -16.892 1.00 94.44 330 GLU A CA 1
ATOM 2591 C C . GLU A 1 330 ? -0.273 -12.392 -17.541 1.00 94.44 330 GLU A C 1
ATOM 2593 O O . GLU A 1 330 ? 0.833 -12.202 -18.048 1.00 94.44 330 GLU A O 1
ATOM 2598 N N . GLY A 1 331 ? -1.209 -11.439 -17.545 1.00 95.56 331 GLY A N 1
ATOM 2599 C CA . GLY A 1 331 ? -0.999 -10.118 -18.123 1.00 95.56 331 GLY A CA 1
ATOM 2600 C C . GLY A 1 331 ? -0.107 -9.232 -17.254 1.00 95.56 331 GLY A C 1
ATOM 2601 O O . GLY A 1 331 ? -0.294 -9.133 -16.044 1.00 95.56 331 GLY A O 1
ATOM 2602 N N . ASP A 1 332 ? 0.805 -8.494 -17.888 1.00 97.50 332 ASP A N 1
ATOM 2603 C CA . ASP A 1 332 ? 1.690 -7.555 -17.199 1.00 97.50 332 ASP A CA 1
ATOM 2604 C C . ASP A 1 332 ? 0.902 -6.397 -16.560 1.00 97.50 332 ASP A C 1
ATOM 2606 O O . ASP A 1 332 ? 0.518 -5.428 -17.224 1.00 97.50 332 ASP A O 1
ATOM 2610 N N . VAL A 1 333 ? 0.661 -6.503 -15.251 1.00 98.19 333 VAL A N 1
ATOM 2611 C CA . VAL A 1 333 ? -0.142 -5.539 -14.493 1.00 98.19 333 VAL A CA 1
ATOM 2612 C C . VAL A 1 333 ? 0.461 -4.131 -14.491 1.00 98.19 333 VAL A C 1
ATOM 2614 O O . VAL A 1 333 ? -0.285 -3.156 -14.440 1.00 98.19 333 VAL A O 1
ATOM 2617 N N . LEU A 1 334 ? 1.781 -3.983 -14.627 1.00 97.88 334 LEU A N 1
ATOM 2618 C CA . LEU A 1 334 ? 2.449 -2.675 -14.595 1.00 97.88 334 LEU A CA 1
ATOM 2619 C C . LEU A 1 334 ? 2.330 -1.911 -15.921 1.00 97.88 334 LEU A C 1
ATOM 2621 O O . LEU A 1 334 ? 2.499 -0.694 -15.945 1.00 97.88 334 LEU A O 1
ATOM 2625 N N . LYS A 1 335 ? 1.994 -2.598 -17.022 1.00 97.62 335 LYS A N 1
ATOM 2626 C CA . LYS A 1 335 ? 1.727 -1.972 -18.333 1.00 97.62 335 LYS A CA 1
ATOM 2627 C C . LYS A 1 335 ? 0.307 -1.431 -18.469 1.00 97.62 335 LYS A C 1
ATOM 2629 O O . LYS A 1 335 ? -0.034 -0.835 -19.491 1.00 97.62 335 LYS A O 1
ATOM 2634 N N . LEU A 1 336 ? -0.534 -1.644 -17.463 1.00 97.44 336 LEU A N 1
ATOM 2635 C CA . LEU A 1 336 ? -1.873 -1.079 -17.427 1.00 97.44 336 LEU A CA 1
ATOM 2636 C C . LEU A 1 336 ? -1.813 0.445 -17.255 1.00 97.44 336 LEU A C 1
ATOM 2638 O O . LEU A 1 336 ? -0.851 1.002 -16.731 1.00 97.44 336 LEU A O 1
ATOM 2642 N N . GLY A 1 337 ? -2.865 1.135 -17.700 1.00 98.00 337 GLY A N 1
ATOM 2643 C CA . GLY A 1 337 ? -2.975 2.596 -17.664 1.00 98.00 337 GLY A CA 1
ATOM 2644 C C . GLY A 1 337 ? -3.201 3.179 -16.262 1.00 98.00 337 GLY A C 1
ATOM 2645 O O . GLY A 1 337 ? -4.139 3.954 -16.077 1.00 98.00 337 GLY A O 1
ATOM 2646 N N . TRP A 1 338 ? -2.360 2.823 -15.285 1.00 98.38 338 TRP A N 1
ATOM 2647 C CA . TRP A 1 338 ? -2.477 3.219 -13.877 1.00 98.38 338 TRP A CA 1
ATOM 2648 C C . TRP A 1 338 ? -2.584 4.726 -13.690 1.00 98.38 338 TRP A C 1
ATOM 2650 O O . TRP A 1 338 ? -3.442 5.169 -12.942 1.00 98.38 338 TRP A O 1
ATOM 2660 N N . GLY A 1 339 ? -1.808 5.521 -14.432 1.00 97.75 339 GLY A N 1
ATOM 2661 C CA . GLY A 1 339 ? -1.862 6.983 -14.328 1.00 97.75 339 GLY A CA 1
ATOM 2662 C C . GLY A 1 339 ? -3.257 7.571 -14.573 1.00 97.75 339 GLY A C 1
ATOM 2663 O O . GLY A 1 339 ? -3.646 8.499 -13.882 1.00 97.75 339 GLY A O 1
ATOM 2664 N N . GLN A 1 340 ? -4.035 7.018 -15.508 1.00 98.12 340 GLN A N 1
ATOM 2665 C CA . GLN A 1 340 ? -5.419 7.461 -15.737 1.00 98.12 340 GLN A CA 1
ATOM 2666 C C . GLN A 1 340 ? -6.391 6.829 -14.742 1.00 98.12 340 GLN A C 1
ATOM 2668 O O . GLN A 1 340 ? -7.356 7.456 -14.310 1.00 98.12 340 GLN A O 1
ATOM 2673 N N . TRP A 1 341 ? -6.135 5.575 -14.376 1.00 98.12 341 TRP A N 1
ATOM 2674 C CA . TRP A 1 341 ? -7.000 4.824 -13.480 1.00 98.12 341 TRP A CA 1
ATOM 2675 C C . TRP A 1 341 ? -7.025 5.430 -12.068 1.00 98.12 341 TRP A C 1
ATOM 2677 O O . TRP A 1 341 ? -8.107 5.638 -11.525 1.00 98.12 341 TRP A O 1
ATOM 2687 N N . VAL A 1 342 ? -5.868 5.810 -11.512 1.00 98.06 342 VAL A N 1
ATOM 2688 C CA . VAL A 1 342 ? -5.773 6.358 -10.145 1.00 98.06 342 VAL A CA 1
ATOM 2689 C C . VAL A 1 342 ? -6.356 7.764 -10.010 1.00 98.06 342 VAL A C 1
ATOM 2691 O O . VAL A 1 342 ? -6.881 8.102 -8.954 1.00 98.06 342 VAL A O 1
ATOM 2694 N N . LEU A 1 343 ? -6.310 8.564 -11.083 1.00 98.12 343 LEU A N 1
ATOM 2695 C CA . LEU A 1 343 ? -6.933 9.892 -11.129 1.00 98.12 343 LEU A CA 1
ATOM 2696 C C . LEU A 1 343 ? -8.459 9.794 -11.210 1.00 98.12 343 LEU A C 1
ATOM 2698 O O . LEU A 1 343 ? -9.171 10.631 -10.669 1.00 98.12 343 LEU A O 1
ATOM 2702 N N . LYS A 1 344 ? -8.972 8.765 -11.897 1.00 97.81 344 LYS A N 1
ATOM 2703 C CA . LYS A 1 344 ? -10.409 8.474 -11.930 1.00 97.81 344 LYS A CA 1
ATOM 2704 C C . LYS A 1 344 ? -10.914 7.989 -10.571 1.00 97.81 344 LYS A C 1
ATOM 2706 O O . LYS A 1 344 ? -12.065 8.246 -10.226 1.00 97.81 344 LYS A O 1
ATOM 2711 N N . GLY A 1 345 ? -10.069 7.261 -9.848 1.00 95.44 345 GLY A N 1
ATOM 2712 C CA . GLY A 1 345 ? -10.372 6.738 -8.530 1.00 95.44 345 GLY A CA 1
ATOM 2713 C C . GLY A 1 345 ? -11.399 5.603 -8.513 1.00 95.44 345 GLY A C 1
ATOM 2714 O O . GLY A 1 345 ? -11.931 5.145 -9.536 1.00 95.44 345 GLY A O 1
ATOM 2715 N N . HIS A 1 346 ? -11.673 5.129 -7.304 1.00 95.88 346 HIS A N 1
ATOM 2716 C CA . HIS A 1 346 ? -12.640 4.089 -7.004 1.00 95.88 346 HIS A CA 1
ATOM 2717 C C . HIS A 1 346 ? -13.155 4.242 -5.567 1.00 95.88 346 HIS A C 1
ATOM 2719 O O . HIS A 1 346 ? -12.355 4.390 -4.658 1.00 95.88 346 HIS A O 1
ATOM 2725 N N . LYS A 1 347 ? -14.482 4.176 -5.361 1.00 93.56 347 LYS A N 1
ATOM 2726 C CA . LYS A 1 347 ? -15.133 4.268 -4.032 1.00 93.56 347 LYS A CA 1
ATOM 2727 C C . LYS A 1 347 ? -14.670 5.472 -3.190 1.00 93.56 347 LYS A C 1
ATOM 2729 O O . LYS A 1 347 ? -14.406 5.333 -2.008 1.00 93.56 347 LYS A O 1
ATOM 2734 N N . GLY A 1 348 ? -14.539 6.643 -3.812 1.00 94.88 348 GLY A N 1
ATOM 2735 C CA . GLY A 1 348 ? -14.090 7.864 -3.127 1.00 94.88 348 GLY A CA 1
ATOM 2736 C C . GLY A 1 348 ? -12.571 7.985 -2.969 1.00 94.88 348 GLY A C 1
ATOM 2737 O O . GLY A 1 348 ? -12.076 9.086 -2.771 1.00 94.88 348 GLY A O 1
ATOM 2738 N N . PHE A 1 349 ? -11.815 6.905 -3.164 1.00 96.69 349 PHE A N 1
ATOM 2739 C CA . PHE A 1 349 ? -10.358 6.960 -3.205 1.00 96.69 349 PHE A CA 1
ATOM 2740 C C . PHE A 1 349 ? -9.907 7.431 -4.586 1.00 96.69 349 PHE A C 1
ATOM 2742 O O . PHE A 1 349 ? -10.239 6.811 -5.597 1.00 96.69 349 PHE A O 1
ATOM 2749 N N . ALA A 1 350 ? -9.154 8.519 -4.656 1.00 97.69 350 ALA A N 1
ATOM 2750 C CA . ALA A 1 350 ? -8.545 9.022 -5.881 1.00 97.69 350 ALA A CA 1
ATOM 2751 C C . ALA A 1 350 ? -7.205 9.667 -5.533 1.00 97.69 350 ALA A C 1
ATOM 2753 O O . ALA A 1 350 ? -7.074 10.276 -4.473 1.00 97.69 350 ALA A O 1
ATOM 2754 N N . LEU A 1 351 ? -6.227 9.540 -6.428 1.00 98.25 351 LEU A N 1
ATOM 2755 C CA . LEU A 1 351 ? -5.018 10.350 -6.344 1.00 98.25 351 LEU A CA 1
ATOM 2756 C C . LEU A 1 351 ? -5.247 11.682 -7.055 1.00 98.25 351 LEU A C 1
ATOM 2758 O O . LEU A 1 351 ? -5.828 11.739 -8.141 1.00 98.25 351 LEU A O 1
ATOM 2762 N N . MET A 1 352 ? -4.729 12.753 -6.477 1.00 98.12 352 MET A N 1
ATOM 2763 C CA . MET A 1 352 ? -4.638 14.055 -7.110 1.00 98.12 352 MET A CA 1
ATOM 2764 C C . MET A 1 352 ? -3.503 14.073 -8.135 1.00 98.12 352 MET A C 1
ATOM 2766 O O . MET A 1 352 ? -2.496 13.369 -8.031 1.00 98.12 352 MET A O 1
ATOM 2770 N N . LYS A 1 353 ? -3.622 14.951 -9.134 1.00 97.94 353 LYS A N 1
ATOM 2771 C CA . LYS A 1 353 ? -2.567 15.136 -10.142 1.00 97.94 353 LYS A CA 1
ATOM 2772 C C . LYS A 1 353 ? -1.233 15.544 -9.507 1.00 97.94 353 LYS A C 1
ATOM 2774 O O . LYS A 1 353 ? -0.188 15.110 -9.981 1.00 97.94 353 LYS A O 1
ATOM 2779 N N . GLN A 1 354 ? -1.277 16.361 -8.453 1.00 98.06 354 GLN A N 1
ATOM 2780 C CA . GLN A 1 354 ? -0.089 16.785 -7.712 1.00 98.06 354 GLN A CA 1
ATOM 2781 C C . GLN A 1 354 ? 0.556 15.617 -6.965 1.00 98.06 354 GLN A C 1
ATOM 2783 O O . GLN A 1 354 ? 1.745 15.410 -7.149 1.00 98.06 354 GLN A O 1
ATOM 2788 N N . GLU A 1 355 ? -0.211 14.789 -6.253 1.00 98.06 355 GLU A N 1
ATOM 2789 C CA . GLU A 1 355 ? 0.298 13.572 -5.595 1.00 98.06 355 GLU A CA 1
ATOM 2790 C C . GLU A 1 355 ? 0.964 12.621 -6.609 1.00 98.06 355 GLU A C 1
ATOM 2792 O O . GLU A 1 355 ? 2.063 12.111 -6.398 1.00 98.06 355 GLU A O 1
ATOM 2797 N N . VAL A 1 356 ? 0.355 12.435 -7.787 1.00 97.94 356 VAL A N 1
ATOM 2798 C CA . VAL A 1 356 ? 0.947 11.622 -8.864 1.00 97.94 356 VAL A CA 1
ATOM 2799 C C . VAL A 1 356 ? 2.296 12.185 -9.329 1.00 97.94 356 VAL A C 1
ATOM 2801 O O . VAL A 1 356 ? 3.196 11.410 -9.665 1.00 97.94 356 VAL A O 1
ATOM 2804 N N . LEU A 1 357 ? 2.469 13.507 -9.361 1.00 97.38 357 LEU A N 1
ATOM 2805 C CA . LEU A 1 357 ? 3.710 14.157 -9.796 1.00 97.38 357 LEU A CA 1
ATOM 2806 C C . LEU A 1 357 ? 4.763 14.215 -8.685 1.00 97.38 357 LEU A C 1
ATOM 2808 O O . LEU A 1 357 ? 5.908 13.841 -8.927 1.00 97.38 357 LEU A O 1
ATOM 2812 N N . ASN A 1 358 ? 4.364 14.620 -7.487 1.00 97.88 358 ASN A N 1
ATOM 2813 C CA . ASN A 1 358 ? 5.241 14.940 -6.364 1.00 97.88 358 ASN A CA 1
ATOM 2814 C C . ASN A 1 358 ? 5.513 13.730 -5.467 1.00 97.88 358 ASN A C 1
ATOM 2816 O O . ASN A 1 358 ? 6.486 13.734 -4.726 1.00 97.88 358 ASN A O 1
ATOM 2820 N N . GLY A 1 359 ? 4.726 12.660 -5.596 1.00 97.75 359 GLY A N 1
ATOM 2821 C CA . GLY A 1 359 ? 4.735 11.595 -4.601 1.00 97.75 359 GLY A CA 1
ATOM 2822 C C . GLY A 1 359 ? 3.991 12.030 -3.340 1.00 97.75 359 GLY A C 1
ATOM 2823 O O . GLY A 1 359 ? 3.342 13.074 -3.339 1.00 97.75 359 GLY A O 1
ATOM 2824 N N . ILE A 1 360 ? 4.058 11.195 -2.308 1.00 97.88 360 ILE A N 1
ATOM 2825 C CA . ILE A 1 360 ? 3.459 11.448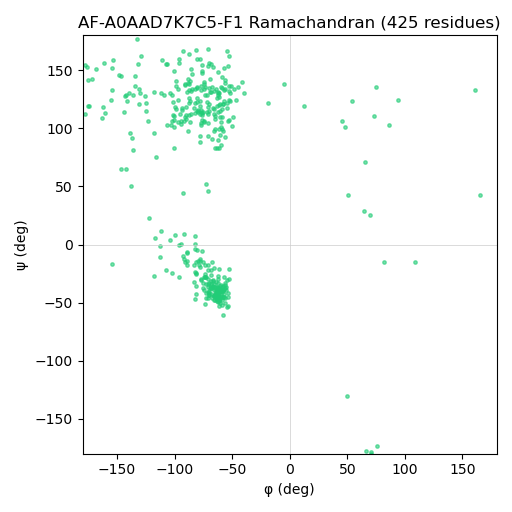 -0.993 1.00 97.88 360 ILE A CA 1
ATOM 2826 C C . ILE A 1 360 ? 4.467 10.964 0.054 1.00 97.88 360 ILE A C 1
ATOM 2828 O O . ILE A 1 360 ? 5.014 9.858 -0.070 1.00 97.88 360 ILE A O 1
ATOM 2832 N N . GLY A 1 361 ? 4.747 11.818 1.038 1.00 96.88 361 GLY A N 1
ATOM 2833 C CA . GLY A 1 361 ? 5.609 11.503 2.177 1.00 96.88 361 GLY A CA 1
ATOM 2834 C C . GLY A 1 361 ? 4.878 10.701 3.251 1.00 96.88 361 GLY A C 1
ATOM 2835 O O . GLY A 1 361 ? 3.649 10.713 3.323 1.00 96.88 361 GLY A O 1
ATOM 2836 N N . VAL A 1 362 ? 5.630 10.017 4.109 1.00 95.62 362 VAL A N 1
ATOM 2837 C CA . VAL A 1 362 ? 5.071 9.287 5.249 1.00 95.62 362 VAL A CA 1
ATOM 2838 C C . VAL A 1 362 ? 4.292 10.218 6.177 1.00 95.62 362 VAL A C 1
ATOM 2840 O O . VAL A 1 362 ? 3.196 9.880 6.607 1.00 95.62 362 VAL A O 1
ATOM 2843 N N . GLU A 1 363 ? 4.805 11.425 6.390 1.00 95.75 363 GLU A N 1
ATOM 2844 C CA . GLU A 1 363 ? 4.229 12.461 7.241 1.00 95.75 363 GLU A CA 1
ATOM 2845 C C . GLU A 1 363 ? 2.859 12.902 6.727 1.00 95.75 363 GLU A C 1
ATOM 2847 O O . GLU A 1 363 ? 1.943 13.123 7.512 1.00 95.75 363 GLU A O 1
ATOM 2852 N N . GLU A 1 364 ? 2.712 12.995 5.404 1.00 96.25 364 GLU A N 1
ATOM 2853 C CA . GLU A 1 364 ? 1.454 13.342 4.749 1.00 96.25 364 GLU A CA 1
ATOM 2854 C C . GLU A 1 364 ? 0.453 12.184 4.828 1.00 96.25 364 GLU A C 1
ATOM 2856 O O . GLU A 1 364 ? -0.715 12.412 5.136 1.00 96.25 364 GLU A O 1
ATOM 2861 N N . PHE A 1 365 ? 0.904 10.941 4.624 1.00 95.50 365 PHE A N 1
ATOM 2862 C CA . PHE A 1 365 ? 0.048 9.762 4.763 1.00 95.50 365 PHE A CA 1
ATOM 2863 C C . PHE A 1 365 ? -0.480 9.562 6.178 1.00 95.50 365 PHE A C 1
ATOM 2865 O O . PHE A 1 365 ? -1.603 9.097 6.331 1.00 95.50 365 PHE A O 1
ATOM 2872 N N . THR A 1 366 ? 0.317 9.872 7.198 1.00 96.50 366 THR A N 1
ATOM 2873 C CA . THR A 1 366 ? -0.045 9.650 8.603 1.00 96.50 366 THR A CA 1
ATOM 2874 C C . THR A 1 366 ? -0.546 10.914 9.297 1.00 96.50 366 THR A C 1
ATOM 2876 O O . THR A 1 366 ? -0.695 10.923 10.520 1.00 96.50 366 THR A O 1
ATOM 2879 N N . LYS A 1 367 ? -0.770 12.003 8.552 1.00 96.12 367 LYS A N 1
ATOM 2880 C CA . LYS A 1 367 ? -1.143 13.298 9.121 1.00 96.12 367 LYS A CA 1
ATOM 2881 C C . LYS A 1 367 ? -2.508 13.221 9.807 1.00 96.12 367 LYS A C 1
ATOM 2883 O O . LYS A 1 367 ? -3.533 13.151 9.142 1.00 96.12 367 LYS A O 1
ATOM 2888 N N . GLY A 1 368 ? -2.511 13.322 11.134 1.00 95.69 368 GLY A N 1
ATOM 2889 C CA . GLY A 1 368 ? -3.721 13.261 11.961 1.00 95.69 368 GLY A CA 1
ATOM 2890 C C . GLY A 1 368 ? -3.843 11.973 12.772 1.00 95.69 368 GLY A C 1
ATOM 2891 O O . GLY A 1 368 ? -4.595 11.947 13.741 1.00 95.69 368 GLY A O 1
ATOM 2892 N N . LEU A 1 369 ? -3.066 10.932 12.458 1.00 97.06 369 LEU A N 1
ATOM 2893 C CA . LEU A 1 369 ? -3.032 9.726 13.279 1.00 97.06 369 LEU A CA 1
ATOM 2894 C C . LEU A 1 369 ? -2.348 10.016 14.620 1.00 97.06 369 LEU A C 1
ATOM 2896 O O . LEU A 1 369 ? -1.144 10.270 14.672 1.00 97.06 369 LEU A O 1
ATOM 2900 N N . VAL A 1 370 ? -3.109 9.914 15.706 1.00 96.69 370 VAL A N 1
ATOM 2901 C CA . VAL A 1 370 ? -2.608 9.992 17.079 1.00 96.69 370 VAL A CA 1
ATOM 2902 C C . VAL A 1 370 ? -2.758 8.624 17.725 1.00 96.69 370 VAL A C 1
ATOM 2904 O O . VAL A 1 370 ? -3.822 8.008 17.654 1.00 96.69 370 VAL A O 1
ATOM 2907 N N . VAL A 1 371 ? -1.677 8.149 18.337 1.00 96.69 371 VAL A N 1
ATOM 2908 C CA . VAL A 1 371 ? -1.631 6.879 19.063 1.00 96.69 371 VAL A CA 1
ATOM 2909 C C . VAL A 1 371 ? -1.141 7.172 20.468 1.00 96.69 371 VAL A C 1
ATOM 2911 O O . VAL A 1 371 ? -0.046 7.714 20.624 1.00 96.69 371 VAL A O 1
ATOM 2914 N N . ASP A 1 372 ? -1.952 6.810 21.451 1.00 96.75 372 ASP A N 1
ATOM 2915 C CA . ASP A 1 372 ? -1.579 6.791 22.855 1.00 96.75 372 ASP A CA 1
ATOM 2916 C C . ASP A 1 372 ? -1.183 5.356 23.218 1.00 96.75 372 ASP A C 1
ATOM 2918 O O . ASP A 1 372 ? -2.016 4.449 23.278 1.00 96.75 372 ASP A O 1
ATOM 2922 N N . GLU A 1 373 ? 0.121 5.128 23.367 1.00 95.62 373 GLU A N 1
ATOM 2923 C CA . GLU A 1 373 ? 0.666 3.796 23.640 1.00 95.62 373 GLU A CA 1
ATOM 2924 C C . GLU A 1 373 ? 0.405 3.343 25.084 1.00 95.62 373 GLU A C 1
ATOM 2926 O O . GLU A 1 373 ? 0.340 2.136 25.325 1.00 95.62 373 GLU A O 1
ATOM 2931 N N . ASP A 1 374 ? 0.234 4.288 26.015 1.00 95.44 374 ASP A N 1
ATOM 2932 C CA . ASP A 1 374 ? 0.033 4.021 27.441 1.00 95.44 374 ASP A CA 1
ATOM 2933 C C . ASP A 1 374 ? -1.434 3.673 27.721 1.00 95.44 374 ASP A C 1
ATOM 2935 O O . ASP A 1 374 ? -1.730 2.708 28.430 1.00 95.44 374 ASP A O 1
ATOM 2939 N N . GLU A 1 375 ? -2.363 4.408 27.105 1.00 95.19 375 GLU A N 1
ATOM 2940 C CA . GLU A 1 375 ? -3.798 4.113 27.172 1.00 95.19 375 GLU A CA 1
ATOM 2941 C C . GLU A 1 375 ? -4.226 3.015 26.185 1.00 95.19 375 GLU A C 1
ATOM 2943 O O . GLU A 1 375 ? -5.326 2.465 26.283 1.00 95.19 375 GLU A O 1
ATOM 2948 N N . GLY A 1 376 ? -3.367 2.693 25.215 1.00 94.88 376 GLY A N 1
ATOM 2949 C CA . GLY A 1 376 ? -3.663 1.756 24.137 1.00 94.88 376 GLY A CA 1
ATOM 2950 C C . GLY A 1 376 ? -4.777 2.242 23.209 1.00 94.88 376 GLY A C 1
ATOM 2951 O O . GLY A 1 376 ? -5.503 1.428 22.631 1.00 94.88 376 GLY A O 1
ATOM 2952 N N . THR A 1 377 ? -4.932 3.559 23.075 1.00 95.25 377 THR A N 1
ATOM 2953 C CA . THR A 1 377 ? -5.962 4.187 22.246 1.00 95.25 377 THR A CA 1
ATOM 2954 C C . THR A 1 377 ? -5.356 4.795 20.985 1.00 95.25 377 THR A C 1
ATOM 2956 O O . THR A 1 377 ? -4.171 5.112 20.897 1.00 95.25 377 THR A O 1
ATOM 2959 N N . PHE A 1 378 ? -6.174 4.926 19.947 1.00 96.38 378 PHE A N 1
ATOM 2960 C CA . PHE A 1 378 ? -5.774 5.566 18.703 1.00 96.38 378 PHE A CA 1
ATOM 2961 C C . PHE A 1 378 ? -6.972 6.252 18.062 1.00 96.38 378 PHE A C 1
ATOM 2963 O O . PHE A 1 378 ? -8.115 5.795 18.154 1.00 96.38 378 PHE A O 1
ATOM 2970 N N . GLN A 1 379 ? -6.705 7.371 17.404 1.00 95.88 379 GLN A N 1
ATOM 2971 C CA . GLN A 1 379 ? -7.724 8.153 16.722 1.00 95.88 379 GLN A CA 1
ATOM 2972 C C . GLN A 1 379 ? -7.118 8.949 15.577 1.00 95.88 379 GLN A C 1
ATOM 2974 O O . GLN A 1 379 ? -5.919 9.230 15.560 1.00 95.88 379 GLN A O 1
ATOM 2979 N N . TRP A 1 380 ? -7.968 9.331 14.630 1.00 97.19 380 TRP A N 1
ATOM 2980 C CA . TRP A 1 380 ? -7.593 10.284 13.603 1.00 97.19 380 TRP A CA 1
ATOM 2981 C C . TRP A 1 380 ? -8.150 11.649 13.967 1.00 97.19 380 TRP A C 1
ATOM 2983 O O . TRP A 1 380 ? -9.362 11.861 13.964 1.00 97.19 380 TRP A O 1
ATOM 2993 N N . LEU A 1 381 ? -7.264 12.573 14.319 1.00 95.25 381 LEU A N 1
ATOM 2994 C CA . LEU A 1 381 ? -7.642 13.957 14.524 1.00 95.25 381 LEU A CA 1
ATOM 2995 C C . LEU A 1 381 ? -7.741 14.648 13.163 1.00 95.25 381 LEU A C 1
ATOM 2997 O O . LEU A 1 381 ? -6.843 14.483 12.330 1.00 95.25 381 LEU A O 1
ATOM 3001 N N . PRO A 1 382 ? -8.800 15.441 12.920 1.00 90.50 382 PRO A N 1
ATOM 3002 C CA . PRO A 1 382 ? -8.852 16.264 11.727 1.00 90.50 382 PRO A CA 1
ATOM 3003 C C . PRO A 1 382 ? -7.605 17.141 11.720 1.00 90.50 382 PRO A C 1
ATOM 3005 O O . PRO A 1 382 ? -7.245 17.715 12.748 1.00 90.50 382 PRO A O 1
ATOM 3008 N N . SER A 1 383 ? -6.936 17.229 10.570 1.00 85.25 383 SER A N 1
ATOM 3009 C CA . SER A 1 383 ? -5.839 18.176 10.402 1.00 85.25 383 SER A CA 1
ATOM 3010 C C . SER A 1 383 ? -6.374 19.548 10.782 1.00 85.25 383 SER A C 1
ATOM 3012 O O . SER A 1 383 ? -7.186 20.099 10.034 1.00 85.25 383 SER A O 1
ATOM 3014 N N . THR A 1 384 ? -5.972 20.068 11.948 1.00 78.19 384 THR A N 1
ATOM 3015 C CA . THR A 1 384 ? -6.288 21.434 12.352 1.00 78.19 384 THR A CA 1
ATOM 3016 C C . THR A 1 384 ? -5.821 22.279 11.191 1.00 78.19 384 THR A C 1
ATOM 3018 O O . THR A 1 384 ? -4.626 22.341 10.901 1.00 78.19 384 THR A O 1
ATOM 3021 N N . THR A 1 385 ? -6.777 22.795 10.423 1.00 70.38 385 THR A N 1
ATOM 3022 C CA . THR A 1 385 ? -6.465 23.713 9.344 1.00 70.38 385 THR A CA 1
ATOM 3023 C C . THR A 1 385 ? -5.932 24.905 10.094 1.00 70.38 385 THR A C 1
ATOM 3025 O O . THR A 1 385 ? -6.720 25.625 10.707 1.00 70.38 385 THR A O 1
ATOM 3028 N N . GLU A 1 386 ? -4.603 25.003 10.180 1.00 66.81 386 GLU A N 1
ATOM 3029 C CA . GLU A 1 386 ? -3.923 26.177 10.690 1.00 66.81 386 GLU A CA 1
ATOM 3030 C C . GLU A 1 386 ? -4.558 27.321 9.924 1.00 66.81 386 GLU A C 1
ATOM 3032 O O . GLU A 1 386 ? -4.379 27.468 8.712 1.00 66.81 386 GLU A O 1
ATOM 3037 N N . SER A 1 387 ? -5.468 28.013 10.607 1.00 55.81 387 SER A N 1
ATOM 3038 C CA . SER A 1 387 ? -6.133 29.166 10.039 1.00 55.81 387 SER A CA 1
ATOM 3039 C C . SER A 1 387 ? -4.977 30.079 9.697 1.00 55.81 387 SER A C 1
ATOM 3041 O O . SER A 1 387 ? -4.180 30.308 10.609 1.00 55.81 387 SER A O 1
ATOM 3043 N N . PRO A 1 388 ? -4.804 30.473 8.421 1.00 62.81 388 PRO A N 1
ATOM 3044 C CA . PRO A 1 388 ? -3.611 31.172 7.978 1.00 62.81 388 PRO A CA 1
ATOM 3045 C C . PRO A 1 388 ? -3.391 32.297 8.967 1.00 62.81 388 PRO A C 1
ATOM 3047 O O . PRO A 1 388 ? -4.242 33.181 9.074 1.00 62.81 388 PRO A O 1
ATOM 3050 N N . THR A 1 389 ? -2.341 32.172 9.781 1.00 52.09 389 THR A N 1
ATOM 3051 C CA . THR A 1 389 ? -2.027 33.170 10.786 1.00 52.09 389 THR A CA 1
ATOM 3052 C C . THR A 1 389 ? -1.807 34.417 9.969 1.00 52.09 389 THR A C 1
ATOM 3054 O O . THR A 1 389 ? -0.843 34.498 9.210 1.00 52.09 389 THR A O 1
ATOM 3057 N N . THR A 1 390 ? -2.782 35.322 10.009 1.00 56.28 390 THR A N 1
ATOM 3058 C CA . THR A 1 390 ? -2.698 36.623 9.376 1.00 56.28 390 THR A CA 1
ATOM 3059 C C . THR A 1 390 ? -1.588 37.336 10.123 1.00 56.28 390 THR A C 1
ATOM 3061 O O . THR A 1 390 ? -1.833 38.051 11.094 1.00 56.28 390 THR A O 1
ATOM 3064 N N . GLU A 1 391 ? -0.345 37.070 9.731 1.00 54.75 391 GLU A N 1
ATOM 3065 C CA . GLU A 1 391 ? 0.786 37.902 10.064 1.00 54.75 391 GLU A CA 1
ATOM 3066 C C . GLU A 1 391 ? 0.445 39.251 9.454 1.00 54.75 391 GLU A C 1
ATOM 3068 O O . GLU A 1 391 ? 0.617 39.510 8.262 1.00 54.75 391 GLU A O 1
ATOM 3073 N N . HIS A 1 392 ? -0.152 40.103 10.282 1.00 54.00 392 HIS A N 1
ATOM 3074 C CA . HIS A 1 392 ? -0.183 41.523 10.053 1.00 54.00 392 HIS A CA 1
ATOM 3075 C C . HIS A 1 392 ? 1.278 41.951 9.916 1.00 54.00 392 HIS A C 1
ATOM 3077 O O . HIS A 1 392 ? 1.950 42.241 10.906 1.00 54.00 392 HIS A O 1
ATOM 3083 N N . HIS A 1 393 ? 1.776 41.974 8.679 1.00 47.72 393 HIS A N 1
ATOM 3084 C CA . HIS A 1 393 ? 2.937 42.753 8.298 1.00 47.72 393 HIS A CA 1
ATOM 3085 C C . HIS A 1 393 ? 2.603 44.213 8.599 1.00 47.72 393 HIS A C 1
ATOM 3087 O O . HIS A 1 393 ? 2.104 44.962 7.761 1.00 47.72 393 HIS A O 1
ATOM 3093 N N . SER A 1 394 ? 2.842 44.607 9.847 1.00 54.56 394 SER A N 1
ATOM 3094 C CA . SER A 1 394 ? 3.020 45.998 10.207 1.00 54.56 394 SER A CA 1
ATOM 3095 C C . SER A 1 394 ? 4.201 46.492 9.383 1.00 54.56 394 SER A C 1
ATOM 3097 O O . SER A 1 394 ? 5.335 46.049 9.573 1.00 54.56 394 SER A O 1
ATOM 3099 N N . HIS A 1 395 ? 3.912 47.347 8.403 1.00 50.09 395 HIS A N 1
ATOM 3100 C CA . HIS A 1 395 ? 4.902 48.076 7.627 1.00 50.09 395 HIS A CA 1
ATOM 3101 C C . HIS A 1 395 ? 5.722 48.978 8.563 1.00 50.09 395 HIS A C 1
ATOM 3103 O O . HIS A 1 395 ? 5.460 50.169 8.708 1.00 50.09 395 HIS A O 1
ATOM 3109 N N . GLY A 1 396 ? 6.741 48.399 9.196 1.00 53.00 396 GLY A N 1
ATOM 3110 C CA . GLY A 1 396 ? 7.855 49.122 9.786 1.00 53.00 396 GLY A CA 1
ATOM 3111 C C . GLY A 1 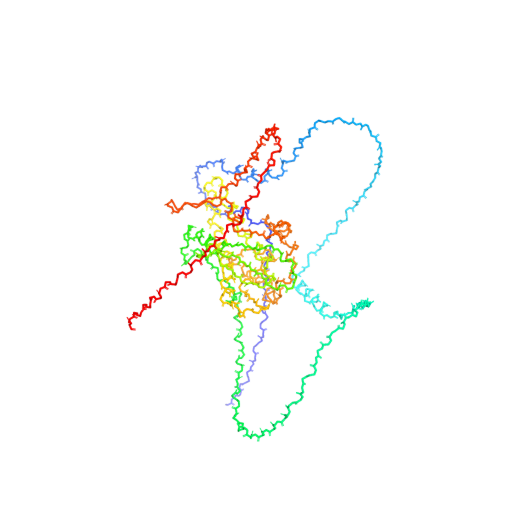396 ? 8.808 49.543 8.676 1.00 53.00 396 GLY A C 1
ATOM 3112 O O . GLY A 1 396 ? 9.672 48.777 8.260 1.00 53.00 396 GLY A O 1
ATOM 3113 N N . SER A 1 397 ? 8.611 50.757 8.169 1.00 55.41 397 SER A N 1
ATOM 3114 C CA . SER A 1 397 ? 9.565 51.462 7.317 1.00 55.41 397 SER A CA 1
ATOM 3115 C C . SER A 1 397 ? 10.885 51.663 8.071 1.00 55.41 397 SER A C 1
ATOM 3117 O O . SER A 1 397 ? 10.996 52.596 8.863 1.00 55.41 397 SER A O 1
ATOM 3119 N N . SER A 1 398 ? 11.887 50.832 7.783 1.00 49.69 398 SER A N 1
ATOM 3120 C CA . SER A 1 398 ? 13.265 51.032 8.238 1.00 49.69 398 SER A CA 1
ATOM 3121 C C . SER A 1 398 ? 14.226 50.879 7.061 1.00 49.69 398 SER A C 1
ATOM 3123 O O . SER A 1 398 ? 14.268 49.861 6.377 1.00 49.69 398 SER A O 1
ATOM 3125 N N . THR A 1 399 ? 14.957 51.958 6.824 1.00 55.03 399 THR A N 1
ATOM 3126 C CA . THR A 1 399 ? 15.970 52.210 5.794 1.00 55.03 399 THR A CA 1
ATOM 3127 C C . THR A 1 399 ? 17.106 51.175 5.736 1.00 55.03 399 THR A C 1
ATOM 3129 O O . THR A 1 399 ? 17.461 50.608 6.769 1.00 55.03 399 THR A O 1
ATOM 3132 N N . PRO A 1 400 ? 17.752 50.980 4.567 1.00 56.44 400 PRO A N 1
ATOM 3133 C CA . PRO A 1 400 ? 18.860 50.044 4.414 1.00 56.44 400 PRO A CA 1
ATOM 3134 C C . PRO A 1 400 ? 20.175 50.654 4.919 1.00 56.44 400 PRO A C 1
ATOM 3136 O O . PRO A 1 400 ? 20.700 51.602 4.334 1.00 56.44 400 PRO A O 1
ATOM 3139 N N . SER A 1 401 ? 20.741 50.076 5.978 1.00 49.62 401 SER A N 1
ATOM 3140 C CA . SER A 1 401 ? 22.140 50.289 6.348 1.00 49.62 401 SER A CA 1
ATOM 3141 C C . SER A 1 401 ? 22.977 49.106 5.875 1.00 49.62 401 SER A C 1
ATOM 3143 O O . SER A 1 401 ? 22.918 48.005 6.414 1.00 49.62 401 SER A O 1
ATOM 3145 N N . THR A 1 402 ? 23.753 49.375 4.831 1.00 57.97 402 THR A N 1
ATOM 3146 C CA . THR A 1 402 ? 25.002 48.709 4.462 1.00 57.97 402 THR A CA 1
ATOM 3147 C C . THR A 1 402 ? 25.861 48.441 5.701 1.00 57.97 402 THR A C 1
ATOM 3149 O O . THR A 1 402 ? 25.952 49.338 6.536 1.00 57.97 402 THR A O 1
ATOM 3152 N N . VAL A 1 403 ? 26.522 47.273 5.781 1.00 49.69 403 VAL A N 1
ATOM 3153 C CA . VAL A 1 403 ? 27.958 47.096 6.119 1.00 49.69 403 VAL A CA 1
ATOM 3154 C C . VAL A 1 403 ? 28.288 45.651 6.573 1.00 49.69 403 VAL A C 1
ATOM 3156 O O . VAL A 1 403 ? 27.656 45.090 7.459 1.00 49.69 403 VAL A O 1
ATOM 3159 N N . ASN A 1 404 ? 29.378 45.144 5.980 1.00 46.03 404 ASN A N 1
ATOM 3160 C CA . ASN A 1 404 ? 30.340 44.117 6.414 1.00 46.03 404 ASN A CA 1
ATOM 3161 C C . ASN A 1 404 ? 30.118 42.610 6.182 1.00 46.03 404 ASN A C 1
ATOM 3163 O O . ASN A 1 404 ? 29.495 41.888 6.952 1.00 46.03 404 ASN A O 1
ATOM 3167 N N . SER A 1 405 ? 30.853 42.154 5.159 1.00 52.69 405 SER A N 1
ATOM 3168 C CA . SER A 1 405 ? 31.644 40.925 5.059 1.00 52.69 405 SER A CA 1
ATOM 3169 C C . SER A 1 405 ? 32.008 40.247 6.388 1.00 52.69 405 SER A C 1
ATOM 3171 O O . SER A 1 405 ? 32.749 40.805 7.198 1.00 52.69 405 SER A O 1
ATOM 3173 N N . MET A 1 406 ? 31.599 38.984 6.532 1.00 51.16 406 MET A N 1
ATOM 3174 C CA . MET A 1 406 ? 32.236 38.005 7.420 1.00 51.16 406 MET A CA 1
ATOM 3175 C C . MET A 1 406 ? 33.184 37.101 6.611 1.00 51.16 406 MET A C 1
ATOM 3177 O O . MET A 1 406 ? 32.834 36.707 5.496 1.00 51.16 406 MET A O 1
ATOM 3181 N N . PRO A 1 407 ? 34.365 36.747 7.148 1.00 62.69 407 PRO A N 1
ATOM 3182 C CA . PRO A 1 407 ? 35.246 35.747 6.553 1.00 62.69 407 PRO A CA 1
ATOM 3183 C C . PRO A 1 407 ? 34.757 34.309 6.832 1.00 62.69 407 PRO A C 1
ATOM 3185 O O . PRO A 1 407 ? 33.990 34.085 7.773 1.00 62.69 407 PRO A O 1
ATOM 3188 N N . PRO A 1 408 ? 35.198 33.321 6.030 1.00 54.22 408 PRO A N 1
ATOM 3189 C CA . PRO A 1 408 ? 34.762 31.935 6.155 1.00 54.22 408 PRO A CA 1
ATOM 3190 C C . PRO A 1 408 ? 35.353 31.259 7.399 1.00 54.22 408 PRO A C 1
ATOM 3192 O O . PRO A 1 408 ? 36.565 31.245 7.608 1.00 54.22 408 PRO A O 1
ATOM 3195 N N . VAL A 1 409 ? 34.474 30.649 8.194 1.00 53.62 409 VAL A N 1
ATOM 3196 C CA . VAL A 1 409 ? 34.822 29.735 9.287 1.00 53.62 409 VAL A CA 1
ATOM 3197 C C . VAL A 1 409 ? 35.331 28.429 8.672 1.00 53.62 409 VAL A C 1
ATOM 3199 O O . VAL A 1 409 ? 34.576 27.717 8.011 1.00 53.62 409 VAL A O 1
ATOM 3202 N N . GLN A 1 410 ? 36.611 28.114 8.871 1.00 46.19 410 GLN A N 1
ATOM 3203 C CA . GLN A 1 410 ? 37.138 26.779 8.599 1.00 46.19 410 GLN A CA 1
ATOM 3204 C C . GLN A 1 410 ? 36.774 25.855 9.761 1.00 46.19 410 GLN A C 1
ATOM 3206 O O . GLN A 1 410 ? 37.216 26.060 10.889 1.00 46.19 410 GLN A O 1
ATOM 3211 N N . VAL A 1 411 ? 35.959 24.840 9.477 1.00 45.44 411 VAL A N 1
ATOM 3212 C CA . VAL A 1 411 ? 35.674 23.743 10.405 1.00 45.44 411 VAL A CA 1
ATOM 3213 C C . VAL A 1 411 ? 36.679 22.629 10.118 1.00 45.44 411 VAL A C 1
ATOM 3215 O O . VAL A 1 411 ? 36.600 21.965 9.086 1.00 45.44 411 VAL A O 1
ATOM 3218 N N . SER A 1 412 ? 37.654 22.477 11.013 1.00 47.44 412 SER A N 1
ATOM 3219 C CA . SER A 1 412 ? 38.554 21.324 11.075 1.00 47.44 412 SER A CA 1
ATOM 3220 C C . SER A 1 412 ? 37.812 20.162 11.733 1.00 47.44 412 SER A C 1
ATOM 3222 O O . SER A 1 412 ? 37.324 20.314 12.852 1.00 47.44 412 SER A O 1
ATOM 3224 N N . TYR A 1 413 ? 37.713 19.021 11.053 1.00 46.91 413 TYR A N 1
ATOM 3225 C CA . TYR A 1 413 ? 37.250 17.771 11.652 1.00 46.91 413 TYR A CA 1
ATOM 3226 C C . TYR A 1 413 ? 38.467 16.883 11.909 1.00 46.91 413 TYR A C 1
ATOM 3228 O O . TYR A 1 413 ? 38.994 16.270 10.980 1.00 46.91 413 TYR A O 1
ATOM 3236 N N . ASP A 1 414 ? 38.898 16.811 13.168 1.00 40.31 414 ASP A N 1
ATOM 3237 C CA . ASP A 1 414 ? 39.831 15.785 13.627 1.00 40.31 414 ASP A CA 1
ATOM 3238 C C . ASP A 1 414 ? 39.071 14.460 13.776 1.00 40.31 414 ASP A C 1
ATOM 3240 O O . ASP A 1 414 ? 38.248 14.271 14.674 1.00 40.31 414 ASP A O 1
ATOM 3244 N N . LEU A 1 415 ? 39.325 13.540 12.845 1.00 41.66 415 LEU A N 1
ATOM 3245 C CA . LEU A 1 415 ? 38.879 12.152 12.901 1.00 41.66 415 LEU A CA 1
ATOM 3246 C C . LEU A 1 415 ? 39.772 11.380 13.879 1.00 41.66 415 LEU A C 1
ATOM 3248 O O . LEU A 1 415 ? 40.888 10.992 13.539 1.00 41.66 415 LEU A O 1
ATOM 3252 N N . HIS A 1 416 ? 39.260 11.125 15.081 1.00 44.84 416 HIS A N 1
ATOM 3253 C CA . HIS A 1 416 ? 39.829 10.146 16.005 1.00 44.84 416 HIS A CA 1
ATOM 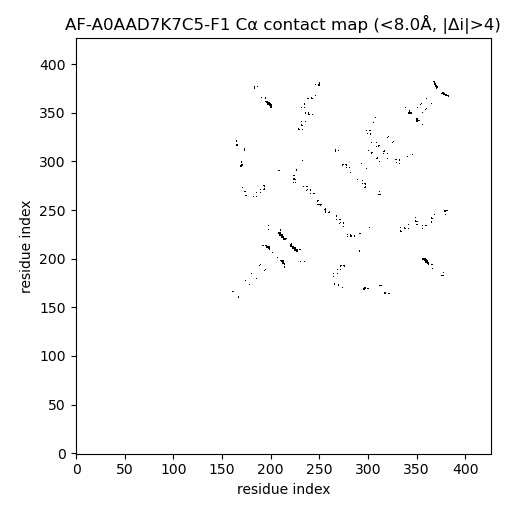3254 C C . HIS A 1 416 ? 39.255 8.749 15.690 1.00 44.84 416 HIS A C 1
ATOM 3256 O O . HIS A 1 416 ? 38.032 8.591 15.692 1.00 44.84 416 HIS A O 1
ATOM 3262 N N . PRO A 1 417 ? 40.082 7.722 15.415 1.00 50.47 417 PRO A N 1
ATOM 3263 C CA . PRO A 1 417 ? 39.606 6.350 15.294 1.00 50.47 417 PRO A CA 1
ATOM 3264 C C . PRO A 1 417 ? 39.493 5.700 16.682 1.00 50.47 417 PRO A C 1
ATOM 3266 O O . PRO A 1 417 ? 40.490 5.535 17.384 1.00 50.47 417 PRO A O 1
ATOM 3269 N N . GLU A 1 418 ? 38.276 5.315 17.066 1.00 49.34 418 GLU A N 1
ATOM 3270 C CA . GLU A 1 418 ? 38.015 4.438 18.215 1.00 49.34 418 GLU A CA 1
ATOM 3271 C C . GLU A 1 418 ? 38.388 2.978 17.873 1.00 49.34 418 GLU A C 1
ATOM 3273 O O . GLU A 1 418 ? 38.129 2.520 16.752 1.00 49.34 418 GLU A O 1
ATOM 3278 N N . PRO A 1 419 ? 38.995 2.221 18.806 1.00 53.28 419 PRO A N 1
ATOM 3279 C CA . PRO A 1 419 ? 39.400 0.844 18.570 1.00 53.28 419 PRO A CA 1
ATOM 3280 C C . PRO A 1 419 ? 38.221 -0.137 18.621 1.00 53.28 419 PRO A C 1
ATOM 3282 O O . PRO A 1 419 ? 37.378 -0.134 19.516 1.00 53.28 419 PRO A O 1
ATOM 3285 N N . PHE A 1 420 ? 38.227 -1.040 17.645 1.00 39.38 420 PHE A N 1
ATOM 3286 C CA . PHE A 1 420 ? 37.311 -2.161 17.477 1.00 39.38 420 PHE A CA 1
ATOM 3287 C C . PHE A 1 420 ? 37.485 -3.178 18.623 1.00 39.38 420 PHE A C 1
ATOM 3289 O O . PHE A 1 420 ? 38.547 -3.789 18.757 1.00 39.38 420 PHE A O 1
ATOM 3296 N N . VAL A 1 421 ? 36.450 -3.387 19.443 1.00 44.66 421 VAL A N 1
ATOM 3297 C CA . VAL A 1 421 ? 36.418 -4.455 20.457 1.00 44.66 421 VAL A CA 1
ATOM 3298 C C . VAL A 1 421 ? 35.727 -5.680 19.862 1.00 44.66 421 VAL A C 1
ATOM 3300 O O . VAL A 1 421 ? 34.509 -5.712 19.699 1.00 44.66 421 VAL A O 1
ATOM 3303 N N . SER A 1 422 ? 36.517 -6.703 19.538 1.00 42.28 422 SER A N 1
ATOM 3304 C CA . SER A 1 422 ? 36.030 -8.020 19.122 1.00 42.28 422 SER A CA 1
ATOM 3305 C C . SER A 1 422 ? 35.573 -8.827 20.339 1.00 42.28 422 SER A C 1
ATOM 3307 O O . SER A 1 422 ? 36.392 -9.245 21.155 1.00 42.28 422 SER A O 1
ATOM 3309 N N . LEU A 1 423 ? 34.269 -9.088 20.446 1.00 43.34 423 LEU A N 1
ATOM 3310 C CA . LEU A 1 423 ? 33.709 -10.072 21.375 1.00 43.34 423 LEU A CA 1
ATOM 3311 C C . LEU A 1 423 ? 33.665 -11.446 20.693 1.00 43.34 423 LEU A C 1
ATOM 3313 O O . LEU A 1 423 ? 32.739 -11.753 19.947 1.00 43.34 423 LEU A O 1
ATOM 3317 N N . THR A 1 424 ? 34.662 -12.286 20.961 1.00 55.31 424 THR A N 1
ATOM 3318 C CA . THR A 1 424 ? 34.561 -13.735 20.746 1.00 55.31 424 THR A CA 1
ATOM 3319 C C . THR A 1 424 ? 33.949 -14.373 21.989 1.00 55.31 424 THR A C 1
ATOM 3321 O O . THR A 1 424 ? 34.609 -14.484 23.022 1.00 55.31 424 THR A O 1
ATOM 3324 N N . GLY A 1 425 ? 32.681 -14.771 21.893 1.00 44.53 425 GLY A N 1
ATOM 3325 C CA . GLY A 1 425 ? 32.001 -15.610 22.876 1.00 44.53 425 GLY A CA 1
ATOM 3326 C C . GLY A 1 425 ? 31.964 -17.060 22.399 1.00 44.53 425 GLY A C 1
ATOM 3327 O O . GLY A 1 425 ? 31.396 -17.347 21.349 1.00 44.53 425 GLY A O 1
ATOM 3328 N N .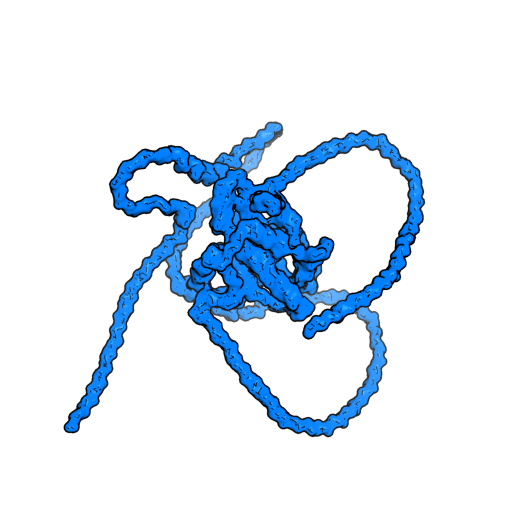 ASN A 1 426 ? 32.588 -17.941 23.178 1.00 41.94 426 ASN A N 1
ATOM 3329 C CA . ASN A 1 426 ? 32.532 -19.395 23.055 1.00 41.94 426 ASN A CA 1
ATOM 3330 C C . ASN A 1 426 ? 31.098 -19.931 23.176 1.00 41.94 426 ASN A C 1
ATOM 3332 O O . ASN A 1 426 ? 30.422 -19.607 24.151 1.00 41.94 426 ASN A O 1
ATOM 3336 N N . THR A 1 427 ? 30.739 -20.851 22.278 1.00 48.00 427 THR A N 1
ATOM 3337 C CA . THR A 1 427 ? 30.086 -22.146 22.570 1.00 48.00 427 THR A CA 1
ATOM 3338 C C . THR A 1 427 ? 30.413 -23.119 21.456 1.00 48.00 427 THR A C 1
ATOM 3340 O O . THR A 1 427 ? 30.310 -22.686 20.285 1.00 48.00 427 THR A O 1
#

Solvent-accessible surface area (backbone atoms only — not comparable to full-atom values): 28992 Å² total; per-residue (Å²): 143,80,89,84,82,85,82,82,85,80,86,79,83,81,81,79,76,81,78,83,83,82,84,86,79,87,78,93,68,89,92,81,88,85,83,91,79,94,76,93,79,90,80,82,96,71,74,77,69,60,71,64,50,68,73,52,66,81,79,72,83,88,76,85,83,77,84,91,78,86,84,82,86,89,81,89,89,82,89,82,88,85,88,86,84,86,78,88,78,79,88,75,60,70,71,56,52,54,52,50,53,53,52,52,51,55,55,63,74,67,62,77,93,81,78,89,78,85,84,88,77,89,86,88,90,83,87,78,91,81,82,90,79,83,88,78,81,90,79,89,79,90,71,89,74,81,83,70,82,75,79,79,77,75,77,71,74,75,76,76,74,70,99,56,72,68,55,90,56,51,72,81,65,70,56,89,86,82,58,90,73,51,71,58,58,48,52,49,42,41,64,60,54,46,37,44,25,42,58,45,61,68,90,56,84,82,60,62,61,34,64,32,38,31,71,44,100,51,98,80,35,41,77,31,59,41,44,42,65,47,56,62,60,51,53,48,53,52,48,52,38,36,53,48,52,45,63,38,38,47,52,86,51,67,68,61,24,50,55,51,37,72,75,40,49,52,53,46,48,45,53,33,49,42,52,31,52,46,48,53,56,31,46,73,40,48,88,76,56,55,86,80,64,79,53,63,37,47,48,51,51,50,48,34,41,74,75,68,46,77,64,60,50,69,70,50,46,39,51,47,32,71,75,58,39,71,73,59,68,74,53,68,60,67,79,48,69,48,79,63,50,39,56,70,38,59,96,90,44,58,51,51,75,60,43,70,45,53,26,50,46,37,67,67,60,49,61,34,67,46,72,41,81,87,81,62,44,72,41,31,47,76,71,76,72,74,68,77,76,78,73,75,78,71,86,75,90,73,82,91,77,88,86,81,90,79,82,85,85,83,82,83,81,85,85,77,84,80,84,87,82,83,84,84,77,90,130

Foldseek 3Di:
DDDDDDDDDDDDDDDDDDDDDDDDDDPPDDDDDDDDDDDDDDDDPPPPPPVVVVVVVVPPPPDDDDDDDDDDDDDDDDDDDDDDDDDDDDDDDPVVVVVVVVVVVVVVVPDDPPDDDDDDDDDDDDDDDDDDDDDDDDDDDDDDDPDDPDPPPPPPPPPDFPPDLDGPLADDQDDPPDDDDDPLNLVVLCLQQQQKFWFFDDPDPPDQWTWIAHADPDPRGDTFIDGPLCRLVLLLLLLVLLVLVLVLQVDPDPVSSVVSCVVCSSLSSSSSVLNNQVRVVRVVCPPVDDNPDDRLNNLLQLLCVLVVQSGDPPVSSSVCCVSPNPVSSVDDSSPDPSVVDQQVPDPPRHDDPCCNRGPGHSCRSCPQWDADPPVRDIHGHDNPPPPPPPPPPPPPDDDDDDDDDDDDDDDDDDDDDDDDDDDDDDD